Protein AF-0000000078618694 (afdb_homodimer)

Structure (mmCIF, N/CA/C/O backbone):
data_AF-0000000078618694-model_v1
#
loop_
_entity.id
_entity.type
_entity.pdbx_description
1 polymer 'Leucine-rich glioma-inactivated protein 1'
#
loop_
_atom_site.group_PDB
_atom_site.id
_atom_site.type_symbol
_atom_site.label_atom_id
_atom_site.label_alt_id
_atom_site.label_comp_id
_atom_site.label_asym_id
_atom_site.label_entity_id
_atom_site.label_seq_id
_atom_site.pdbx_PDB_ins_code
_atom_site.Cartn_x
_atom_site.Cartn_y
_atom_site.Cartn_z
_atom_site.occupancy
_atom_site.B_iso_or_equiv
_atom_site.auth_seq_id
_atom_site.auth_comp_id
_atom_site.auth_asym_id
_atom_site.auth_atom_id
_atom_site.pdbx_PDB_model_num
ATOM 1 N N . MET A 1 1 ? -32.906 1.151 -7.965 1 23.62 1 MET A N 1
ATOM 2 C CA . MET A 1 1 ? -31.984 0.943 -6.863 1 23.62 1 MET A CA 1
ATOM 3 C C . MET A 1 1 ? -30.844 0.001 -7.273 1 23.62 1 MET A C 1
ATOM 5 O O . MET A 1 1 ? -31.078 -1.188 -7.5 1 23.62 1 MET A O 1
ATOM 9 N N . SER A 1 2 ? -29.875 0.332 -8.094 1 32.59 2 SER A N 1
ATOM 10 C CA . SER A 1 2 ? -28.781 -0.404 -8.727 1 32.59 2 SER A CA 1
ATOM 11 C C . SER A 1 2 ? -27.969 -1.188 -7.695 1 32.59 2 SER A C 1
ATOM 13 O O . SER A 1 2 ? -27.453 -0.614 -6.734 1 32.59 2 SER A O 1
ATOM 15 N N . THR A 1 3 ? -28.484 -2.412 -7.297 1 36.16 3 THR A N 1
ATOM 16 C CA . THR A 1 3 ? -27.891 -3.275 -6.277 1 36.16 3 THR A CA 1
ATOM 17 C C . THR A 1 3 ? -26.438 -3.602 -6.609 1 36.16 3 THR A C 1
ATOM 19 O O . THR A 1 3 ? -26.125 -3.961 -7.746 1 36.16 3 THR A O 1
ATOM 22 N N . HIS A 1 4 ? -25.547 -3.018 -6.086 1 44.59 4 HIS A N 1
ATOM 23 C CA . HIS A 1 4 ? -24.109 -3.207 -6.117 1 44.59 4 HIS A CA 1
ATOM 24 C C . HIS A 1 4 ? -23.719 -4.641 -5.754 1 44.59 4 HIS A C 1
ATOM 26 O O . HIS A 1 4 ? -24.312 -5.23 -4.844 1 44.59 4 HIS A O 1
ATOM 32 N N . SER A 1 5 ? -23.734 -5.633 -6.91 1 46.81 5 SER A N 1
ATOM 33 C CA . SER A 1 5 ? -23.391 -7 -6.539 1 46.81 5 SER A CA 1
ATOM 34 C C . SER A 1 5 ? -21.875 -7.168 -6.387 1 46.81 5 SER A C 1
ATOM 36 O O . SER A 1 5 ? -21.094 -6.57 -7.137 1 46.81 5 SER A O 1
ATOM 38 N N . VAL A 1 6 ? -21.422 -7.438 -5.262 1 53.84 6 VAL A N 1
ATOM 39 C CA . VAL A 1 6 ? -20.062 -7.918 -5.055 1 53.84 6 VAL A CA 1
ATOM 40 C C . VAL A 1 6 ? -20 -9.43 -5.246 1 53.84 6 VAL A C 1
ATOM 42 O O . VAL A 1 6 ? -20.797 -10.164 -4.652 1 53.84 6 VAL A O 1
ATOM 45 N N . THR A 1 7 ? -19.484 -9.969 -6.566 1 56.75 7 THR A N 1
ATOM 46 C CA . THR A 1 7 ? -19.266 -11.406 -6.711 1 56.75 7 THR A CA 1
ATOM 47 C C . THR A 1 7 ? -18.562 -11.969 -5.48 1 56.75 7 THR A C 1
ATOM 49 O O . THR A 1 7 ? -17.781 -11.273 -4.836 1 56.75 7 THR A O 1
ATOM 52 N N . PRO A 1 8 ? -19.094 -13.219 -5.141 1 56.97 8 PRO A N 1
ATOM 53 C CA . PRO A 1 8 ? -18.422 -13.828 -3.99 1 56.97 8 PRO A CA 1
ATOM 54 C C . PRO A 1 8 ? -16.906 -13.773 -4.109 1 56.97 8 PRO A C 1
ATOM 56 O O . PRO A 1 8 ? -16.344 -14.07 -5.172 1 56.97 8 PRO A O 1
ATOM 59 N N . PRO A 1 9 ? -16.422 -13.242 -3.119 1 65.56 9 PRO A N 1
ATOM 60 C CA . PRO A 1 9 ? -14.953 -13.172 -3.115 1 65.56 9 PRO A CA 1
ATOM 61 C C . PRO A 1 9 ? -14.297 -14.555 -3.129 1 65.56 9 PRO A C 1
ATOM 63 O O . PRO A 1 9 ? -14.891 -15.523 -2.648 1 65.56 9 PRO A O 1
ATOM 66 N N . PHE A 1 10 ? -13.422 -14.781 -4.02 1 67.94 10 PHE A N 1
ATOM 67 C CA . PHE A 1 10 ? -12.562 -15.961 -3.938 1 67.94 10 PHE A CA 1
ATOM 68 C C . PHE A 1 10 ? -11.648 -15.883 -2.723 1 67.94 10 PHE A C 1
ATOM 70 O O . PHE A 1 10 ? -11.023 -14.844 -2.48 1 67.94 10 PHE A O 1
ATOM 77 N N . SER A 1 11 ? -11.703 -17.016 -1.997 1 71 11 SER A N 1
ATOM 78 C CA . SER A 1 11 ? -10.797 -17.125 -0.856 1 71 11 SER A CA 1
ATOM 79 C C . SER A 1 11 ? -9.57 -17.953 -1.198 1 71 11 SER A C 1
ATOM 81 O O . SER A 1 11 ? -9.688 -19.125 -1.563 1 71 11 SER A O 1
ATOM 83 N N . PHE A 1 12 ? -8.477 -17.266 -1.206 1 74.12 12 PHE A N 1
ATOM 84 C CA . PHE A 1 12 ? -7.262 -18.016 -1.471 1 74.12 12 PHE A CA 1
ATOM 85 C C . PHE A 1 12 ? -6.988 -19.016 -0.347 1 74.12 12 PHE A C 1
ATOM 87 O O . PHE A 1 12 ? -7.164 -18.688 0.83 1 74.12 12 PHE A O 1
ATOM 94 N N . PRO A 1 13 ? -6.66 -20.141 -0.906 1 65.12 13 PRO A N 1
ATOM 95 C CA . PRO A 1 13 ? -6.363 -21.156 0.102 1 65.12 13 PRO A CA 1
ATOM 96 C C . PRO A 1 13 ? -5.121 -20.828 0.929 1 65.12 13 PRO A C 1
ATOM 98 O O . PRO A 1 13 ? -4.199 -20.188 0.431 1 65.12 13 PRO A O 1
ATOM 101 N N . GLY A 1 14 ? -5.188 -21.047 2.229 1 63.88 14 GLY A N 1
ATOM 102 C CA . GLY A 1 14 ? -4.016 -20.922 3.08 1 63.88 14 GLY A CA 1
ATOM 103 C C . GLY A 1 14 ? -4.207 -19.938 4.219 1 63.88 14 GLY A C 1
ATOM 104 O O . GLY A 1 14 ? -5.031 -19.031 4.125 1 63.88 14 GLY A O 1
ATOM 105 N N . SER A 1 15 ? -3.672 -20.312 5.305 1 64.06 15 SER A N 1
ATOM 106 C CA . SER A 1 15 ? -3.811 -19.516 6.52 1 64.06 15 SER A CA 1
ATOM 107 C C . SER A 1 15 ? -2.521 -18.766 6.836 1 64.06 15 SER A C 1
ATOM 109 O O . SER A 1 15 ? -2.441 -18.062 7.844 1 64.06 15 SER A O 1
ATOM 111 N N . SER A 1 16 ? -1.585 -18.828 5.762 1 75.69 16 SER A N 1
ATOM 112 C CA . SER A 1 16 ? -0.31 -18.203 6.082 1 75.69 16 SER A CA 1
ATOM 113 C C . SER A 1 16 ? 0.094 -17.203 5.004 1 75.69 16 SER A C 1
ATOM 115 O O . SER A 1 16 ? 1.273 -17.094 4.664 1 75.69 16 SER A O 1
ATOM 117 N N . THR A 1 17 ? -0.872 -16.641 4.457 1 79.69 17 THR A N 1
ATOM 118 C CA . THR A 1 17 ? -0.579 -15.664 3.412 1 79.69 17 THR A CA 1
ATOM 119 C C . THR A 1 17 ? 0.04 -14.406 4.004 1 79.69 17 THR A C 1
ATOM 121 O O . THR A 1 17 ? -0.441 -13.883 5.016 1 79.69 17 THR A O 1
ATOM 124 N N . VAL A 1 18 ? 1.091 -14.023 3.424 1 80.69 18 VAL A N 1
ATOM 125 C CA . VAL A 1 18 ? 1.761 -12.844 3.969 1 80.69 18 VAL A CA 1
ATOM 126 C C . VAL A 1 18 ? 1.64 -11.68 2.988 1 80.69 18 VAL A C 1
ATOM 128 O O . VAL A 1 18 ? 1.776 -10.516 3.377 1 80.69 18 VAL A O 1
ATOM 131 N N . ALA A 1 19 ? 1.484 -11.984 1.744 1 81.88 19 ALA A N 1
ATOM 132 C CA . ALA A 1 19 ? 1.332 -10.938 0.738 1 81.88 19 ALA A CA 1
ATOM 133 C C . ALA A 1 19 ? 0.646 -11.469 -0.514 1 81.88 19 ALA A C 1
ATOM 135 O O . ALA A 1 19 ? 0.738 -12.664 -0.816 1 81.88 19 ALA A O 1
ATOM 136 N N . CYS A 1 20 ? -0.041 -10.617 -1.178 1 83.44 20 CYS A N 1
ATOM 137 C CA . CYS A 1 20 ? -0.662 -10.938 -2.459 1 83.44 20 CYS A CA 1
ATOM 138 C C . CYS A 1 20 ? -0.584 -9.758 -3.414 1 83.44 20 CYS A C 1
ATOM 140 O O . CYS A 1 20 ? -0.769 -8.609 -3.002 1 83.44 20 CYS A O 1
ATOM 142 N N . LYS A 1 21 ? -0.261 -10.023 -4.605 1 87.06 21 LYS A N 1
ATOM 143 C CA . LYS A 1 21 ? -0.159 -8.977 -5.613 1 87.06 21 LYS A CA 1
ATOM 144 C C . LYS A 1 21 ? -0.776 -9.414 -6.938 1 87.06 21 LYS A C 1
ATOM 146 O O . LYS A 1 21 ? -0.425 -10.469 -7.469 1 87.06 21 LYS A O 1
ATOM 151 N N . PRO A 1 22 ? -1.769 -8.695 -7.414 1 86.44 22 PRO A N 1
ATOM 152 C CA . PRO A 1 22 ? -2.314 -8.977 -8.742 1 86.44 22 PRO A CA 1
ATOM 153 C C . PRO A 1 22 ? -1.396 -8.508 -9.875 1 86.44 22 PRO A C 1
ATOM 155 O O . PRO A 1 22 ? -0.62 -7.566 -9.688 1 86.44 22 PRO A O 1
ATOM 158 N N . LEU A 1 23 ? -1.424 -9.164 -10.961 1 89.56 23 LEU A N 1
ATOM 159 C CA . LEU A 1 23 ? -0.728 -8.766 -12.188 1 89.56 23 LEU A CA 1
ATOM 160 C C . LEU A 1 23 ? -1.519 -9.18 -13.422 1 89.56 23 LEU A C 1
ATOM 162 O O . LEU A 1 23 ? -2.1 -10.266 -13.453 1 89.56 23 LEU A O 1
ATOM 166 N N . VAL A 1 24 ? -1.632 -8.289 -14.281 1 89.12 24 VAL A N 1
ATOM 167 C CA . VAL A 1 24 ? -2.355 -8.562 -15.523 1 89.12 24 VAL A CA 1
ATOM 168 C C . VAL A 1 24 ? -1.363 -8.766 -16.672 1 89.12 24 VAL A C 1
ATOM 170 O O . VAL A 1 24 ? -0.636 -7.84 -17.031 1 89.12 24 VAL A O 1
ATOM 173 N N . ILE A 1 25 ? -1.32 -9.984 -17.141 1 93 25 ILE A N 1
ATOM 174 C CA . ILE A 1 25 ? -0.465 -10.328 -18.281 1 93 25 ILE A CA 1
ATOM 175 C C . ILE A 1 25 ? -1.326 -10.656 -19.5 1 93 25 ILE A C 1
ATOM 177 O O . ILE A 1 25 ? -2.082 -11.633 -19.484 1 93 25 ILE A O 1
ATOM 181 N N . GLU A 1 26 ? -1.188 -9.836 -20.562 1 88.94 26 GLU A N 1
ATOM 182 C CA . GLU A 1 26 ? -1.95 -10.023 -21.797 1 88.94 26 GLU A CA 1
ATOM 183 C C . GLU A 1 26 ? -3.445 -10.117 -21.516 1 88.94 26 GLU A C 1
ATOM 185 O O . GLU A 1 26 ? -4.125 -11.016 -22.016 1 88.94 26 GLU A O 1
ATOM 190 N N . GLY A 1 27 ? -3.908 -9.398 -20.641 1 85.69 27 GLY A N 1
ATOM 191 C CA . GLY A 1 27 ? -5.328 -9.266 -20.344 1 85.69 27 GLY A CA 1
ATOM 192 C C . GLY A 1 27 ? -5.832 -10.32 -19.375 1 85.69 27 GLY A C 1
ATOM 193 O O . GLY A 1 27 ? -7.023 -10.352 -19.047 1 85.69 27 GLY A O 1
ATOM 194 N N . GLU A 1 28 ? -4.926 -11.141 -18.984 1 89.12 28 GLU A N 1
ATOM 195 C CA . GLU A 1 28 ? -5.316 -12.172 -18.031 1 89.12 28 GLU A CA 1
ATOM 196 C C . GLU A 1 28 ? -4.844 -11.836 -16.625 1 89.12 28 GLU A C 1
ATOM 198 O O . GLU A 1 28 ? -3.693 -11.438 -16.422 1 89.12 28 GLU A O 1
ATOM 203 N N . LEU A 1 29 ? -5.723 -12.023 -15.672 1 87.75 29 LEU A N 1
ATOM 204 C CA . LEU A 1 29 ? -5.41 -11.68 -14.289 1 87.75 29 LEU A CA 1
ATOM 205 C C . LEU A 1 29 ? -4.699 -12.828 -13.586 1 87.75 29 LEU A C 1
ATOM 207 O O . LEU A 1 29 ? -5.223 -13.945 -13.523 1 87.75 29 LEU A O 1
ATOM 211 N N . PHE A 1 30 ? -3.547 -12.539 -13.109 1 90.88 30 PHE A N 1
ATOM 212 C CA . PHE A 1 30 ? -2.793 -13.43 -12.234 1 90.88 30 PHE A CA 1
ATOM 213 C C . PHE A 1 30 ? -2.684 -12.844 -10.828 1 90.88 30 PHE A C 1
ATOM 215 O O . PHE A 1 30 ? -2.76 -11.625 -10.648 1 90.88 30 PHE A O 1
ATOM 222 N N . VAL A 1 31 ? -2.566 -13.711 -9.875 1 88.75 31 VAL A N 1
ATOM 223 C CA . VAL A 1 31 ? -2.316 -13.273 -8.508 1 88.75 31 VAL A CA 1
ATOM 224 C C . VAL A 1 31 ? -1.166 -14.086 -7.91 1 88.75 31 VAL A C 1
ATOM 226 O O . VAL A 1 31 ? -1.197 -15.312 -7.918 1 88.75 31 VAL A O 1
ATOM 229 N N . VAL A 1 32 ? -0.155 -13.359 -7.504 1 91.69 32 VAL A N 1
ATOM 230 C CA . VAL A 1 32 ? 0.931 -13.984 -6.758 1 91.69 32 VAL A CA 1
ATOM 231 C C . VAL A 1 32 ? 0.618 -13.961 -5.266 1 91.69 32 VAL A C 1
ATOM 233 O O . VAL A 1 32 ? 0.347 -12.898 -4.699 1 91.69 32 VAL A O 1
ATOM 236 N N . VAL A 1 33 ? 0.649 -15.125 -4.66 1 87.75 33 VAL A N 1
ATOM 237 C CA . VAL A 1 33 ? 0.356 -15.234 -3.234 1 87.75 33 VAL A CA 1
ATOM 238 C C . VAL A 1 33 ? 1.586 -15.758 -2.494 1 87.75 33 VAL A C 1
ATOM 240 O O . VAL A 1 33 ? 2.029 -16.875 -2.727 1 87.75 33 VAL A O 1
ATOM 243 N N . ALA A 1 34 ? 2.145 -14.938 -1.657 1 90.06 34 ALA A N 1
ATOM 244 C CA . ALA A 1 34 ? 3.273 -15.336 -0.823 1 90.06 34 ALA A CA 1
ATOM 245 C C . ALA A 1 34 ? 2.797 -15.922 0.504 1 90.06 34 ALA A C 1
ATOM 247 O O . ALA A 1 34 ? 1.987 -15.305 1.204 1 90.06 34 ALA A O 1
ATOM 248 N N . GLN A 1 35 ? 3.303 -17.078 0.8 1 87 35 GLN A N 1
ATOM 249 C CA . GLN A 1 35 ? 2.906 -17.766 2.025 1 87 35 GLN A CA 1
ATOM 250 C C . GLN A 1 35 ? 4.125 -18.281 2.783 1 87 35 GLN A C 1
ATOM 252 O O . GLN A 1 35 ? 5.113 -18.703 2.174 1 87 35 GLN A O 1
ATOM 257 N N . LEU A 1 36 ? 3.959 -18.312 4.082 1 84.19 36 LEU A N 1
ATOM 258 C CA . LEU A 1 36 ? 5.055 -18.766 4.926 1 84.19 36 LEU A CA 1
ATOM 259 C C . LEU A 1 36 ? 5.195 -20.281 4.855 1 84.19 36 LEU A C 1
ATOM 261 O O . LEU A 1 36 ? 6.312 -20.812 4.891 1 84.19 36 LEU A O 1
ATOM 265 N N . PHE A 1 37 ? 3.98 -20.953 4.73 1 82.62 37 PHE A N 1
ATOM 266 C CA . PHE A 1 37 ? 4.016 -22.406 4.746 1 82.62 37 PHE A CA 1
ATOM 267 C C . PHE A 1 37 ? 3.463 -22.984 3.441 1 82.62 37 PHE A C 1
ATOM 269 O O . PHE A 1 37 ? 2.549 -22.406 2.848 1 82.62 37 PHE A O 1
ATOM 276 N N . ARG A 1 38 ? 3.928 -24.094 3.012 1 81.69 38 ARG A N 1
ATOM 277 C CA . ARG A 1 38 ? 3.5 -24.859 1.847 1 81.69 38 ARG A CA 1
ATOM 278 C C . ARG A 1 38 ? 3.824 -24.125 0.553 1 81.69 38 ARG A C 1
ATOM 280 O O . ARG A 1 38 ? 3.209 -24.375 -0.485 1 81.69 38 ARG A O 1
ATOM 287 N N . GLY A 1 39 ? 4.754 -23.078 0.7 1 87.88 39 GLY A N 1
ATOM 288 C CA . GLY A 1 39 ? 5.219 -22.391 -0.488 1 87.88 39 GLY A CA 1
ATOM 289 C C . GLY A 1 39 ? 4.273 -21.281 -0.942 1 87.88 39 GLY A C 1
ATOM 290 O O . GLY A 1 39 ? 3.158 -21.172 -0.428 1 87.88 39 GLY A O 1
ATOM 291 N N . SER A 1 40 ? 4.773 -20.484 -1.853 1 91.69 40 SER A N 1
ATOM 292 C CA . SER A 1 40 ? 3.969 -19.438 -2.479 1 91.69 40 SER A CA 1
ATOM 293 C C . SER A 1 40 ? 3.352 -19.922 -3.785 1 91.69 40 SER A C 1
ATOM 295 O O . SER A 1 40 ? 3.781 -20.938 -4.344 1 91.69 40 SER A O 1
ATOM 297 N N . HIS A 1 41 ? 2.338 -19.25 -4.145 1 92.38 41 HIS A N 1
ATOM 298 C CA . HIS A 1 41 ? 1.551 -19.766 -5.262 1 92.38 41 HIS A CA 1
ATOM 299 C C . HIS A 1 41 ? 1.151 -18.641 -6.215 1 92.38 41 HIS A C 1
ATOM 301 O O . HIS A 1 41 ? 1.031 -17.484 -5.805 1 92.38 41 HIS A O 1
ATOM 307 N N . ILE A 1 42 ? 0.926 -19.031 -7.449 1 94 42 ILE A N 1
ATOM 308 C CA . ILE A 1 42 ? 0.371 -18.141 -8.453 1 94 42 ILE A CA 1
ATOM 309 C C . ILE A 1 42 ? -0.948 -18.703 -8.977 1 94 42 ILE A C 1
ATOM 311 O O . ILE A 1 42 ? -1.039 -19.891 -9.297 1 94 42 ILE A O 1
ATOM 315 N N . TYR A 1 43 ? -1.903 -17.875 -8.977 1 90.81 43 TYR A N 1
ATOM 316 C CA . TYR A 1 43 ? -3.223 -18.234 -9.484 1 90.81 43 TYR A CA 1
ATOM 317 C C . TYR A 1 43 ? -3.576 -17.406 -10.711 1 90.81 43 TYR A C 1
ATOM 319 O O . TYR A 1 43 ? -3.09 -16.281 -10.875 1 90.81 43 TYR A O 1
ATOM 327 N N . LYS A 1 44 ? -4.344 -18.031 -11.547 1 91.31 44 LYS A N 1
ATOM 328 C CA . LYS A 1 44 ? -4.891 -17.344 -12.719 1 91.31 44 LYS A CA 1
ATOM 329 C C . LYS A 1 44 ? -6.414 -17.344 -12.688 1 91.31 44 LYS A C 1
ATOM 331 O O . LYS A 1 44 ? -7.043 -18.359 -12.383 1 91.31 44 LYS A O 1
ATOM 336 N N . ARG A 1 45 ? -6.914 -16.188 -12.969 1 87.25 45 ARG A N 1
ATOM 337 C CA . ARG A 1 45 ? -8.367 -16.094 -12.992 1 87.25 45 ARG A CA 1
ATOM 338 C C . ARG A 1 45 ? -8.938 -16.656 -14.289 1 87.25 45 ARG A C 1
ATOM 340 O O . ARG A 1 45 ? -8.477 -16.297 -15.375 1 87.25 45 ARG A O 1
ATOM 347 N N . HIS A 1 46 ? -9.867 -17.516 -14.07 1 86.75 46 HIS A N 1
ATOM 348 C CA . HIS A 1 46 ? -10.656 -17.969 -15.211 1 86.75 46 HIS A CA 1
ATOM 349 C C . HIS A 1 46 ? -11.828 -17.031 -15.477 1 86.75 46 HIS A C 1
ATOM 351 O O . HIS A 1 46 ? -12.82 -17.047 -14.75 1 86.75 46 HIS A O 1
ATOM 357 N N . GLU A 1 47 ? -11.758 -16.344 -16.516 1 77.19 47 GLU A N 1
ATOM 358 C CA . GLU A 1 47 ? -12.703 -15.25 -16.766 1 77.19 47 GLU A CA 1
ATOM 359 C C . GLU A 1 47 ? -14.125 -15.781 -16.891 1 77.19 47 GLU A C 1
ATOM 361 O O . GLU A 1 47 ? -15.07 -15.133 -16.438 1 77.19 47 GLU A O 1
ATOM 366 N N . ALA A 1 48 ? -14.289 -16.875 -17.469 1 77.69 48 ALA A N 1
ATOM 367 C CA . ALA A 1 48 ? -15.617 -17.422 -17.734 1 77.69 48 ALA A CA 1
ATOM 368 C C . ALA A 1 48 ? -16.297 -17.828 -16.422 1 77.69 48 ALA A C 1
ATOM 370 O O . ALA A 1 48 ? -17.5 -17.594 -16.25 1 77.69 48 ALA A O 1
ATOM 371 N N . THR A 1 49 ? -15.602 -18.359 -15.531 1 77.06 49 THR A N 1
ATOM 372 C CA . THR A 1 49 ? -16.203 -18.891 -14.312 1 77.06 49 THR A CA 1
ATOM 373 C C . THR A 1 49 ? -15.93 -17.953 -13.133 1 77.06 49 THR A C 1
ATOM 375 O O . THR A 1 49 ? -16.609 -18.031 -12.109 1 77.06 49 THR A O 1
ATOM 378 N N . GLY A 1 50 ? -14.883 -17.188 -13.273 1 74.19 50 GLY A N 1
ATOM 379 C CA . GLY A 1 50 ? -14.492 -16.312 -12.188 1 74.19 50 GLY A CA 1
ATOM 380 C C . GLY A 1 50 ? -13.609 -16.984 -11.156 1 74.19 50 GLY A C 1
ATOM 381 O O . GLY A 1 50 ? -13.172 -16.359 -10.195 1 74.19 50 GLY A O 1
ATOM 382 N N . GLN A 1 51 ? -13.336 -18.203 -11.383 1 81.94 51 GLN A N 1
ATOM 383 C CA . GLN A 1 51 ? -12.516 -18.969 -10.438 1 81.94 51 GLN A CA 1
ATOM 384 C C . GLN A 1 51 ? -11.031 -18.688 -10.656 1 81.94 51 GLN A C 1
ATOM 386 O O . GLN A 1 51 ? -10.617 -18.312 -11.75 1 81.94 51 GLN A O 1
ATOM 391 N N . PHE A 1 52 ? -10.344 -18.766 -9.547 1 86 52 PHE A N 1
ATOM 392 C CA . PHE A 1 52 ? -8.891 -18.688 -9.648 1 86 52 PHE A CA 1
ATOM 393 C C . PHE A 1 52 ? -8.273 -20.078 -9.695 1 86 52 PHE A C 1
ATOM 395 O O . PHE A 1 52 ? -8.477 -20.891 -8.781 1 86 52 PHE A O 1
ATOM 402 N N . LEU A 1 53 ? -7.559 -20.328 -10.758 1 91.25 53 LEU A N 1
ATOM 403 C CA . LEU A 1 53 ? -6.891 -21.609 -10.961 1 91.25 53 LEU A CA 1
ATOM 404 C C . LEU A 1 53 ? -5.434 -21.547 -10.523 1 91.25 53 LEU A C 1
ATOM 406 O O . LEU A 1 53 ? -4.719 -20.594 -10.875 1 91.25 53 LEU A O 1
ATOM 410 N N . HIS A 1 54 ? -5.062 -22.547 -9.781 1 92.81 54 HIS A N 1
ATOM 411 C CA . HIS A 1 54 ? -3.66 -22.641 -9.391 1 92.81 54 HIS A CA 1
ATOM 412 C C . HIS A 1 54 ? -2.773 -22.938 -10.594 1 92.81 54 HIS A C 1
ATOM 414 O O . HIS A 1 54 ? -2.992 -23.922 -11.305 1 92.81 54 HIS A O 1
ATOM 420 N N . THR A 1 55 ? -1.748 -22.094 -10.836 1 95.12 55 THR A N 1
ATOM 421 C CA . THR A 1 55 ? -0.961 -22.266 -12.047 1 95.12 55 THR A CA 1
ATOM 422 C C . THR A 1 55 ? 0.48 -22.641 -11.711 1 95.12 55 THR A C 1
ATOM 424 O O . THR A 1 55 ? 1.153 -23.312 -12.492 1 95.12 55 THR A O 1
ATOM 427 N N . GLN A 1 56 ? 0.986 -22.203 -10.609 1 95.31 56 GLN A N 1
ATOM 428 C CA . GLN A 1 56 ? 2.406 -22.422 -10.352 1 95.31 56 GLN A CA 1
ATOM 429 C C . GLN A 1 56 ? 2.705 -22.328 -8.852 1 95.31 56 GLN A C 1
ATOM 431 O O . GLN A 1 56 ? 2.115 -21.516 -8.141 1 95.31 56 GLN A O 1
ATOM 436 N N . VAL A 1 57 ? 3.631 -23.172 -8.484 1 93.06 57 VAL A N 1
ATOM 437 C CA . VAL A 1 57 ? 4.176 -23.109 -7.129 1 93.06 57 VAL A CA 1
ATOM 438 C C . VAL A 1 57 ? 5.543 -22.422 -7.152 1 93.06 57 VAL A C 1
ATOM 440 O O . VAL A 1 57 ? 6.359 -22.688 -8.039 1 93.06 57 VAL A O 1
ATOM 443 N N . ILE A 1 58 ? 5.703 -21.484 -6.289 1 92.56 58 ILE A N 1
ATOM 444 C CA . ILE A 1 58 ? 7.031 -20.938 -6.02 1 92.56 58 ILE A CA 1
ATOM 445 C C . ILE A 1 58 ? 7.641 -21.656 -4.812 1 92.56 58 ILE A C 1
ATOM 447 O O . ILE A 1 58 ? 7.246 -21.391 -3.674 1 92.56 58 ILE A O 1
ATOM 451 N N . GLU A 1 59 ? 8.547 -22.469 -5.098 1 84.06 59 GLU A N 1
ATOM 452 C CA . GLU A 1 59 ? 9.094 -23.344 -4.059 1 84.06 59 GLU A CA 1
ATOM 453 C C . GLU A 1 59 ? 9.859 -22.531 -3.012 1 84.06 59 GLU A C 1
ATOM 455 O O . GLU A 1 59 ? 10.438 -21.484 -3.322 1 84.06 59 GLU A O 1
ATOM 460 N N . SER A 1 60 ? 9.836 -23.109 -1.862 1 82.62 60 SER A N 1
ATOM 461 C CA . SER A 1 60 ? 10.453 -22.438 -0.718 1 82.62 60 SER A CA 1
ATOM 462 C C . SER A 1 60 ? 11.961 -22.672 -0.685 1 82.62 60 SER A C 1
ATOM 464 O O . SER A 1 60 ? 12.641 -22.203 0.228 1 82.62 60 SER A O 1
ATOM 466 N N . SER A 1 61 ? 12.422 -23.266 -1.677 1 83.94 61 SER A N 1
ATOM 467 C CA . SER A 1 61 ? 13.844 -23.562 -1.642 1 83.94 61 SER A CA 1
ATOM 468 C C . SER A 1 61 ? 14.672 -22.281 -1.643 1 83.94 61 SER A C 1
ATOM 470 O O . SER A 1 61 ? 15.68 -22.172 -0.931 1 83.94 61 SER A O 1
ATOM 472 N N . ARG A 1 62 ? 14.219 -21.328 -2.314 1 87.25 62 ARG A N 1
ATOM 473 C CA . ARG A 1 62 ? 14.977 -20.078 -2.389 1 87.25 62 ARG A CA 1
ATOM 474 C C . ARG A 1 62 ? 14.406 -19.031 -1.436 1 87.25 62 ARG A C 1
ATOM 476 O O . ARG A 1 62 ? 15.156 -18.297 -0.785 1 87.25 62 ARG A O 1
ATOM 483 N N . ILE A 1 63 ? 13.133 -19.031 -1.341 1 92.94 63 ILE A N 1
ATOM 484 C CA . ILE A 1 63 ? 12.445 -18.094 -0.472 1 92.94 63 ILE A CA 1
ATOM 485 C C . ILE A 1 63 ? 11.922 -18.812 0.767 1 92.94 63 ILE A C 1
ATOM 487 O O . ILE A 1 63 ? 11 -19.625 0.674 1 92.94 63 ILE A O 1
ATOM 491 N N . ARG A 1 64 ? 12.453 -18.438 1.934 1 93.38 64 ARG A N 1
ATOM 492 C CA . ARG A 1 64 ? 12.133 -19.172 3.15 1 93.38 64 ARG A CA 1
ATOM 493 C C . ARG A 1 64 ? 11.055 -18.453 3.957 1 93.38 64 ARG A C 1
ATOM 495 O O . ARG A 1 64 ? 10.188 -19.094 4.555 1 93.38 64 ARG A O 1
ATOM 502 N N . LYS A 1 65 ? 11.148 -17.219 4.062 1 93.38 65 LYS A N 1
ATOM 503 C CA . LYS A 1 65 ? 10.172 -16.391 4.77 1 93.38 65 LYS A CA 1
ATOM 504 C C . LYS A 1 65 ? 9.734 -15.211 3.916 1 93.38 65 LYS A C 1
ATOM 506 O O . LYS A 1 65 ? 10.086 -14.062 4.211 1 93.38 65 LYS A O 1
ATOM 511 N N . PRO A 1 66 ? 8.914 -15.531 2.904 1 93.5 66 PRO A N 1
ATOM 512 C CA . PRO A 1 66 ? 8.438 -14.414 2.088 1 93.5 66 PRO A CA 1
ATOM 513 C C . PRO A 1 66 ? 7.789 -13.312 2.924 1 93.5 66 PRO A C 1
ATOM 515 O O . PRO A 1 66 ? 7.113 -13.594 3.916 1 93.5 66 PRO A O 1
ATOM 518 N N . ASN A 1 67 ? 8.039 -12.055 2.557 1 92.44 67 ASN A N 1
ATOM 519 C CA . ASN A 1 67 ? 7.547 -10.953 3.381 1 92.44 67 ASN A CA 1
ATOM 520 C C . ASN A 1 67 ? 6.84 -9.891 2.541 1 92.44 67 ASN A C 1
ATOM 522 O O . ASN A 1 67 ? 5.98 -9.164 3.047 1 92.44 67 ASN A O 1
ATOM 526 N N . ASP A 1 68 ? 7.211 -9.789 1.318 1 92.69 68 ASP A N 1
ATOM 527 C CA . ASP A 1 68 ? 6.602 -8.805 0.424 1 92.69 68 ASP A CA 1
ATOM 528 C C . ASP A 1 68 ? 6.738 -9.234 -1.035 1 92.69 68 ASP A C 1
ATOM 530 O O . ASP A 1 68 ? 7.645 -10 -1.382 1 92.69 68 ASP A O 1
ATOM 534 N N . ILE A 1 69 ? 5.82 -8.656 -1.858 1 93.31 69 ILE A N 1
ATOM 535 C CA . ILE A 1 69 ? 5.875 -8.844 -3.305 1 93.31 69 ILE A CA 1
ATOM 536 C C . ILE A 1 69 ? 5.781 -7.492 -4.004 1 93.31 69 ILE A C 1
ATOM 538 O O . ILE A 1 69 ? 4.984 -6.637 -3.613 1 93.31 69 ILE A O 1
ATOM 542 N N . GLU A 1 70 ? 6.59 -7.309 -4.945 1 95.94 70 GLU A N 1
ATOM 543 C CA . GLU A 1 70 ? 6.48 -6.172 -5.855 1 95.94 70 GLU A CA 1
ATOM 544 C C . GLU A 1 70 ? 6.441 -6.633 -7.309 1 95.94 70 GLU A C 1
ATOM 546 O O . GLU A 1 70 ? 7.258 -7.453 -7.73 1 95.94 70 GLU A O 1
ATOM 551 N N . VAL A 1 71 ? 5.453 -6.168 -8.039 1 95.12 71 VAL A N 1
ATOM 552 C CA . VAL A 1 71 ? 5.297 -6.523 -9.445 1 95.12 71 VAL A CA 1
ATOM 553 C C . VAL A 1 71 ? 5.582 -5.305 -10.328 1 95.12 71 VAL A C 1
ATOM 555 O O . VAL A 1 71 ? 5.191 -4.184 -9.992 1 95.12 71 VAL A O 1
ATOM 558 N N . PHE A 1 72 ? 6.23 -5.566 -11.422 1 96.06 72 PHE A N 1
ATOM 559 C CA . PHE A 1 72 ? 6.527 -4.461 -12.32 1 96.06 72 PHE A CA 1
ATOM 560 C C . PHE A 1 72 ? 6.887 -4.98 -13.711 1 96.06 72 PHE A C 1
ATOM 562 O O . PHE A 1 72 ? 7.129 -6.176 -13.891 1 96.06 72 PHE A O 1
ATOM 569 N N . ARG A 1 73 ? 6.77 -4.043 -14.586 1 94.88 73 ARG A N 1
ATOM 570 C CA . ARG A 1 73 ? 7.16 -4.336 -15.961 1 94.88 73 ARG A CA 1
ATOM 571 C C . ARG A 1 73 ? 8.445 -3.598 -16.328 1 94.88 73 ARG A C 1
ATOM 573 O O . ARG A 1 73 ? 8.594 -2.414 -16.016 1 94.88 73 ARG A O 1
ATOM 580 N N . MET A 1 74 ? 9.328 -4.293 -16.797 1 94.5 74 MET A N 1
ATOM 581 C CA . MET A 1 74 ? 10.617 -3.738 -17.188 1 94.5 74 MET A CA 1
ATOM 582 C C . MET A 1 74 ? 11.055 -4.312 -18.531 1 94.5 74 MET A C 1
ATOM 584 O O . MET A 1 74 ? 11.07 -5.531 -18.719 1 94.5 74 MET A O 1
ATOM 588 N N . GLU A 1 75 ? 11.359 -3.346 -19.516 1 92.25 75 GLU A N 1
ATOM 589 C CA . GLU A 1 75 ? 11.844 -3.705 -20.844 1 92.25 75 GLU A CA 1
ATOM 590 C C . GLU A 1 75 ? 10.906 -4.699 -21.516 1 92.25 75 GLU A C 1
ATOM 592 O O . GLU A 1 75 ? 11.359 -5.703 -22.078 1 92.25 75 GLU A O 1
ATOM 597 N N . GLY A 1 76 ? 9.633 -4.57 -21.281 1 91.12 76 GLY A N 1
ATOM 598 C CA . GLY A 1 76 ? 8.617 -5.324 -22 1 91.12 76 GLY A CA 1
ATOM 599 C C . GLY A 1 76 ? 8.242 -6.621 -21.297 1 91.12 76 GLY A C 1
ATOM 600 O O . GLY A 1 76 ? 7.293 -7.297 -21.719 1 91.12 76 GLY A O 1
ATOM 601 N N . ASP A 1 77 ? 8.992 -6.941 -20.297 1 94.75 77 ASP A N 1
ATOM 602 C CA . ASP A 1 77 ? 8.703 -8.195 -19.609 1 94.75 77 ASP A CA 1
ATOM 603 C C . ASP A 1 77 ? 8.117 -7.949 -18.219 1 94.75 77 ASP A C 1
ATOM 605 O O . ASP A 1 77 ? 8.414 -6.93 -17.594 1 94.75 77 ASP A O 1
ATOM 609 N N . TRP A 1 78 ? 7.297 -8.914 -17.812 1 96.5 78 TRP A N 1
ATOM 610 C CA . TRP A 1 78 ? 6.742 -8.836 -16.469 1 96.5 78 TRP A CA 1
ATOM 611 C C . TRP A 1 78 ? 7.668 -9.516 -15.461 1 96.5 78 TRP A C 1
ATOM 613 O O . TRP A 1 78 ? 8.219 -10.586 -15.734 1 96.5 78 TRP A O 1
ATOM 623 N N . TYR A 1 79 ? 7.824 -8.828 -14.375 1 97.62 79 TYR A N 1
ATOM 624 C CA . TYR A 1 79 ? 8.625 -9.328 -13.266 1 97.62 79 TYR A CA 1
ATOM 625 C C . TYR A 1 79 ? 7.859 -9.25 -11.953 1 97.62 79 TYR A C 1
ATOM 627 O O . TYR A 1 79 ? 6.949 -8.422 -11.805 1 97.62 79 TYR A O 1
ATOM 635 N N . PHE A 1 80 ? 8.156 -10.117 -11.086 1 96.94 80 PHE A N 1
ATOM 636 C CA . PHE A 1 80 ? 7.883 -9.805 -9.68 1 96.94 80 PHE A CA 1
ATOM 637 C C . PHE A 1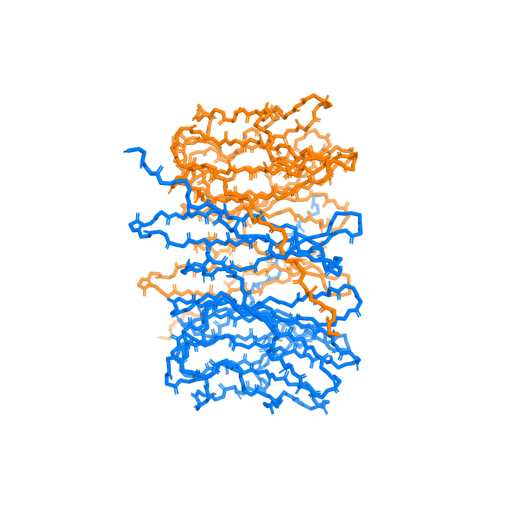 80 ? 9.07 -10.195 -8.805 1 96.94 80 PHE A C 1
ATOM 639 O O . PHE A 1 80 ? 9.859 -11.062 -9.172 1 96.94 80 PHE A O 1
ATOM 646 N N . ILE A 1 81 ? 9.234 -9.453 -7.742 1 97.94 81 ILE A N 1
ATOM 647 C CA . ILE A 1 81 ? 10.258 -9.766 -6.754 1 97.94 81 ILE A CA 1
ATOM 648 C C . ILE A 1 81 ? 9.602 -10.109 -5.418 1 97.94 81 ILE A C 1
ATOM 650 O O . ILE A 1 81 ? 8.609 -9.484 -5.027 1 97.94 81 ILE A O 1
ATOM 654 N N . MET A 1 82 ? 10.094 -11.094 -4.828 1 96.62 82 MET A N 1
ATOM 655 C CA . MET A 1 82 ? 9.625 -11.477 -3.498 1 96.62 82 MET A CA 1
ATOM 656 C C . MET A 1 82 ? 10.727 -11.266 -2.457 1 96.62 82 MET A C 1
ATOM 658 O O . MET A 1 82 ? 11.781 -11.891 -2.525 1 96.62 82 MET A O 1
ATOM 662 N N . ALA A 1 83 ? 10.477 -10.352 -1.571 1 97.19 83 ALA A N 1
ATOM 663 C CA . ALA A 1 83 ? 11.414 -10.109 -0.481 1 97.19 83 ALA A CA 1
ATOM 664 C C . ALA A 1 83 ? 11.406 -11.258 0.523 1 97.19 83 ALA A C 1
ATOM 666 O O . ALA A 1 83 ? 10.336 -11.742 0.909 1 97.19 83 ALA A O 1
ATOM 667 N N . ASP A 1 84 ? 12.531 -11.68 0.969 1 96.69 84 ASP A N 1
ATOM 668 C CA . ASP A 1 84 ? 12.672 -12.766 1.929 1 96.69 84 ASP A CA 1
ATOM 669 C C . ASP A 1 84 ? 13.305 -12.273 3.229 1 96.69 84 ASP A C 1
ATOM 671 O O . ASP A 1 84 ? 14.438 -11.789 3.232 1 96.69 84 ASP A O 1
ATOM 675 N N . SER A 1 85 ? 12.625 -12.555 4.316 1 95.44 85 SER A N 1
ATOM 676 C CA . SER A 1 85 ? 13.086 -12.039 5.602 1 95.44 85 SER A CA 1
ATOM 677 C C . SER A 1 85 ? 13.875 -13.094 6.371 1 95.44 85 SER A C 1
ATOM 679 O O . SER A 1 85 ? 14.102 -12.945 7.574 1 95.44 85 SER A O 1
ATOM 681 N N . SER A 1 86 ? 14.273 -14.109 5.723 1 95.31 86 SER A N 1
ATOM 682 C CA . SER A 1 86 ? 15.133 -15.117 6.324 1 95.31 86 SER A CA 1
ATOM 683 C C . SER A 1 86 ? 16.562 -15.008 5.801 1 95.31 86 SER A C 1
ATOM 685 O O . SER A 1 86 ? 16.781 -14.922 4.59 1 95.31 86 SER A O 1
ATOM 687 N N . LYS A 1 87 ? 17.469 -15.109 6.652 1 95.19 87 LYS A N 1
ATOM 688 C CA . LYS A 1 87 ? 18.859 -15.094 6.23 1 95.19 87 LYS A CA 1
ATOM 689 C C . LYS A 1 87 ? 19.234 -16.391 5.523 1 95.19 87 LYS A C 1
ATOM 691 O O . LYS A 1 87 ? 20.266 -16.469 4.852 1 95.19 87 LYS A O 1
ATOM 696 N N . ALA A 1 88 ? 18.422 -17.375 5.688 1 94.25 88 ALA A N 1
ATOM 697 C CA . ALA A 1 88 ? 18.703 -18.688 5.09 1 94.25 88 ALA A CA 1
ATOM 698 C C . ALA A 1 88 ? 18.219 -18.734 3.645 1 94.25 88 ALA A C 1
ATOM 700 O O . ALA A 1 88 ? 18.516 -19.688 2.914 1 94.25 88 ALA A O 1
ATOM 701 N N . GLY A 1 89 ? 17.438 -17.781 3.25 1 94.62 89 GLY A N 1
ATOM 702 C CA . GLY A 1 89 ? 16.953 -17.672 1.882 1 94.62 89 GLY A CA 1
ATOM 703 C C . GLY A 1 89 ? 17.5 -16.453 1.148 1 94.62 89 GLY A C 1
ATOM 704 O O . GLY A 1 89 ? 18.578 -15.969 1.468 1 94.62 89 GLY A O 1
ATOM 705 N N . SER A 1 90 ? 16.766 -16.094 0.068 1 95.69 90 SER A N 1
ATOM 706 C CA . SER A 1 90 ? 17.172 -14.93 -0.703 1 95.69 90 SER A CA 1
ATOM 707 C C . SER A 1 90 ? 15.984 -14.234 -1.346 1 95.69 90 SER A C 1
ATOM 709 O O . SER A 1 90 ? 15.07 -14.891 -1.852 1 95.69 90 SER A O 1
ATOM 711 N N . THR A 1 91 ? 16.047 -12.953 -1.196 1 97.75 91 THR A N 1
ATOM 712 C CA . THR A 1 91 ? 15.141 -12.188 -2.047 1 97.75 91 THR A CA 1
ATOM 713 C C . THR A 1 91 ? 15.367 -12.523 -3.52 1 97.75 91 THR A C 1
ATOM 715 O O . THR A 1 91 ? 16.516 -12.555 -3.984 1 97.75 91 THR A O 1
ATOM 718 N N . THR A 1 92 ? 14.219 -12.82 -4.191 1 97.75 92 THR A N 1
ATOM 719 C CA . THR A 1 92 ? 14.391 -13.406 -5.52 1 97.75 92 THR A CA 1
ATOM 720 C C . THR A 1 92 ? 13.508 -12.688 -6.539 1 97.75 92 THR A C 1
ATOM 722 O O . THR A 1 92 ? 12.344 -12.391 -6.27 1 97.75 92 THR A O 1
ATOM 725 N N . LEU A 1 93 ? 14.133 -12.391 -7.648 1 97.62 93 LEU A N 1
ATOM 726 C CA . LEU A 1 93 ? 13.453 -11.797 -8.797 1 97.62 93 LEU A CA 1
ATOM 727 C C . LEU A 1 93 ? 13.008 -12.875 -9.781 1 97.62 93 LEU A C 1
ATOM 729 O O . LEU A 1 93 ? 13.82 -13.711 -10.203 1 97.62 93 LEU A O 1
ATOM 733 N N . TYR A 1 94 ? 11.75 -12.852 -10.094 1 97.31 94 TYR A N 1
ATOM 734 C CA . TYR A 1 94 ? 11.188 -13.781 -11.062 1 97.31 94 TYR A CA 1
ATOM 735 C C . TYR A 1 94 ? 10.766 -13.062 -12.336 1 97.31 94 TYR A C 1
ATOM 737 O O . TYR A 1 94 ? 10.297 -11.922 -12.289 1 97.31 94 TYR A O 1
ATOM 745 N N . ARG A 1 95 ? 10.891 -13.781 -13.398 1 97.19 95 ARG A N 1
ATOM 746 C CA . ARG A 1 95 ? 10.562 -13.219 -14.711 1 97.19 95 ARG A CA 1
ATOM 747 C C . ARG A 1 95 ? 9.578 -14.117 -15.453 1 97.19 95 ARG A C 1
ATOM 749 O O . ARG A 1 95 ? 9.695 -15.336 -15.43 1 97.19 95 ARG A O 1
ATOM 756 N N . TRP A 1 96 ? 8.602 -13.43 -16.125 1 96.94 96 TRP A N 1
ATOM 757 C CA . TRP A 1 96 ? 7.66 -14.141 -16.984 1 96.94 96 TRP A CA 1
ATOM 758 C C . TRP A 1 96 ? 8.32 -14.539 -18.297 1 96.94 96 TRP A C 1
ATOM 760 O O . TRP A 1 96 ? 8.938 -13.703 -18.969 1 96.94 96 TRP A O 1
ATOM 770 N N . ASN A 1 97 ? 8.156 -15.82 -18.641 1 94.62 97 ASN A N 1
ATOM 771 C CA . ASN A 1 97 ? 8.766 -16.266 -19.875 1 94.62 97 ASN A CA 1
ATOM 772 C C . ASN A 1 97 ? 7.715 -16.656 -20.906 1 94.62 97 ASN A C 1
ATOM 774 O O . ASN A 1 97 ? 8.023 -17.344 -21.891 1 94.62 97 ASN A O 1
ATOM 778 N N . GLY A 1 98 ? 6.457 -16.344 -20.703 1 92.44 98 GLY A N 1
ATOM 779 C CA . GLY A 1 98 ? 5.371 -16.703 -21.594 1 92.44 98 GLY A CA 1
ATOM 780 C C . GLY A 1 98 ? 4.531 -17.859 -21.078 1 92.44 98 GLY A C 1
ATOM 781 O O . GLY A 1 98 ? 3.367 -18 -21.469 1 92.44 98 GLY A O 1
ATOM 782 N N . HIS A 1 99 ? 5.102 -18.719 -20.281 1 92.06 99 HIS A N 1
ATOM 783 C CA . HIS A 1 99 ? 4.391 -19.875 -19.781 1 92.06 99 HIS A CA 1
ATOM 784 C C . HIS A 1 99 ? 4.305 -19.859 -18.266 1 92.06 99 HIS A C 1
ATOM 786 O O . HIS A 1 99 ? 3.443 -20.516 -17.672 1 92.06 99 HIS A O 1
ATOM 792 N N . GLY A 1 100 ? 5.223 -19.172 -17.688 1 94.81 100 GLY A N 1
ATOM 793 C CA . GLY A 1 100 ? 5.309 -19.078 -16.234 1 94.81 100 GLY A CA 1
ATOM 794 C C . GLY A 1 100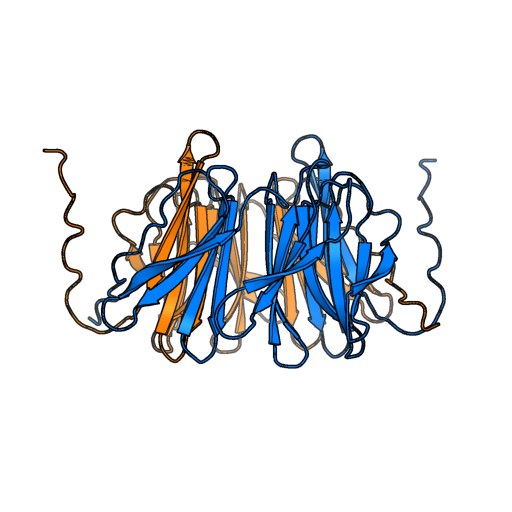 ? 6.434 -18.172 -15.766 1 94.81 100 GLY A C 1
ATOM 795 O O . GLY A 1 100 ? 7.117 -17.547 -16.578 1 94.81 100 GLY A O 1
ATOM 796 N N . PHE A 1 101 ? 6.512 -18.078 -14.461 1 96 101 PHE A N 1
ATOM 797 C CA . PHE A 1 101 ? 7.582 -17.281 -13.883 1 96 101 PHE A CA 1
ATOM 798 C C . PHE A 1 101 ? 8.758 -18.156 -13.469 1 96 101 PHE A C 1
ATOM 800 O O . PHE A 1 101 ? 8.562 -19.234 -12.906 1 96 101 PHE A O 1
ATOM 807 N N . TYR A 1 102 ? 9.93 -17.688 -13.773 1 95.38 102 TYR A N 1
ATOM 808 C CA . TYR A 1 102 ? 11.156 -18.375 -13.398 1 95.38 102 TYR A CA 1
ATOM 809 C C . TYR A 1 102 ? 12.102 -17.453 -12.648 1 95.38 102 TYR A C 1
ATOM 811 O O . TYR A 1 102 ? 12.117 -16.234 -12.891 1 95.38 102 TYR A O 1
ATOM 819 N N . SER A 1 103 ? 12.867 -18.062 -11.781 1 95.81 103 SER A N 1
ATOM 820 C CA . SER A 1 103 ? 13.836 -17.266 -11.031 1 95.81 103 SER A CA 1
ATOM 821 C C . SER A 1 103 ? 14.867 -16.625 -11.961 1 95.81 103 SER A C 1
ATOM 823 O O . SER A 1 103 ? 15.523 -17.312 -12.742 1 95.81 103 SER A O 1
ATOM 825 N N . HIS A 1 104 ? 14.938 -15.336 -11.891 1 96.62 104 HIS A N 1
ATOM 826 C CA . HIS A 1 104 ? 15.867 -14.594 -12.734 1 96.62 104 HIS A CA 1
ATOM 827 C C . HIS A 1 104 ? 17.125 -14.211 -11.969 1 96.62 104 HIS A C 1
ATOM 829 O O . HIS A 1 104 ? 18.234 -14.273 -12.508 1 96.62 104 HIS A O 1
ATOM 835 N N . GLN A 1 105 ? 16.984 -13.805 -10.734 1 97.25 105 GLN A N 1
ATOM 836 C CA . GLN A 1 105 ? 18.094 -13.289 -9.945 1 97.25 105 GLN A CA 1
ATOM 837 C C . GLN A 1 105 ? 17.812 -13.391 -8.453 1 97.25 105 GLN A C 1
ATOM 839 O O . GLN A 1 105 ? 16.688 -13.102 -8.008 1 97.25 105 GLN A O 1
ATOM 844 N N . SER A 1 106 ? 18.781 -13.906 -7.762 1 96.75 106 SER A N 1
ATOM 845 C CA . SER A 1 106 ? 18.75 -13.789 -6.309 1 96.75 106 SER A CA 1
ATOM 846 C C . SER A 1 106 ? 19.484 -12.539 -5.844 1 96.75 106 SER A C 1
ATOM 848 O O . SER A 1 106 ? 20.594 -12.242 -6.316 1 96.75 106 SER A O 1
ATOM 850 N N . LEU A 1 107 ? 18.781 -11.836 -4.957 1 96.19 107 LEU A N 1
ATOM 851 C CA . LEU A 1 107 ? 19.359 -10.586 -4.473 1 96.19 107 LEU A CA 1
ATOM 852 C C . LEU A 1 107 ? 19.531 -10.617 -2.957 1 96.19 107 LEU A C 1
ATOM 854 O O . LEU A 1 107 ? 18.75 -11.2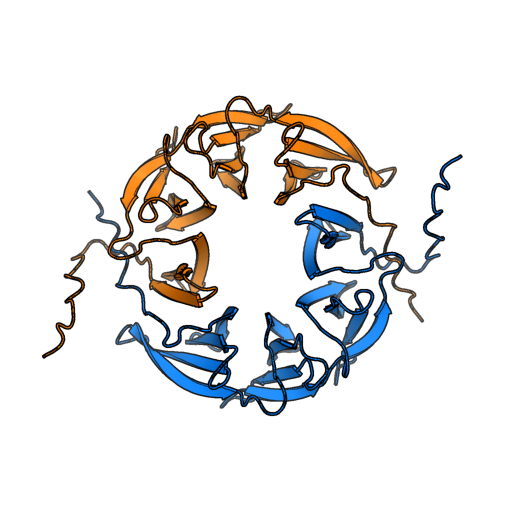73 -2.258 1 96.19 107 LEU A O 1
ATOM 858 N N . HIS A 1 108 ? 20.531 -9.898 -2.576 1 91.06 108 HIS A N 1
ATOM 859 C CA . HIS A 1 108 ? 20.656 -9.5 -1.178 1 91.06 108 HIS A CA 1
ATOM 860 C C . HIS A 1 108 ? 20.688 -10.719 -0.258 1 91.06 108 HIS A C 1
ATOM 862 O O . HIS A 1 108 ? 19.938 -10.781 0.723 1 91.06 108 HIS A O 1
ATOM 868 N N . SER A 1 109 ? 21.547 -11.656 -0.511 1 92.62 109 SER A N 1
ATOM 869 C CA . SER A 1 109 ? 21.688 -12.859 0.301 1 92.62 109 SER A CA 1
ATOM 870 C C . SER A 1 109 ? 22.141 -12.516 1.717 1 92.62 109 SER A C 1
ATOM 872 O O . SER A 1 109 ? 22.875 -11.547 1.926 1 92.62 109 SER A O 1
ATOM 874 N N . TRP A 1 110 ? 21.656 -13.273 2.688 1 93.81 110 TRP A N 1
ATOM 875 C CA . TRP A 1 110 ? 22.078 -13.242 4.082 1 93.81 110 TRP A CA 1
ATOM 876 C C . TRP A 1 110 ? 21.484 -12.047 4.809 1 93.81 110 TRP A C 1
ATOM 878 O O . TRP A 1 110 ? 22.016 -11.594 5.82 1 93.81 110 TRP A O 1
ATOM 888 N N . TYR A 1 111 ? 20.516 -11.453 4.277 1 95.56 111 TYR A N 1
ATOM 889 C CA . TYR A 1 111 ? 19.844 -10.344 4.938 1 95.56 111 TYR A CA 1
ATOM 890 C C . TYR A 1 111 ? 18.344 -10.602 5.066 1 95.56 111 TYR A C 1
ATOM 892 O O . TYR A 1 111 ? 17.812 -11.484 4.391 1 95.56 111 TYR A O 1
ATOM 900 N N . ARG A 1 112 ? 17.734 -9.914 6 1 96.44 112 ARG A N 1
ATOM 901 C CA . ARG A 1 112 ? 16.312 -10.078 6.301 1 96.44 112 ARG A CA 1
ATOM 902 C C . ARG A 1 112 ? 15.484 -8.992 5.633 1 96.44 112 ARG A C 1
ATOM 904 O O . ARG A 1 112 ? 15 -8.078 6.297 1 96.44 112 ARG A O 1
ATOM 911 N N . ASP A 1 113 ? 15.273 -9.227 4.387 1 97 113 ASP A N 1
ATOM 912 C CA . ASP A 1 113 ? 14.562 -8.219 3.604 1 97 113 ASP A CA 1
ATOM 913 C C . ASP A 1 113 ? 13.078 -8.195 3.967 1 97 113 ASP A C 1
ATOM 915 O O . ASP A 1 113 ? 12.438 -9.242 4.059 1 97 113 ASP A O 1
ATOM 919 N N . THR A 1 114 ? 12.586 -6.988 4.145 1 94.94 114 THR A N 1
ATOM 920 C CA . THR A 1 114 ? 11.195 -6.848 4.582 1 94.94 114 THR A CA 1
ATOM 921 C C . THR A 1 114 ? 10.336 -6.258 3.471 1 94.94 114 THR A C 1
ATOM 923 O O . THR A 1 114 ? 9.117 -6.438 3.463 1 94.94 114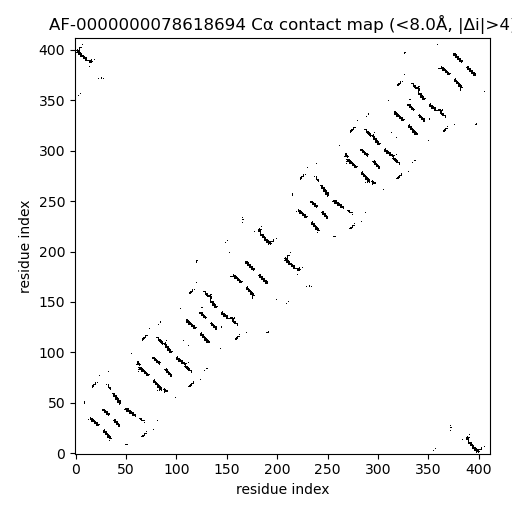 THR A O 1
ATOM 926 N N . ASP A 1 115 ? 10.953 -5.559 2.557 1 94.62 115 ASP A N 1
ATOM 927 C CA . ASP A 1 115 ? 10.172 -4.887 1.52 1 94.62 115 ASP A CA 1
ATOM 928 C C . ASP A 1 115 ? 11.023 -4.633 0.276 1 94.62 115 ASP A C 1
ATOM 930 O O . ASP A 1 115 ? 12.234 -4.422 0.377 1 94.62 115 ASP A O 1
ATOM 934 N N . ALA A 1 116 ? 10.375 -4.691 -0.844 1 97.06 116 ALA A N 1
ATOM 935 C CA . ALA A 1 116 ? 10.969 -4.309 -2.121 1 97.06 116 ALA A CA 1
ATOM 936 C C . ALA A 1 116 ? 10.117 -3.254 -2.828 1 97.06 116 ALA A C 1
ATOM 938 O O . ALA A 1 116 ? 8.891 -3.336 -2.828 1 97.06 116 ALA A O 1
ATOM 939 N N . GLU A 1 117 ? 10.766 -2.252 -3.371 1 94.69 117 GLU A N 1
ATOM 940 C CA . GLU A 1 117 ? 10.078 -1.185 -4.09 1 94.69 117 GLU A CA 1
ATOM 941 C C . GLU A 1 117 ? 10.75 -0.905 -5.434 1 94.69 117 GLU A C 1
ATOM 943 O O . GLU A 1 117 ? 11.938 -0.599 -5.488 1 94.69 117 GLU A O 1
ATOM 948 N N . PHE A 1 118 ? 9.953 -1.051 -6.465 1 96.88 118 PHE A N 1
ATOM 949 C CA . PHE A 1 118 ? 10.422 -0.748 -7.812 1 96.88 118 PHE A CA 1
ATOM 950 C C . PHE A 1 118 ? 10.102 0.696 -8.188 1 96.88 118 PHE A C 1
ATOM 952 O O . PHE A 1 118 ? 9 1.183 -7.914 1 96.88 118 PHE A O 1
ATOM 959 N N . LEU A 1 119 ? 11.055 1.387 -8.766 1 92.62 119 LEU A N 1
ATOM 960 C CA . LEU A 1 119 ? 10.836 2.764 -9.195 1 92.62 119 LEU A CA 1
ATOM 961 C C . LEU A 1 119 ? 11.797 3.141 -10.32 1 92.62 119 LEU A C 1
ATOM 963 O O . LEU A 1 119 ? 12.75 2.41 -10.602 1 92.62 119 LEU A O 1
ATOM 967 N N . GLU A 1 120 ? 11.445 4.168 -10.969 1 91.44 120 GLU A N 1
ATOM 968 C CA . GLU A 1 120 ? 12.344 4.727 -11.969 1 91.44 120 GLU A CA 1
ATOM 969 C C . GLU A 1 120 ? 13.008 6.008 -11.469 1 91.44 120 GLU A C 1
ATOM 971 O O . GLU A 1 120 ? 12.328 6.906 -10.969 1 91.44 120 GLU A O 1
ATOM 976 N N . ILE A 1 121 ? 14.25 5.977 -11.5 1 85.19 121 ILE A N 1
ATOM 977 C CA . ILE A 1 121 ? 15.039 7.168 -11.195 1 85.19 121 ILE A CA 1
ATOM 978 C C . ILE A 1 121 ? 15.789 7.621 -12.445 1 85.19 121 ILE A C 1
ATOM 980 O O . ILE A 1 121 ? 16.594 6.871 -13 1 85.19 121 ILE A O 1
ATOM 984 N N . ALA A 1 122 ? 15.5 8.883 -12.93 1 83.25 122 ALA A N 1
ATOM 985 C CA . ALA A 1 122 ? 16.109 9.414 -14.148 1 83.25 122 ALA A CA 1
ATOM 986 C C . ALA A 1 122 ? 15.883 8.477 -15.328 1 83.25 122 ALA A C 1
ATOM 988 O O . ALA A 1 122 ? 16.812 8.195 -16.094 1 83.25 122 ALA A O 1
ATOM 989 N N . GLY A 1 123 ? 14.781 7.879 -15.375 1 86.5 123 GLY A N 1
ATOM 990 C CA . GLY A 1 123 ? 14.375 7.07 -16.516 1 86.5 123 GLY A CA 1
ATOM 991 C C . GLY A 1 123 ? 14.938 5.664 -16.469 1 86.5 123 GLY A C 1
ATOM 992 O O . GLY A 1 123 ? 14.766 4.895 -17.422 1 86.5 123 GLY A O 1
ATOM 993 N N . LYS A 1 124 ? 15.617 5.383 -15.453 1 90.75 124 LYS A N 1
ATOM 994 C CA . LYS A 1 124 ? 16.203 4.051 -15.344 1 90.75 124 LYS A CA 1
ATOM 995 C C . LYS A 1 124 ? 15.531 3.24 -14.234 1 90.75 124 LYS A C 1
ATOM 997 O O . LYS A 1 124 ? 15.234 3.773 -13.164 1 90.75 124 LYS A O 1
ATOM 1002 N N . PRO A 1 125 ? 15.383 1.924 -14.492 1 95.44 125 PRO A N 1
ATOM 1003 C CA . PRO A 1 125 ? 14.75 1.091 -13.469 1 95.44 125 PRO A CA 1
ATOM 1004 C C . PRO A 1 125 ? 15.641 0.877 -12.25 1 95.44 125 PRO A C 1
ATOM 1006 O O . PRO A 1 125 ? 16.828 0.586 -12.391 1 95.44 125 PRO A O 1
ATOM 1009 N N . HIS A 1 126 ? 15.031 1.067 -11.078 1 95 126 HIS A N 1
ATOM 1010 C CA . HIS A 1 126 ? 15.703 0.845 -9.805 1 95 126 HIS A CA 1
ATOM 1011 C C . HIS A 1 126 ? 14.852 -0.012 -8.875 1 95 126 HIS A C 1
ATOM 1013 O O . HIS A 1 126 ? 13.641 -0.14 -9.07 1 95 126 HIS A O 1
ATOM 1019 N N . LEU A 1 127 ? 15.531 -0.636 -7.988 1 96.31 127 LEU A N 1
ATOM 1020 C CA . LEU A 1 127 ? 14.922 -1.388 -6.895 1 96.31 127 LEU A CA 1
ATOM 1021 C C . LEU A 1 127 ? 15.516 -0.971 -5.551 1 96.31 127 LEU A C 1
ATOM 1023 O O . LEU A 1 127 ? 16.734 -0.812 -5.426 1 96.31 127 LEU A O 1
ATOM 1027 N N . ILE A 1 128 ? 14.633 -0.717 -4.633 1 94.44 128 ILE A N 1
ATOM 1028 C CA . ILE A 1 128 ? 15.094 -0.483 -3.268 1 94.44 128 ILE A CA 1
ATOM 1029 C C . ILE A 1 128 ? 14.641 -1.632 -2.369 1 94.44 128 ILE A C 1
ATOM 1031 O O . ILE A 1 128 ? 13.461 -1.977 -2.336 1 94.44 128 ILE A O 1
ATOM 1035 N N . LEU A 1 129 ? 15.586 -2.242 -1.699 1 96.75 129 LEU A N 1
ATOM 1036 C CA . LEU A 1 129 ? 15.273 -3.297 -0.739 1 96.75 129 LEU A CA 1
ATOM 1037 C C . LEU A 1 129 ? 15.43 -2.791 0.691 1 96.75 129 LEU A C 1
ATOM 1039 O O . LEU A 1 129 ? 16.516 -2.324 1.073 1 96.75 129 LEU A O 1
ATOM 1043 N N . ALA A 1 130 ? 14.344 -2.822 1.439 1 94.5 130 ALA A N 1
ATOM 1044 C CA . ALA A 1 130 ? 14.406 -2.578 2.879 1 94.5 130 ALA A CA 1
ATOM 1045 C C . ALA A 1 130 ? 14.688 -3.867 3.643 1 94.5 130 ALA A C 1
ATOM 1047 O O . ALA A 1 130 ? 14.242 -4.945 3.242 1 94.5 130 ALA A O 1
ATOM 1048 N N . SER A 1 131 ? 15.391 -3.754 4.73 1 94.06 131 SER A N 1
ATOM 1049 C CA . SER A 1 131 ? 15.789 -4.91 5.523 1 94.06 131 SER A CA 1
ATOM 1050 C C . SER A 1 131 ? 15.812 -4.574 7.012 1 94.06 131 SER A C 1
ATOM 1052 O O . SER A 1 131 ? 16.109 -3.441 7.395 1 94.06 131 SER A O 1
ATOM 1054 N N . SER A 1 132 ? 15.508 -5.59 7.785 1 91.5 132 SER A N 1
ATOM 1055 C CA . SER A 1 132 ? 15.602 -5.406 9.227 1 91.5 132 SER A CA 1
ATOM 1056 C C . SER A 1 132 ? 17.031 -5.621 9.719 1 91.5 132 SER A C 1
ATOM 1058 O O . SER A 1 132 ? 17.344 -5.363 10.883 1 91.5 132 SER A O 1
ATOM 1060 N N . SER A 1 133 ? 17.875 -6.055 8.875 1 93.81 133 SER A N 1
ATOM 1061 C CA . SER A 1 133 ? 19.219 -6.402 9.328 1 93.81 133 SER A CA 1
ATOM 1062 C C . SER A 1 133 ? 20.266 -5.465 8.734 1 93.81 133 SER A C 1
ATOM 1064 O O . SER A 1 133 ? 21.453 -5.586 9.031 1 93.81 133 SER A O 1
ATOM 1066 N N . GLN A 1 134 ? 19.922 -4.625 7.875 1 91.5 134 GLN A N 1
ATOM 1067 C CA . GLN A 1 134 ? 20.828 -3.621 7.352 1 91.5 134 GLN A CA 1
ATOM 1068 C C . GLN A 1 134 ? 20.078 -2.426 6.781 1 91.5 134 GLN A C 1
ATOM 1070 O O . GLN A 1 134 ? 18.859 -2.484 6.602 1 91.5 134 GLN A O 1
ATOM 1075 N N . ARG A 1 135 ? 20.812 -1.383 6.367 1 91.19 135 ARG A N 1
ATOM 1076 C CA . ARG A 1 135 ? 20.25 -0.212 5.699 1 91.19 135 ARG A CA 1
ATOM 1077 C C . ARG A 1 135 ? 19.672 -0.583 4.34 1 91.19 135 ARG A C 1
ATOM 1079 O O . ARG A 1 135 ? 20.125 -1.537 3.705 1 91.19 135 ARG A O 1
ATOM 1086 N N . PRO A 1 136 ? 18.609 0.212 3.916 1 92.25 136 PRO A N 1
ATOM 1087 C CA . PRO A 1 136 ? 18.062 -0.081 2.59 1 92.25 136 PRO A CA 1
ATOM 1088 C C . PRO A 1 136 ? 19.109 0.024 1.481 1 92.25 136 PRO A C 1
ATOM 1090 O O . PRO A 1 136 ? 19.953 0.912 1.518 1 92.25 136 PRO A O 1
ATOM 1093 N N . VAL A 1 137 ? 18.953 -0.874 0.533 1 94.25 137 VAL A N 1
ATOM 1094 C CA . VAL A 1 137 ? 19.922 -0.935 -0.565 1 94.25 137 VAL A CA 1
ATOM 1095 C C . VAL A 1 137 ? 19.234 -0.568 -1.876 1 94.25 137 VAL A C 1
ATOM 1097 O O . VAL A 1 137 ? 18.109 -1.005 -2.135 1 94.25 137 VAL A O 1
ATOM 1100 N N . VAL A 1 138 ? 19.953 0.185 -2.66 1 92.12 138 VAL A N 1
ATOM 1101 C CA . VAL A 1 138 ? 19.453 0.611 -3.961 1 92.12 138 VAL A CA 1
ATOM 1102 C C . VAL A 1 138 ? 20.156 -0.164 -5.07 1 92.12 138 VAL A C 1
ATOM 1104 O O . VAL A 1 138 ? 21.391 -0.191 -5.129 1 92.12 138 VAL A O 1
ATOM 1107 N N . TYR A 1 139 ? 19.375 -0.79 -5.895 1 95.88 139 TYR A N 1
ATOM 1108 C CA . TYR A 1 139 ? 19.859 -1.488 -7.078 1 95.88 139 TYR A CA 1
ATOM 1109 C C . TYR A 1 139 ? 19.438 -0.765 -8.352 1 95.88 139 TYR A C 1
ATOM 1111 O O . TYR A 1 139 ? 18.391 -0.112 -8.383 1 95.88 139 TYR A O 1
ATOM 1119 N N . GLN A 1 140 ? 20.266 -0.879 -9.336 1 94.75 140 GLN A N 1
ATOM 1120 C CA . GLN A 1 140 ? 19.938 -0.352 -10.656 1 94.75 140 GLN A CA 1
ATOM 1121 C C . GLN A 1 140 ? 20.016 -1.443 -11.727 1 94.75 140 GLN A C 1
ATOM 1123 O O . GLN A 1 140 ? 20.953 -2.248 -11.727 1 94.75 140 GLN A O 1
ATOM 1128 N N . TRP A 1 141 ? 18.984 -1.41 -12.578 1 97.06 141 TRP A N 1
ATOM 1129 C CA . TRP A 1 141 ? 18.953 -2.367 -13.68 1 97.06 141 TRP A CA 1
ATOM 1130 C C . TRP A 1 141 ? 20.016 -2.033 -14.719 1 97.06 141 TRP A C 1
ATOM 1132 O O . TRP A 1 141 ? 20.125 -0.883 -15.148 1 97.06 141 TRP A O 1
ATOM 1142 N N . ASN A 1 142 ? 20.797 -3.049 -15.094 1 95.81 142 ASN A N 1
ATOM 1143 C CA . ASN A 1 142 ? 21.812 -2.828 -16.109 1 95.81 142 ASN A CA 1
ATOM 1144 C C . ASN A 1 142 ? 21.469 -3.543 -17.422 1 95.81 142 ASN A C 1
ATOM 1146 O O . ASN A 1 142 ? 22.359 -3.986 -18.141 1 95.81 142 ASN A O 1
ATOM 1150 N N . LYS A 1 143 ? 20.219 -3.824 -17.719 1 92.94 143 LYS A N 1
ATOM 1151 C CA . LYS A 1 143 ? 19.672 -4.473 -18.906 1 92.94 143 LYS A CA 1
ATOM 1152 C C . LYS A 1 143 ? 19.719 -5.992 -18.766 1 92.94 143 LYS A C 1
ATOM 1154 O O . LYS A 1 143 ? 19.062 -6.707 -19.547 1 92.94 143 LYS A O 1
ATOM 1159 N N . GLN A 1 144 ? 20.438 -6.477 -17.797 1 95.44 144 GLN A N 1
ATOM 1160 C CA . GLN A 1 144 ? 20.516 -7.918 -17.594 1 95.44 144 GLN A CA 1
ATOM 1161 C C . GLN A 1 144 ? 20.094 -8.289 -16.172 1 95.44 144 GLN A C 1
ATOM 1163 O O . GLN A 1 144 ? 19.422 -9.297 -15.969 1 95.44 144 GLN A O 1
ATOM 1168 N N . GLN A 1 145 ? 20.578 -7.492 -15.281 1 97.62 145 GLN A N 1
ATOM 1169 C CA . GLN A 1 145 ? 20.297 -7.762 -13.867 1 97.62 145 GLN A CA 1
ATOM 1170 C C . GLN A 1 145 ? 20.344 -6.48 -13.047 1 97.62 145 GLN A C 1
ATOM 1172 O O . GLN A 1 145 ? 20.828 -5.449 -13.516 1 97.62 145 GLN A O 1
ATOM 1177 N N . PHE A 1 146 ? 19.766 -6.586 -11.844 1 97.88 146 PHE A N 1
ATOM 1178 C CA . PHE A 1 146 ? 19.906 -5.484 -10.898 1 97.88 146 PHE A CA 1
ATOM 1179 C C . PHE A 1 146 ? 21.266 -5.535 -10.219 1 97.88 146 PHE A C 1
ATOM 1181 O O . PHE A 1 146 ? 21.641 -6.562 -9.648 1 97.88 146 PHE A O 1
ATOM 1188 N N . VAL A 1 147 ? 21.938 -4.387 -10.281 1 97.69 147 VAL A N 1
ATOM 1189 C CA . VAL A 1 147 ? 23.25 -4.27 -9.672 1 97.69 147 VAL A CA 1
ATOM 1190 C C . VAL A 1 147 ? 23.188 -3.289 -8.5 1 97.69 147 VAL A C 1
ATOM 1192 O O . VAL A 1 147 ? 22.625 -2.205 -8.617 1 97.69 147 VAL A O 1
ATOM 1195 N N . ARG A 1 148 ? 23.812 -3.752 -7.41 1 95.19 148 ARG A N 1
ATOM 1196 C CA . ARG A 1 148 ? 23.828 -2.896 -6.23 1 95.19 148 ARG A CA 1
ATOM 1197 C C . ARG A 1 148 ? 24.547 -1.58 -6.516 1 95.19 148 ARG A C 1
ATOM 1199 O O . ARG A 1 148 ? 25.672 -1.577 -7.023 1 95.19 148 ARG A O 1
ATOM 1206 N N . ARG A 1 149 ? 23.906 -0.498 -6.203 1 91.06 149 ARG A N 1
ATOM 1207 C CA . ARG A 1 149 ? 24.5 0.813 -6.449 1 91.06 149 ARG A CA 1
ATOM 1208 C C . ARG A 1 149 ? 24.938 1.466 -5.148 1 91.06 149 ARG A C 1
ATOM 1210 O O . ARG A 1 149 ? 26.094 1.902 -5.031 1 91.06 149 ARG A O 1
ATOM 1217 N N . THR A 1 150 ? 24.016 1.581 -4.258 1 88.06 150 THR A N 1
ATOM 1218 C CA . THR A 1 150 ? 24.312 2.252 -2.996 1 88.06 150 THR A CA 1
ATOM 1219 C C . THR A 1 150 ? 23.312 1.849 -1.92 1 88.06 150 THR A C 1
ATOM 1221 O O . THR A 1 150 ? 22.406 1.045 -2.174 1 88.06 150 THR A O 1
ATOM 1224 N N . ASP A 1 151 ? 23.578 2.27 -0.759 1 88.75 151 ASP A N 1
ATOM 1225 C CA . ASP A 1 151 ? 22.594 2.162 0.315 1 88.75 151 ASP A CA 1
ATOM 1226 C C . ASP A 1 151 ? 22.109 3.541 0.754 1 88.75 151 ASP A C 1
ATOM 1228 O O . ASP A 1 151 ? 22.594 4.562 0.257 1 88.75 151 ASP A O 1
ATOM 1232 N N . ILE A 1 152 ? 21.078 3.586 1.495 1 82.56 152 ILE A N 1
ATOM 1233 C CA . ILE A 1 152 ? 20.578 4.836 2.061 1 82.56 152 ILE A CA 1
ATOM 1234 C C . ILE A 1 152 ? 21.141 5.031 3.461 1 82.56 152 ILE A C 1
ATOM 1236 O O . ILE A 1 152 ? 20.781 4.309 4.395 1 82.56 152 ILE A O 1
ATOM 1240 N N . PRO A 1 153 ? 21.984 6.012 3.584 1 81 153 PRO A N 1
ATOM 1241 C CA . PRO A 1 153 ? 22.719 6.148 4.844 1 81 153 PRO A CA 1
ATOM 1242 C C . PRO A 1 153 ? 21.812 6.551 6.012 1 81 153 PRO A C 1
ATOM 1244 O O . PRO A 1 153 ? 20.75 7.152 5.801 1 81 153 PRO A O 1
ATOM 1247 N N . ASP A 1 154 ? 22.219 6.176 7.254 1 77.31 154 ASP A N 1
ATOM 1248 C CA . ASP A 1 154 ? 21.609 6.562 8.523 1 77.31 154 ASP A CA 1
ATOM 1249 C C . ASP A 1 154 ? 20.156 6.105 8.609 1 77.31 154 ASP A C 1
ATOM 1251 O O . ASP A 1 154 ? 19.312 6.793 9.188 1 77.31 154 ASP A O 1
ATOM 1255 N N . MET A 1 155 ? 19.875 5.098 7.902 1 79.56 155 MET A N 1
ATOM 1256 C CA . MET A 1 155 ? 18.516 4.559 7.891 1 79.56 155 MET A CA 1
ATOM 1257 C C . MET A 1 155 ? 18.516 3.072 8.234 1 79.56 155 MET A C 1
ATOM 1259 O O . MET A 1 155 ? 18.281 2.229 7.371 1 79.56 155 MET A O 1
ATOM 1263 N N . ASP A 1 156 ? 18.719 2.865 9.531 1 81.5 156 ASP A N 1
ATOM 1264 C CA . ASP A 1 156 ? 18.656 1.475 9.969 1 81.5 156 ASP A CA 1
ATOM 1265 C C . ASP A 1 156 ? 17.219 1.062 10.297 1 81.5 156 ASP A C 1
ATOM 1267 O O . ASP A 1 156 ? 16.359 1.913 10.523 1 81.5 156 ASP A O 1
ATOM 1271 N N . ASP A 1 157 ? 16.922 -0.19 10.188 1 82.38 157 ASP A N 1
ATOM 1272 C CA . ASP A 1 157 ? 15.672 -0.799 10.641 1 82.38 157 ASP A CA 1
ATOM 1273 C C . ASP A 1 157 ? 14.492 -0.316 9.797 1 82.38 157 ASP A C 1
ATOM 1275 O O . ASP A 1 157 ? 13.398 -0.092 10.328 1 82.38 157 ASP A O 1
ATOM 1279 N N . VAL A 1 158 ? 14.844 -0.026 8.562 1 87.31 158 VAL A N 1
ATOM 1280 C CA . VAL A 1 158 ? 13.766 0.322 7.645 1 87.31 158 VAL A CA 1
ATOM 1281 C C . VAL A 1 158 ? 12.992 -0.936 7.254 1 87.31 158 VAL A C 1
ATOM 1283 O O . VAL A 1 158 ? 13.586 -1.908 6.773 1 87.31 158 VAL A O 1
ATOM 1286 N N . TYR A 1 159 ? 11.68 -0.869 7.469 1 87.19 159 TYR A N 1
ATOM 1287 C CA . TYR A 1 159 ? 10.906 -2.074 7.199 1 87.19 159 TYR A CA 1
ATOM 1288 C C . TYR A 1 159 ? 10.078 -1.919 5.93 1 87.19 159 TYR A C 1
ATOM 1290 O O . TYR A 1 159 ? 9.609 -2.908 5.363 1 87.19 159 TYR A O 1
ATOM 1298 N N . ALA A 1 160 ? 9.828 -0.682 5.504 1 86.81 160 ALA A N 1
ATOM 1299 C CA . ALA A 1 160 ? 9.039 -0.463 4.293 1 86.81 160 ALA A CA 1
ATOM 1300 C C . ALA A 1 160 ? 9.523 0.771 3.541 1 86.81 160 ALA A C 1
ATOM 1302 O O . ALA A 1 160 ? 9.953 1.754 4.152 1 86.81 160 ALA A O 1
ATOM 1303 N N . VAL A 1 161 ? 9.414 0.657 2.191 1 88.25 161 VAL A N 1
ATOM 1304 C CA . VAL A 1 161 ? 9.781 1.752 1.3 1 88.25 161 VAL A CA 1
ATOM 1305 C C . VAL A 1 161 ? 8.68 1.976 0.271 1 88.25 161 VAL A C 1
ATOM 1307 O O . VAL A 1 161 ? 8.141 1.019 -0.289 1 88.25 161 VAL A O 1
ATOM 1310 N N . LYS A 1 162 ? 8.258 3.168 0.166 1 84.56 162 LYS A N 1
ATOM 1311 C CA . LYS A 1 162 ? 7.367 3.586 -0.909 1 84.56 162 LYS A CA 1
ATOM 1312 C C . LYS A 1 162 ? 7.883 4.844 -1.597 1 84.56 162 LYS A C 1
ATOM 1314 O O . LYS A 1 162 ? 8.75 5.539 -1.062 1 84.56 162 LYS A O 1
ATOM 1319 N N . HIS A 1 163 ? 7.434 5.066 -2.818 1 86.62 163 HIS A N 1
ATOM 1320 C CA . HIS A 1 163 ? 7.859 6.277 -3.514 1 86.62 163 HIS A CA 1
ATOM 1321 C C . HIS A 1 163 ? 6.68 6.977 -4.176 1 86.62 163 HIS A C 1
ATOM 1323 O O . HIS A 1 163 ? 5.605 6.391 -4.32 1 86.62 163 HIS A O 1
ATOM 1329 N N . PHE A 1 164 ? 6.84 8.211 -4.445 1 80.19 164 PHE A N 1
ATOM 1330 C CA . PHE A 1 164 ? 5.887 8.977 -5.238 1 80.19 164 PHE A CA 1
ATOM 1331 C C . PHE A 1 164 ? 6.598 10.086 -6.016 1 80.19 164 PHE A C 1
ATOM 1333 O O . PHE A 1 164 ? 7.758 10.398 -5.738 1 80.19 164 PHE A O 1
ATOM 1340 N N . LYS A 1 165 ? 5.883 10.586 -7.02 1 81.62 165 LYS A N 1
ATOM 1341 C CA . LYS A 1 165 ? 6.457 11.633 -7.855 1 81.62 165 LYS A CA 1
ATOM 1342 C C . LYS A 1 165 ? 5.711 12.953 -7.672 1 81.62 165 LYS A C 1
ATOM 1344 O O . LYS A 1 165 ? 4.484 12.969 -7.551 1 81.62 165 LYS A O 1
ATOM 1349 N N . VAL A 1 166 ? 6.422 13.945 -7.559 1 77.31 166 VAL A N 1
ATOM 1350 C CA . VAL A 1 166 ? 5.898 15.305 -7.621 1 77.31 166 VAL A CA 1
ATOM 1351 C C . VAL A 1 166 ? 6.641 16.094 -8.703 1 77.31 166 VAL A C 1
ATOM 1353 O O . VAL A 1 166 ? 7.828 16.391 -8.562 1 77.31 166 VAL A O 1
ATOM 1356 N N . LYS A 1 167 ? 5.887 16.406 -9.766 1 79.5 167 LYS A N 1
ATOM 1357 C CA . LYS A 1 167 ? 6.531 16.984 -10.945 1 79.5 167 LYS A CA 1
ATOM 1358 C C . LYS A 1 167 ? 7.633 16.078 -11.469 1 79.5 167 LYS A C 1
ATOM 1360 O O . LYS A 1 167 ? 7.379 14.914 -11.82 1 79.5 167 LYS A O 1
ATOM 1365 N N . GLU A 1 168 ? 8.859 16.438 -11.438 1 75.94 168 GLU A N 1
ATOM 1366 C CA . GLU A 1 168 ? 9.945 15.625 -11.992 1 75.94 168 GLU A CA 1
ATOM 1367 C C . GLU A 1 168 ? 10.75 14.945 -10.883 1 75.94 168 GLU A C 1
ATOM 1369 O O . GLU A 1 168 ? 11.656 14.156 -11.164 1 75.94 168 GLU A O 1
ATOM 1374 N N . ASP A 1 169 ? 10.359 15.195 -9.656 1 77.75 169 ASP A N 1
ATOM 1375 C CA . ASP A 1 169 ? 11.141 14.68 -8.539 1 77.75 169 ASP A CA 1
ATOM 1376 C C . ASP A 1 169 ? 10.531 13.391 -7.996 1 77.75 169 ASP A C 1
ATOM 1378 O O . ASP A 1 169 ? 9.312 13.258 -7.91 1 77.75 169 ASP A O 1
ATOM 1382 N N . VAL A 1 170 ? 11.359 12.469 -7.676 1 83.06 170 VAL A N 1
ATOM 1383 C CA . VAL A 1 170 ? 10.945 11.211 -7.051 1 83.06 170 VAL A CA 1
ATOM 1384 C C . VAL A 1 170 ? 11.195 11.281 -5.543 1 83.06 170 VAL A C 1
ATOM 1386 O O . VAL A 1 170 ? 12.32 11.562 -5.109 1 83.06 170 VAL A O 1
ATOM 1389 N N . TYR A 1 171 ? 10.188 11.086 -4.777 1 82.06 171 TYR A N 1
ATOM 1390 C CA . TYR A 1 171 ? 10.266 11.062 -3.318 1 82.06 171 TYR A CA 1
ATOM 1391 C C . TYR A 1 171 ? 10.188 9.633 -2.791 1 82.06 171 TYR A C 1
ATOM 1393 O O . TYR A 1 171 ? 9.406 8.82 -3.297 1 82.06 171 TYR A O 1
ATOM 1401 N N . ILE A 1 172 ? 11.016 9.367 -1.77 1 84.31 172 ILE A N 1
ATOM 1402 C CA . ILE A 1 172 ? 10.977 8.055 -1.121 1 84.31 172 ILE A CA 1
ATOM 1403 C C . ILE A 1 172 ? 10.539 8.219 0.332 1 84.31 172 ILE A C 1
ATOM 1405 O O . ILE A 1 172 ? 10.977 9.133 1.025 1 84.31 172 ILE A O 1
ATOM 1409 N N . CYS A 1 173 ? 9.656 7.383 0.683 1 82.25 173 CYS A N 1
ATOM 1410 C CA . CYS A 1 173 ? 9.195 7.32 2.064 1 82.25 173 CYS A CA 1
ATOM 1411 C C . CYS A 1 173 ? 9.68 6.047 2.746 1 82.25 173 CYS A C 1
ATOM 1413 O O . CYS A 1 173 ? 9.438 4.945 2.256 1 82.25 173 CYS A O 1
ATOM 1415 N N . LEU A 1 174 ? 10.375 6.289 3.885 1 84.62 174 LEU A N 1
ATOM 1416 C CA . LEU A 1 174 ? 10.922 5.156 4.629 1 84.62 174 LEU A CA 1
ATOM 1417 C C . LEU A 1 174 ? 10.242 5.027 5.988 1 84.62 174 LEU A C 1
ATOM 1419 O O . LEU A 1 174 ? 10.125 6.012 6.727 1 84.62 174 LEU A O 1
ATOM 1423 N N . THR A 1 175 ? 9.75 3.861 6.215 1 82.38 175 THR A N 1
ATOM 1424 C CA . THR A 1 175 ? 9.18 3.572 7.527 1 82.38 175 THR A CA 1
ATOM 1425 C C . THR A 1 175 ? 10.172 2.793 8.391 1 82.38 175 THR A C 1
ATOM 1427 O O . THR A 1 175 ? 10.57 1.683 8.031 1 82.38 175 THR A O 1
ATOM 1430 N N . ARG A 1 176 ? 10.492 3.393 9.508 1 82.25 176 ARG A N 1
ATOM 1431 C CA . ARG A 1 176 ? 11.469 2.787 10.406 1 82.25 176 ARG A CA 1
ATOM 1432 C C . ARG A 1 176 ? 10.805 2.268 11.672 1 82.25 176 ARG A C 1
ATOM 1434 O O . ARG A 1 176 ? 9.93 2.93 12.234 1 82.25 176 ARG A O 1
ATOM 1441 N N . PHE A 1 177 ? 11.219 1.096 12.039 1 73.25 177 PHE A N 1
ATOM 1442 C CA . PHE A 1 177 ? 10.766 0.53 13.305 1 73.25 177 PHE A CA 1
ATOM 1443 C C . PHE A 1 177 ? 11.758 0.847 14.422 1 73.25 177 PHE A C 1
ATOM 1445 O O . PHE A 1 177 ? 12.906 0.396 14.391 1 73.25 177 PHE A O 1
ATOM 1452 N N . LEU A 1 178 ? 11.453 1.724 15.414 1 73.25 178 LEU A N 1
ATOM 1453 C CA . LEU A 1 178 ? 12.336 2.182 16.484 1 73.25 178 LEU A CA 1
ATOM 1454 C C . LEU A 1 178 ? 12.234 1.262 17.703 1 73.25 178 LEU A C 1
ATOM 1456 O O . LEU A 1 178 ? 12.969 1.436 18.672 1 73.25 178 LEU A O 1
ATOM 1460 N N . GLY A 1 179 ? 11.414 0.28 17.641 1 66.81 179 GLY A N 1
ATOM 1461 C CA . GLY A 1 179 ? 11.195 -0.587 18.797 1 66.81 179 GLY A CA 1
ATOM 1462 C C . GLY A 1 179 ? 9.945 -0.234 19.578 1 66.81 179 GLY A C 1
ATOM 1463 O O . GLY A 1 179 ? 9.461 0.9 19.516 1 66.81 179 GLY A O 1
ATOM 1464 N N . ASP A 1 180 ? 9.359 -1.1 20.312 1 62.47 180 ASP A N 1
ATOM 1465 C CA . ASP A 1 180 ? 8.211 -0.925 21.188 1 62.47 180 ASP A CA 1
ATOM 1466 C C . ASP A 1 180 ? 7.012 -0.381 20.406 1 62.47 180 ASP A C 1
ATOM 1468 O O . ASP A 1 180 ? 6.332 0.54 20.875 1 62.47 180 ASP A O 1
ATOM 1472 N N . SER A 1 181 ? 6.844 -0.732 19.203 1 58.19 181 SER A N 1
ATOM 1473 C CA . SER A 1 181 ? 5.707 -0.421 18.344 1 58.19 181 SER A CA 1
ATOM 1474 C C . SER A 1 181 ? 5.766 1.019 17.844 1 58.19 181 SER A C 1
ATOM 1476 O O . SER A 1 181 ? 4.738 1.604 17.5 1 58.19 181 SER A O 1
ATOM 1478 N N . LYS A 1 182 ? 6.996 1.609 18.031 1 64 182 LYS A N 1
ATOM 1479 C CA . LYS A 1 182 ? 7.172 2.965 17.531 1 64 182 LYS A CA 1
ATOM 1480 C C . LYS A 1 182 ? 7.734 2.947 16.109 1 64 182 LYS A C 1
ATOM 1482 O O . LYS A 1 182 ? 8.594 2.125 15.781 1 64 182 LYS A O 1
ATOM 1487 N N . VAL A 1 183 ? 7.051 3.678 15.297 1 65.25 183 VAL A N 1
ATOM 1488 C CA . VAL A 1 183 ? 7.488 3.795 13.906 1 65.25 183 VAL A CA 1
ATOM 1489 C C . VAL A 1 183 ? 7.832 5.246 13.594 1 65.25 183 VAL A C 1
ATOM 1491 O O . VAL A 1 183 ? 7.25 6.168 14.172 1 65.25 183 VAL A O 1
ATOM 1494 N N . ARG A 1 184 ? 8.969 5.34 12.93 1 68.12 184 ARG A N 1
ATOM 1495 C CA . ARG A 1 184 ? 9.344 6.656 12.43 1 68.12 184 ARG A CA 1
ATOM 1496 C C . ARG A 1 184 ? 9.297 6.699 10.906 1 68.12 184 ARG A C 1
ATOM 1498 O O . ARG A 1 184 ? 9.68 5.734 10.234 1 68.12 184 ARG A O 1
ATOM 1505 N N . LEU A 1 185 ? 8.719 7.746 10.43 1 68.25 185 LEU A N 1
ATOM 1506 C CA . LEU A 1 185 ? 8.617 7.953 8.992 1 68.25 185 LEU A CA 1
ATOM 1507 C C . LEU A 1 185 ? 9.633 8.984 8.516 1 68.25 185 LEU A C 1
ATOM 1509 O O . LEU A 1 185 ? 9.734 10.07 9.078 1 68.25 185 LEU A O 1
ATOM 1513 N N . GLU A 1 186 ? 10.453 8.555 7.598 1 68.12 186 GLU A N 1
ATOM 1514 C CA . GLU A 1 186 ? 11.422 9.438 6.957 1 68.12 186 GLU A CA 1
ATOM 1515 C C . GLU A 1 186 ? 11.117 9.602 5.469 1 68.12 186 GLU A C 1
ATOM 1517 O O . GLU A 1 186 ? 10.812 8.625 4.781 1 68.12 186 GLU A O 1
ATOM 1522 N N . VAL A 1 187 ? 10.961 10.789 5.117 1 60.91 187 VAL A N 1
ATOM 1523 C CA . VAL A 1 187 ? 10.68 11.047 3.711 1 60.91 187 VAL A CA 1
ATOM 1524 C C . VAL A 1 187 ? 11.844 11.828 3.092 1 60.91 187 VAL A C 1
ATOM 1526 O O . VAL A 1 187 ? 12.328 12.797 3.678 1 60.91 187 VAL A O 1
ATOM 1529 N N . GLY A 1 188 ? 12.484 11.297 2.166 1 62.03 188 GLY A N 1
ATOM 1530 C CA . GLY A 1 188 ? 13.539 11.984 1.445 1 62.03 188 GLY A CA 1
ATOM 1531 C C . GLY A 1 188 ? 13.336 11.992 -0.057 1 62.03 188 GLY A C 1
ATOM 1532 O O . GLY A 1 188 ? 12.539 11.211 -0.582 1 62.03 188 GLY A O 1
ATOM 1533 N N . VAL A 1 189 ? 13.703 13.125 -0.706 1 55.12 189 VAL A N 1
ATOM 1534 C CA . VAL A 1 189 ? 13.656 13.242 -2.16 1 55.12 189 VAL A CA 1
ATOM 1535 C C . VAL A 1 189 ? 14.852 12.508 -2.771 1 55.12 189 VAL A C 1
ATOM 1537 O O . VAL A 1 189 ? 15.977 12.633 -2.285 1 55.12 189 VAL A O 1
ATOM 1540 N N . VAL A 1 190 ? 14.562 11.484 -3.371 1 57.06 190 VAL A N 1
ATOM 1541 C CA . VAL A 1 190 ? 15.633 10.852 -4.137 1 57.06 190 VAL A CA 1
ATOM 1542 C C . VAL A 1 190 ? 15.742 11.508 -5.512 1 57.06 190 VAL A C 1
ATOM 1544 O O . VAL A 1 190 ? 14.758 11.562 -6.262 1 57.06 190 VAL A O 1
ATOM 1547 N N . GLY A 1 191 ? 16.344 12.758 -5.641 1 47.12 191 GLY A N 1
ATOM 1548 C CA . GLY A 1 191 ? 16.672 13.352 -6.926 1 47.12 191 GLY A CA 1
ATOM 1549 C C . GLY A 1 191 ? 18.047 12.984 -7.434 1 47.12 191 GLY A C 1
ATOM 1550 O O . GLY A 1 191 ? 19 12.914 -6.656 1 47.12 191 GLY A O 1
ATOM 1551 N N . TRP A 1 192 ? 18.141 11.938 -8.117 1 38.38 192 TRP A N 1
ATOM 1552 C CA . TRP A 1 192 ? 19.469 11.75 -8.703 1 38.38 192 TRP A CA 1
ATOM 1553 C C . TRP A 1 192 ? 19.938 13.023 -9.398 1 38.38 192 TRP A C 1
ATOM 1555 O O . TRP A 1 192 ? 19.562 13.297 -10.539 1 38.38 192 TRP A O 1
ATOM 1565 N N . TYR A 1 193 ? 19.844 14.336 -8.984 1 30.09 193 TYR A N 1
ATOM 1566 C CA . TYR A 1 193 ? 20.938 15.07 -9.625 1 30.09 193 TYR A CA 1
ATOM 1567 C C . TYR A 1 193 ? 22.297 14.484 -9.227 1 30.09 193 TYR A C 1
ATOM 1569 O O . TYR A 1 193 ? 22.406 13.812 -8.195 1 30.09 193 TYR A O 1
ATOM 1577 N N . CYS A 1 194 ? 23.469 14.617 -10.023 1 26.03 194 CYS A N 1
ATOM 1578 C CA . CYS A 1 194 ? 24.906 14.359 -9.883 1 26.03 194 CYS A CA 1
ATOM 1579 C C . CYS A 1 194 ? 25.391 14.719 -8.477 1 26.03 194 CYS A C 1
ATOM 1581 O O . CYS A 1 194 ? 26.422 14.227 -8.031 1 26.03 194 CYS A O 1
ATOM 1583 N N . THR A 1 195 ? 25.312 15.977 -7.828 1 25.05 195 THR A N 1
ATOM 1584 C CA . THR A 1 195 ? 26.359 16.266 -6.852 1 25.05 195 THR A CA 1
ATOM 1585 C C . THR A 1 195 ? 26.188 15.398 -5.605 1 25.05 195 THR A C 1
ATOM 1587 O O . THR A 1 195 ? 25.125 14.797 -5.402 1 25.05 195 THR A O 1
ATOM 1590 N N . CYS A 1 196 ? 26.812 16.016 -4.148 1 22.38 196 CYS A N 1
ATOM 1591 C CA . CYS A 1 196 ? 27.484 15.633 -2.912 1 22.38 196 CYS A CA 1
ATOM 1592 C C . CYS A 1 196 ? 26.484 15.164 -1.868 1 22.38 196 CYS A C 1
ATOM 1594 O O . CYS A 1 196 ? 25.438 15.797 -1.661 1 22.38 196 CYS A O 1
ATOM 1596 N N . PHE A 1 197 ? 26.281 13.836 -1.577 1 26.19 197 PHE A N 1
ATOM 1597 C CA . PHE A 1 197 ? 25.766 13.125 -0.413 1 26.19 197 PHE A CA 1
ATOM 1598 C C . PHE A 1 197 ? 26.219 13.805 0.877 1 26.19 197 PHE A C 1
ATOM 1600 O O . PHE A 1 197 ? 27.359 13.648 1.303 1 26.19 197 PHE A O 1
ATOM 1607 N N . THR A 1 198 ? 26.016 15.125 1.154 1 25.02 198 THR A N 1
ATOM 1608 C CA . THR A 1 198 ? 26.594 15.586 2.408 1 25.02 198 THR A CA 1
ATOM 1609 C C . THR A 1 198 ? 25.984 14.852 3.596 1 25.02 198 THR A C 1
ATOM 1611 O O . THR A 1 198 ? 24.859 14.344 3.504 1 25.02 198 THR A O 1
ATOM 1614 N N . GLY A 1 199 ? 26.719 14.539 4.691 1 23.73 199 GLY A N 1
ATOM 1615 C CA . GLY A 1 199 ? 26.734 13.875 5.984 1 23.73 199 GLY A CA 1
ATOM 1616 C C . GLY A 1 199 ? 25.547 14.242 6.859 1 23.73 199 GLY A C 1
ATOM 1617 O O . GLY A 1 199 ? 25.094 15.383 6.848 1 23.73 199 GLY A O 1
ATOM 1618 N N . VAL A 1 200 ? 24.656 13.289 7.09 1 26.55 200 VAL A N 1
ATOM 1619 C CA . VAL A 1 200 ? 23.672 13.398 8.164 1 26.55 200 VAL A CA 1
ATOM 1620 C C . VAL A 1 200 ? 24.344 13.914 9.43 1 26.55 200 VAL A C 1
ATOM 1622 O O . VAL A 1 200 ? 25.281 13.305 9.938 1 26.55 200 VAL A O 1
ATOM 1625 N N . THR A 1 201 ? 24.438 15.188 9.625 1 23.27 201 THR A N 1
ATOM 1626 C CA . THR A 1 201 ? 24.984 15.664 10.891 1 23.27 201 THR A CA 1
ATOM 1627 C C . THR A 1 201 ? 24.062 15.289 12.047 1 23.27 201 THR A C 1
ATOM 1629 O O . THR A 1 201 ? 22.844 15.445 11.953 1 23.27 201 THR A O 1
ATOM 1632 N N . HIS A 1 202 ? 24.422 14.234 12.844 1 21.77 202 HIS A N 1
ATOM 1633 C CA . HIS A 1 202 ? 24 13.758 14.148 1 21.77 202 HIS A CA 1
ATOM 1634 C C . HIS A 1 202 ? 23.844 14.914 15.133 1 21.77 202 HIS A C 1
ATOM 1636 O O . HIS A 1 202 ? 24.766 15.719 15.297 1 21.77 202 HIS A O 1
ATOM 1642 N N . PHE A 1 203 ? 22.703 15.547 15.195 1 21.89 203 PHE A N 1
ATOM 1643 C CA . PHE A 1 203 ? 22.625 16.5 16.297 1 21.89 203 PHE A CA 1
ATOM 1644 C C . PHE A 1 203 ? 22.844 15.789 17.641 1 21.89 203 PHE A C 1
ATOM 1646 O O . PHE A 1 203 ? 22.172 14.797 17.938 1 21.89 203 PHE A O 1
ATOM 1653 N N . THR A 1 204 ? 24.172 15.766 18.094 1 20.64 204 THR A N 1
ATOM 1654 C CA . THR A 1 204 ? 24.656 15.414 19.422 1 20.64 204 THR A CA 1
ATOM 1655 C C . THR A 1 204 ? 23.859 16.141 20.5 1 20.64 204 THR A C 1
ATOM 1657 O O . THR A 1 204 ? 23.516 17.312 20.328 1 20.64 204 THR A O 1
ATOM 1660 N N . GLU A 1 205 ? 23.094 15.383 21.328 1 21.16 205 GLU A N 1
ATOM 1661 C CA . GLU A 1 205 ? 22.734 15.93 22.625 1 21.16 205 GLU A CA 1
ATOM 1662 C C . GLU A 1 205 ? 2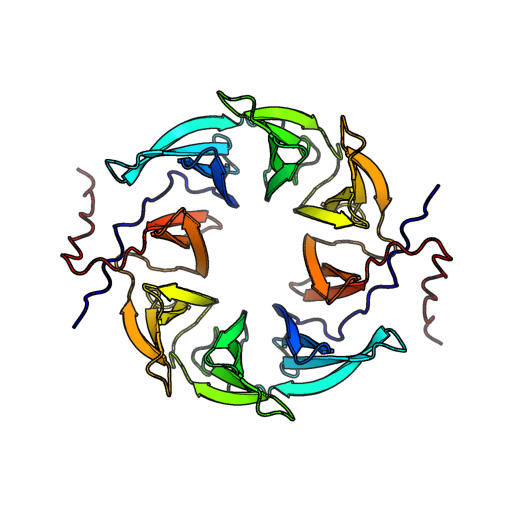3.844 16.812 23.188 1 21.16 205 GLU A C 1
ATOM 1664 O O . GLU A 1 205 ? 25.031 16.484 23.062 1 21.16 205 GLU A O 1
ATOM 1669 N N . PRO A 1 206 ? 23.484 18.141 23.484 1 22.22 206 PRO A N 1
ATOM 1670 C CA . PRO A 1 206 ? 24.484 18.719 24.391 1 22.22 206 PRO A CA 1
ATOM 1671 C C . PRO A 1 206 ? 24.719 17.859 25.625 1 22.22 206 PRO A C 1
ATOM 1673 O O . PRO A 1 206 ? 23.828 17.094 26.031 1 22.22 206 PRO A O 1
ATOM 1676 N N . MET B 1 1 ? 30.297 8.141 -13.32 1 23.06 1 MET B N 1
ATOM 1677 C CA . MET B 1 1 ? 29.656 7.398 -12.25 1 23.06 1 MET B CA 1
ATOM 1678 C C . MET B 1 1 ? 28.578 8.25 -11.562 1 23.06 1 MET B C 1
ATOM 1680 O O . MET B 1 1 ? 28.906 9.219 -10.883 1 23.06 1 MET B O 1
ATOM 1684 N N . SER B 1 2 ? 27.438 8.562 -12.133 1 32.38 2 SER B N 1
ATOM 1685 C CA . SER B 1 2 ? 26.328 9.438 -11.75 1 32.38 2 SER B CA 1
ATOM 1686 C C . SER B 1 2 ? 25.844 9.125 -10.344 1 32.38 2 SER B C 1
ATOM 1688 O O . SER B 1 2 ? 25.469 7.984 -10.047 1 32.38 2 SER B O 1
ATOM 1690 N N . THR B 1 3 ? 26.547 9.695 -9.297 1 36.5 3 THR B N 1
ATOM 1691 C CA . THR B 1 3 ? 26.297 9.469 -7.879 1 36.5 3 THR B CA 1
ATOM 1692 C C . THR B 1 3 ? 24.844 9.789 -7.535 1 36.5 3 THR B C 1
ATOM 1694 O O . THR B 1 3 ? 24.312 10.836 -7.93 1 36.5 3 THR B O 1
ATOM 1697 N N . HIS B 1 4 ? 24.016 8.93 -7.418 1 44.88 4 HIS B N 1
ATOM 1698 C CA . HIS B 1 4 ? 22.625 8.945 -6.977 1 44.88 4 HIS B CA 1
ATOM 1699 C C . HIS B 1 4 ? 22.484 9.594 -5.605 1 44.88 4 HIS B C 1
ATOM 1701 O O . HIS B 1 4 ? 23.312 9.383 -4.723 1 44.88 4 HIS B O 1
ATOM 1707 N N . SER B 1 5 ? 22.312 11.117 -5.609 1 47.22 5 SER B N 1
ATOM 1708 C CA . SER B 1 5 ? 22.203 11.734 -4.289 1 47.22 5 SER B CA 1
ATOM 1709 C C . SER B 1 5 ? 20.797 11.555 -3.719 1 47.22 5 SER B C 1
ATOM 1711 O O . SER B 1 5 ? 19.812 11.617 -4.453 1 47.22 5 SER B O 1
ATOM 1713 N N . VAL B 1 6 ? 20.656 10.852 -2.689 1 54.84 6 VAL B N 1
ATOM 1714 C CA . VAL B 1 6 ? 19.438 10.875 -1.883 1 54.84 6 VAL B CA 1
ATOM 1715 C C . VAL B 1 6 ? 19.516 12.008 -0.863 1 54.84 6 VAL B C 1
ATOM 1717 O O . VAL B 1 6 ? 20.5 12.133 -0.139 1 54.84 6 VAL B O 1
ATOM 1720 N N . THR B 1 7 ? 18.766 13.289 -1.146 1 57.34 7 THR B N 1
ATOM 1721 C CA . THR B 1 7 ? 18.688 14.32 -0.114 1 57.34 7 THR B CA 1
ATOM 1722 C C . THR B 1 7 ? 18.344 13.703 1.237 1 57.34 7 THR B C 1
ATOM 1724 O O . THR B 1 7 ? 17.656 12.68 1.301 1 57.34 7 THR B O 1
ATOM 1727 N N . PRO B 1 8 ? 19.047 14.359 2.252 1 57.53 8 PRO B N 1
ATOM 1728 C CA . PRO B 1 8 ? 18.703 13.836 3.58 1 57.53 8 PRO B CA 1
ATOM 1729 C C . PRO B 1 8 ? 17.203 13.719 3.811 1 57.53 8 PRO B C 1
ATOM 1731 O O . PRO B 1 8 ? 16.453 14.648 3.48 1 57.53 8 PRO B O 1
ATOM 1734 N N . PRO B 1 9 ? 16.891 12.594 4.16 1 66.06 9 PRO B N 1
ATOM 1735 C CA . PRO B 1 9 ? 15.469 12.391 4.441 1 66.06 9 PRO B CA 1
ATOM 1736 C C . PRO B 1 9 ? 14.969 13.25 5.605 1 66.06 9 PRO B C 1
ATOM 1738 O O . PRO B 1 9 ? 15.75 13.594 6.5 1 66.06 9 PRO B O 1
ATOM 1741 N N . PHE B 1 10 ? 13.922 13.906 5.406 1 68.56 10 PHE B N 1
ATOM 1742 C CA . PHE B 1 10 ? 13.234 14.539 6.523 1 68.56 10 PHE B CA 1
ATOM 1743 C C . PHE B 1 10 ? 12.602 13.492 7.43 1 68.56 10 PHE B C 1
ATOM 1745 O O . PHE B 1 10 ? 11.945 12.562 6.949 1 68.56 10 PHE B O 1
ATOM 1752 N N . SER B 1 11 ? 12.93 13.719 8.727 1 71.31 11 SER B N 1
ATOM 1753 C CA . SER B 1 11 ? 12.312 12.844 9.719 1 71.31 11 SER B CA 1
ATOM 1754 C C . SER B 1 11 ? 11.125 13.523 10.391 1 71.31 11 SER B C 1
ATOM 1756 O O . SER B 1 11 ? 11.273 14.578 11.008 1 71.31 11 SER B O 1
ATOM 1758 N N . PHE B 1 12 ? 10 12.953 10.117 1 73.69 12 PHE B N 1
ATOM 1759 C CA . PHE B 1 12 ? 8.836 13.523 10.781 1 73.69 12 PHE B CA 1
ATOM 1760 C C . PHE B 1 12 ? 8.914 13.312 12.289 1 73.69 12 PHE B C 1
ATOM 1762 O O . PHE B 1 12 ? 9.32 12.242 12.75 1 73.69 12 PHE B O 1
ATOM 1769 N N . PRO B 1 13 ? 8.594 14.438 12.859 1 64.81 13 PRO B N 1
ATOM 1770 C CA . PRO B 1 13 ? 8.625 14.328 14.32 1 64.81 13 PRO B CA 1
ATOM 1771 C C . PRO B 1 13 ? 7.57 13.375 14.867 1 64.81 13 PRO B C 1
ATOM 1773 O O . PRO B 1 13 ? 6.496 13.227 14.273 1 64.81 13 PRO B O 1
ATOM 1776 N N . GLY B 1 14 ? 7.934 12.547 15.82 1 63.75 14 GLY B N 1
ATOM 1777 C CA . GLY B 1 14 ? 6.969 11.711 16.531 1 63.75 14 GLY B CA 1
ATOM 1778 C C . GLY B 1 14 ? 7.309 10.234 16.469 1 63.75 14 GLY B C 1
ATOM 1779 O O . GLY B 1 14 ? 8 9.781 15.555 1 63.75 14 GLY B O 1
ATOM 1780 N N . SER B 1 15 ? 7.066 9.617 17.562 1 63.97 15 SER B N 1
ATOM 1781 C CA . SER B 1 15 ? 7.391 8.203 17.703 1 63.97 15 SER B CA 1
ATOM 1782 C C . SER B 1 15 ? 6.137 7.34 17.625 1 63.97 15 SER B C 1
ATOM 1784 O O . SER B 1 15 ? 6.215 6.113 17.734 1 63.97 15 SER B O 1
ATOM 178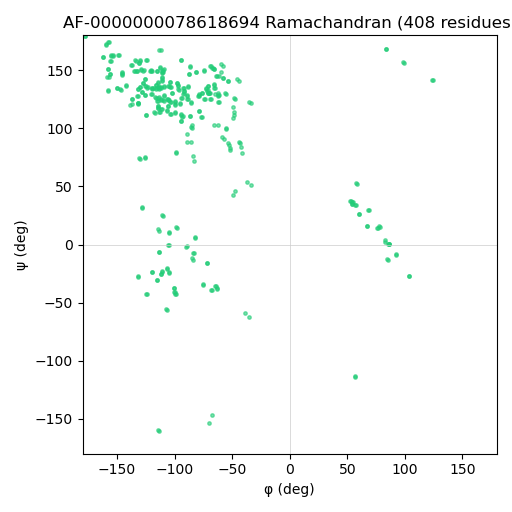6 N N . SER B 1 16 ? 5 8.086 17.203 1 75.88 16 SER B N 1
ATOM 1787 C CA . SER B 1 16 ? 3.773 7.301 17.219 1 75.88 16 SER B CA 1
ATOM 1788 C C . SER B 1 16 ? 3.043 7.406 15.875 1 75.88 16 SER B C 1
ATOM 1790 O O . SER B 1 16 ? 1.812 7.469 15.844 1 75.88 16 SER B O 1
ATOM 1792 N N . THR B 1 17 ? 3.799 7.539 14.898 1 79.88 17 THR B N 1
ATOM 1793 C CA . THR B 1 17 ? 3.186 7.652 13.578 1 79.88 17 THR B CA 1
ATOM 1794 C C . THR B 1 17 ? 2.586 6.32 13.141 1 79.88 17 THR B C 1
ATOM 1796 O O . THR B 1 17 ? 3.223 5.273 13.281 1 79.88 17 THR B O 1
ATOM 1799 N N . VAL B 1 18 ? 1.399 6.398 12.727 1 80.94 18 VAL B N 1
ATOM 1800 C CA . VAL B 1 18 ? 0.748 5.148 12.344 1 80.94 18 VAL B CA 1
ATOM 1801 C C . VAL B 1 18 ? 0.523 5.129 10.836 1 80.94 18 VAL B C 1
ATOM 1803 O O . VAL B 1 18 ? 0.353 4.059 10.242 1 80.94 18 VAL B O 1
ATOM 1806 N N . ALA B 1 19 ? 0.434 6.266 10.242 1 82.12 19 ALA B N 1
ATOM 1807 C CA . ALA B 1 19 ? 0.25 6.344 8.797 1 82.12 19 ALA B CA 1
ATOM 1808 C C . ALA B 1 19 ? 0.696 7.699 8.258 1 82.12 19 ALA B C 1
ATOM 1810 O O . ALA B 1 19 ? 0.667 8.703 8.977 1 82.12 19 ALA B O 1
ATOM 1811 N N . CYS B 1 20 ? 1.125 7.707 7.059 1 83.5 20 CYS B N 1
ATOM 1812 C CA . CYS B 1 20 ? 1.478 8.938 6.355 1 83.5 20 CYS B CA 1
ATOM 1813 C C . CYS B 1 20 ? 1.066 8.859 4.891 1 83.5 20 CYS B C 1
ATOM 1815 O O . CYS B 1 20 ? 1.215 7.816 4.25 1 83.5 20 CYS B O 1
ATOM 1817 N N . LYS B 1 21 ? 0.532 9.891 4.406 1 87.12 21 LYS B N 1
ATOM 1818 C CA . LYS B 1 21 ? 0.098 9.938 3.014 1 87.12 21 LYS B CA 1
ATOM 1819 C C . LYS B 1 21 ? 0.447 11.281 2.375 1 87.12 21 LYS B C 1
ATOM 1821 O O . LYS B 1 21 ? 0.084 12.336 2.896 1 87.12 21 LYS B O 1
ATOM 1826 N N . PRO B 1 22 ? 1.236 11.266 1.323 1 86.5 22 PRO B N 1
ATOM 1827 C CA . PRO B 1 22 ? 1.499 12.5 0.579 1 86.5 22 PRO B CA 1
ATOM 1828 C C . PRO B 1 22 ? 0.312 12.938 -0.278 1 86.5 22 PRO B C 1
ATOM 1830 O O . PRO B 1 22 ? -0.495 12.102 -0.692 1 86.5 22 PRO B O 1
ATOM 1833 N N . LEU B 1 23 ? 0.157 14.188 -0.494 1 89.5 23 LEU B N 1
ATOM 1834 C CA . LEU B 1 23 ? -0.821 14.75 -1.415 1 89.5 23 LEU B CA 1
ATOM 1835 C C . LEU B 1 23 ? -0.291 16.031 -2.047 1 89.5 23 LEU B C 1
ATOM 1837 O O . LEU B 1 23 ? 0.36 16.844 -1.378 1 89.5 23 LEU B O 1
ATOM 1841 N N . VAL B 1 24 ? -0.458 16.109 -3.283 1 89.12 24 VAL B N 1
ATOM 1842 C CA . VAL B 1 24 ? -0.003 17.297 -4.016 1 89.12 24 VAL B CA 1
ATOM 1843 C C . VAL B 1 24 ? -1.196 18.188 -4.355 1 89.12 24 VAL B C 1
ATOM 1845 O O . VAL B 1 24 ? -2.074 17.781 -5.125 1 89.12 24 VAL B O 1
ATOM 1848 N N . ILE B 1 25 ? -1.214 19.328 -3.73 1 92.94 25 ILE B N 1
ATOM 1849 C CA . ILE B 1 25 ? -2.256 20.312 -3.986 1 92.94 25 ILE B CA 1
ATOM 1850 C C . ILE B 1 25 ? -1.656 21.531 -4.695 1 92.94 25 ILE B C 1
ATOM 1852 O O . ILE B 1 25 ? -0.822 22.234 -4.125 1 92.94 25 ILE B O 1
ATOM 1856 N N . GLU B 1 26 ? -2.119 21.781 -5.945 1 88.88 26 GLU B N 1
ATOM 1857 C CA . GLU B 1 26 ? -1.634 22.906 -6.746 1 88.88 26 GLU B CA 1
ATOM 1858 C C . GLU B 1 26 ? -0.11 22.906 -6.832 1 88.88 26 GLU B C 1
ATOM 1860 O O . GLU B 1 26 ? 0.53 23.938 -6.625 1 88.88 26 GLU B O 1
ATOM 1865 N N . GLY B 1 27 ? 0.459 21.828 -6.922 1 85.62 27 GLY B N 1
ATOM 1866 C CA . GLY B 1 27 ? 1.886 21.656 -7.152 1 85.62 27 GLY B CA 1
ATOM 1867 C C . GLY B 1 27 ? 2.701 21.672 -5.871 1 85.62 27 GLY B C 1
ATOM 1868 O O . GLY B 1 27 ? 3.93 21.578 -5.91 1 85.62 27 GLY B O 1
ATOM 1869 N N . GLU B 1 28 ? 1.983 21.828 -4.809 1 89 28 GLU B N 1
ATOM 1870 C CA . GLU B 1 28 ? 2.684 21.844 -3.525 1 89 28 GLU B CA 1
ATOM 1871 C C . GLU B 1 28 ? 2.5 20.516 -2.787 1 89 28 GLU B C 1
ATOM 1873 O O . GLU B 1 28 ? 1.386 20 -2.707 1 89 28 GLU B O 1
ATOM 1878 N N . LEU B 1 29 ? 3.592 20.016 -2.25 1 87.62 29 LEU B N 1
ATOM 1879 C CA . LEU B 1 29 ? 3.557 18.719 -1.571 1 87.62 29 LEU B CA 1
ATOM 1880 C C . LEU B 1 29 ? 3.139 18.891 -0.114 1 87.62 29 LEU B C 1
ATOM 1882 O O . LEU B 1 29 ? 3.771 19.625 0.638 1 87.62 29 LEU B O 1
ATOM 1886 N N . PHE B 1 30 ? 2.1 18.219 0.212 1 90.81 30 PHE B N 1
ATOM 1887 C CA . PHE B 1 30 ? 1.65 18.078 1.592 1 90.81 30 PHE B CA 1
ATOM 1888 C C . PHE B 1 30 ? 1.795 16.641 2.062 1 90.81 30 PHE B C 1
ATOM 1890 O O . PHE B 1 30 ? 1.783 15.711 1.25 1 90.81 30 PHE B O 1
ATOM 1897 N N . VAL B 1 31 ? 1.969 16.484 3.332 1 88.75 31 VAL B N 1
ATOM 1898 C CA . VAL B 1 31 ? 1.983 15.148 3.926 1 88.75 31 VAL B CA 1
ATOM 1899 C C . VAL B 1 31 ? 1.079 15.117 5.156 1 88.75 31 VAL B C 1
ATOM 1901 O O . VAL B 1 31 ? 1.235 15.938 6.066 1 88.75 31 VAL B O 1
ATOM 1904 N N . VAL B 1 32 ? 0.112 14.234 5.09 1 91.75 32 VAL B N 1
ATOM 1905 C CA . VAL B 1 32 ? -0.714 13.984 6.27 1 91.75 32 VAL B CA 1
ATOM 1906 C C . VAL B 1 32 ? -0.081 12.891 7.121 1 91.75 32 VAL B C 1
ATOM 1908 O O . VAL B 1 32 ? 0.197 11.789 6.625 1 91.75 32 VAL B O 1
ATOM 1911 N N . VAL B 1 33 ? 0.144 13.203 8.375 1 87.69 33 VAL B N 1
ATOM 1912 C CA . VAL B 1 33 ? 0.757 12.242 9.289 1 87.69 33 VAL B CA 1
ATOM 1913 C C . VAL B 1 33 ? -0.218 11.906 10.422 1 87.69 33 VAL B C 1
ATOM 1915 O O . VAL B 1 33 ? -0.58 12.781 11.211 1 87.69 33 VAL B O 1
ATOM 1918 N N . ALA B 1 34 ? -0.663 10.68 10.445 1 90.12 34 ALA B N 1
ATOM 1919 C CA . ALA B 1 34 ? -1.534 10.203 11.523 1 90.12 34 ALA B CA 1
ATOM 1920 C C . ALA B 1 34 ? -0.718 9.648 12.688 1 90.12 34 ALA B C 1
ATOM 1922 O O . ALA B 1 34 ? 0.161 8.805 12.484 1 90.12 34 ALA B O 1
ATOM 1923 N N . GLN B 1 35 ? -1.021 10.141 13.859 1 87.12 35 GLN B N 1
ATOM 1924 C CA . GLN B 1 35 ? -0.296 9.711 15.055 1 87.12 35 GLN B CA 1
ATOM 1925 C C . GLN B 1 35 ? -1.259 9.367 16.188 1 87.12 35 GLN B C 1
ATOM 1927 O O . GLN B 1 35 ? -2.311 9.992 16.328 1 87.12 35 GLN B O 1
ATOM 1932 N N . LEU B 1 36 ? -0.807 8.43 16.984 1 84.31 36 LEU B N 1
ATOM 1933 C CA . LEU B 1 36 ? -1.639 7.992 18.094 1 84.31 36 LEU B CA 1
ATOM 1934 C C . LEU B 1 36 ? -1.641 9.031 19.219 1 84.31 36 LEU B C 1
ATOM 1936 O O . LEU B 1 36 ? -2.66 9.227 19.875 1 84.31 36 LEU B O 1
ATOM 1940 N N . PHE B 1 37 ? -0.433 9.695 19.359 1 82.38 37 PHE B N 1
ATOM 1941 C CA . PHE B 1 37 ? -0.315 10.641 20.469 1 82.38 37 PHE B CA 1
ATOM 1942 C C . PHE B 1 37 ? -0.005 12.039 19.953 1 82.38 37 PHE B C 1
ATOM 1944 O O . PHE B 1 37 ? 0.694 12.195 18.953 1 82.38 37 PHE B O 1
ATOM 1951 N N . ARG B 1 38 ? -0.432 13.047 20.625 1 81.44 38 ARG B N 1
ATOM 1952 C CA . ARG B 1 38 ? -0.192 14.461 20.375 1 81.44 38 ARG B CA 1
ATOM 1953 C C . ARG B 1 38 ? -0.869 14.914 19.078 1 81.44 38 ARG B C 1
ATOM 1955 O O . ARG B 1 38 ? -0.485 15.93 18.5 1 81.44 38 ARG B O 1
ATOM 1962 N N . GLY B 1 39 ? -1.832 14.023 18.594 1 87.81 39 GLY B N 1
ATOM 1963 C CA . GLY B 1 39 ? -2.615 14.406 17.422 1 87.81 39 GLY B CA 1
ATOM 1964 C C . GLY B 1 39 ? -1.911 14.117 16.109 1 87.81 39 GLY B C 1
ATOM 1965 O O . GLY B 1 39 ? -0.729 13.773 16.109 1 87.81 39 GLY B O 1
ATOM 1966 N N . SER B 1 40 ? -2.678 14.227 15.055 1 91.75 40 SER B N 1
ATOM 1967 C CA . SER B 1 40 ? -2.145 14.086 13.703 1 91.75 40 SER B CA 1
ATOM 1968 C C . SER B 1 40 ? -1.785 15.438 13.109 1 91.75 40 SER B C 1
ATOM 1970 O O . SER B 1 40 ? -2.225 16.484 13.602 1 91.75 40 SER B O 1
ATOM 1972 N N . HIS B 1 41 ? -0.952 15.367 12.164 1 92.44 41 HIS B N 1
ATOM 1973 C CA . HIS B 1 41 ? -0.383 16.609 11.664 1 92.44 41 HIS B CA 1
ATOM 1974 C C . HIS B 1 41 ? -0.324 16.625 10.141 1 92.44 41 HIS B C 1
ATOM 1976 O O . HIS B 1 41 ? -0.242 15.57 9.508 1 92.44 41 HIS B O 1
ATOM 1982 N N . ILE B 1 42 ? -0.336 17.828 9.609 1 93.94 42 ILE B N 1
ATOM 1983 C CA . ILE B 1 42 ? -0.112 18.047 8.18 1 93.94 42 ILE B CA 1
ATOM 1984 C C . ILE B 1 42 ? 1.108 18.938 7.984 1 93.94 42 ILE B C 1
ATOM 1986 O O . ILE B 1 42 ? 1.248 19.969 8.648 1 93.94 42 ILE B O 1
ATOM 1990 N N . TYR B 1 43 ? 1.958 18.484 7.16 1 90.75 43 TYR B N 1
ATOM 1991 C CA . TYR B 1 43 ? 3.162 19.234 6.816 1 90.75 43 TYR B CA 1
ATOM 1992 C C . TYR B 1 43 ? 3.152 19.641 5.348 1 90.75 43 TYR B C 1
ATOM 1994 O O . TYR B 1 43 ? 2.535 18.969 4.516 1 90.75 43 TYR B O 1
ATOM 2002 N N . LYS B 1 44 ? 3.773 20.75 5.113 1 91.38 44 LYS B N 1
ATOM 2003 C CA . LYS B 1 44 ? 3.973 21.234 3.75 1 91.38 44 LYS B CA 1
ATOM 2004 C C . LYS B 1 44 ? 5.457 21.359 3.422 1 91.38 44 LYS B C 1
ATOM 2006 O O . LYS B 1 44 ? 6.234 21.875 4.23 1 91.38 44 LYS B O 1
ATOM 2011 N N . ARG B 1 45 ? 5.758 20.859 2.287 1 87.31 45 ARG B N 1
ATOM 2012 C CA . ARG B 1 45 ? 7.156 20.969 1.882 1 87.31 45 ARG B CA 1
ATOM 2013 C C . ARG B 1 45 ? 7.473 22.359 1.356 1 87.31 45 ARG B C 1
ATOM 2015 O O . ARG B 1 45 ? 6.75 22.891 0.509 1 87.31 45 ARG B O 1
ATOM 2022 N N . HIS B 1 46 ? 8.516 22.844 1.928 1 86.81 46 HIS B N 1
ATOM 2023 C CA . HIS B 1 46 ? 9.078 24.078 1.382 1 86.81 46 HIS B CA 1
ATOM 2024 C C . HIS B 1 46 ? 10.055 23.781 0.251 1 86.81 46 HIS B C 1
ATOM 2026 O O . HIS B 1 46 ? 11.18 23.344 0.499 1 86.81 46 HIS B O 1
ATOM 2032 N N . GLU B 1 47 ? 9.688 24.109 -0.902 1 77.19 47 GLU B N 1
ATOM 2033 C CA . GLU B 1 47 ? 10.438 23.688 -2.078 1 77.19 47 GLU B CA 1
ATOM 2034 C C . GLU B 1 47 ? 11.844 24.281 -2.074 1 77.19 47 GLU B C 1
ATOM 2036 O O . GLU B 1 47 ? 12.805 23.609 -2.488 1 77.19 47 GLU B O 1
ATOM 2041 N N . ALA B 1 48 ? 11.977 25.469 -1.657 1 78 48 ALA B N 1
ATOM 2042 C CA . ALA B 1 48 ? 13.266 26.156 -1.701 1 78 48 ALA B CA 1
ATOM 2043 C C . ALA B 1 48 ? 14.258 25.516 -0.733 1 78 48 ALA B C 1
ATOM 2045 O O . ALA B 1 48 ? 15.438 25.344 -1.064 1 78 48 ALA B O 1
ATOM 2046 N N . THR B 1 49 ? 13.836 25.125 0.376 1 77.25 49 THR B N 1
ATOM 2047 C CA . THR B 1 49 ? 14.742 24.609 1.4 1 77.25 49 THR B CA 1
ATOM 2048 C C . THR B 1 49 ? 14.648 23.094 1.496 1 77.25 49 THR B C 1
ATOM 2050 O O . THR B 1 49 ? 15.539 22.438 2.039 1 77.25 49 THR B O 1
ATOM 2053 N N . GLY B 1 50 ? 13.516 22.578 1.079 1 74.19 50 GLY B N 1
ATOM 2054 C CA . GLY B 1 50 ? 13.289 21.156 1.187 1 74.19 50 GLY B CA 1
ATOM 2055 C C . GLY B 1 50 ? 12.734 20.734 2.533 1 74.19 50 GLY B C 1
ATOM 2056 O O . GLY B 1 50 ? 12.469 19.547 2.762 1 74.19 50 GLY B O 1
ATOM 2057 N N . GLN B 1 51 ? 12.539 21.672 3.371 1 81.94 51 GLN B N 1
ATOM 2058 C CA . GLN B 1 51 ? 12.031 21.375 4.707 1 81.94 51 GLN B CA 1
ATOM 2059 C C . GLN B 1 51 ? 10.516 21.203 4.699 1 81.94 51 GLN B C 1
ATOM 2061 O O . GLN B 1 51 ? 9.836 21.719 3.811 1 81.94 51 GLN B O 1
ATOM 2066 N N . PHE B 1 52 ? 10.109 20.359 5.602 1 85.88 52 PHE B N 1
ATOM 2067 C CA . PHE B 1 52 ? 8.672 20.234 5.801 1 85.88 52 PHE B CA 1
ATOM 2068 C C . PHE B 1 52 ? 8.203 21.125 6.945 1 85.88 52 PHE B C 1
ATOM 2070 O O . PHE B 1 52 ? 8.68 21 8.07 1 85.88 52 PHE B O 1
ATOM 2077 N N . LEU B 1 53 ? 7.289 22.016 6.621 1 91.25 53 LEU B N 1
ATOM 2078 C CA . LEU B 1 53 ? 6.73 22.938 7.602 1 91.25 53 LEU B CA 1
ATOM 2079 C C . LEU B 1 53 ? 5.402 22.406 8.141 1 91.25 53 LEU B C 1
ATOM 2081 O O . LEU B 1 53 ? 4.535 21.984 7.371 1 91.25 53 LEU B O 1
ATOM 2085 N N . HIS B 1 54 ? 5.312 22.484 9.445 1 92.75 54 HIS B N 1
ATOM 2086 C CA . HIS B 1 54 ? 4.047 22.109 10.07 1 92.75 54 HIS B CA 1
ATOM 2087 C C . HIS B 1 54 ? 2.953 23.125 9.734 1 92.75 54 HIS B C 1
ATOM 2089 O O . HIS B 1 54 ? 3.109 24.328 9.977 1 92.75 54 HIS B O 1
ATOM 2095 N N . THR B 1 55 ? 1.828 22.641 9.172 1 95.06 55 THR B N 1
ATOM 2096 C CA . THR B 1 55 ? 0.817 23.594 8.719 1 95.06 55 THR B CA 1
ATOM 2097 C C . THR B 1 55 ? -0.471 23.438 9.523 1 95.06 55 THR B C 1
ATOM 2099 O O . THR B 1 55 ? -1.227 24.391 9.688 1 95.06 55 THR B O 1
ATOM 2102 N N . GLN B 1 56 ? -0.769 22.266 9.992 1 95.31 56 GLN B N 1
ATOM 2103 C CA . GLN B 1 56 ? -2.068 22.062 10.625 1 95.31 56 GLN B CA 1
ATOM 2104 C C . GLN B 1 56 ? -2.039 20.875 11.57 1 95.31 56 GLN B C 1
ATOM 2106 O O . GLN B 1 56 ? -1.394 19.859 11.273 1 95.31 56 GLN B O 1
ATOM 2111 N N . VAL B 1 57 ? -2.771 21.047 12.641 1 93.06 57 VAL B N 1
ATOM 2112 C CA . VAL B 1 57 ? -3.008 19.938 13.562 1 93.06 57 VAL B CA 1
ATOM 2113 C C . VAL B 1 57 ? -4.41 19.375 13.344 1 93.06 57 VAL B C 1
ATOM 2115 O O . VAL B 1 57 ? -5.367 20.125 13.164 1 93.06 57 VAL B O 1
ATOM 2118 N N . ILE B 1 58 ? -4.469 18.094 13.203 1 92.38 58 ILE B N 1
ATOM 2119 C CA . ILE B 1 58 ? -5.754 17.406 13.258 1 92.38 58 ILE B CA 1
ATOM 2120 C C . ILE B 1 58 ? -6.012 16.906 14.68 1 92.38 58 ILE B C 1
ATOM 2122 O O . ILE B 1 58 ? -5.402 15.93 15.125 1 92.38 58 ILE B O 1
ATOM 2126 N N . GLU B 1 59 ? -6.875 17.562 15.312 1 83.75 59 GLU B N 1
ATOM 2127 C CA . GLU B 1 59 ? -7.09 17.312 16.734 1 83.75 59 GLU B CA 1
ATOM 2128 C C . GLU B 1 59 ? -7.688 15.922 16.969 1 83.75 59 GLU B C 1
ATOM 2130 O O . GLU B 1 59 ? -8.422 15.414 16.125 1 83.75 59 GLU B O 1
ATOM 2135 N N . SER B 1 60 ? -7.367 15.445 18.109 1 82.44 60 SER B N 1
ATOM 2136 C CA . SER B 1 60 ? -7.77 14.094 18.469 1 82.44 60 SER B CA 1
ATOM 2137 C C . SER B 1 60 ? -9.203 14.062 18.984 1 82.44 60 SER B C 1
ATOM 2139 O O . SER B 1 60 ? -9.703 13.008 19.375 1 82.44 60 SER B O 1
ATOM 2141 N N . SER B 1 61 ? -9.805 15.148 18.906 1 84 61 SER B N 1
ATOM 2142 C CA . SER B 1 61 ? -11.156 15.172 19.453 1 84 61 SER B CA 1
ATOM 2143 C C . SER B 1 61 ? -12.086 14.234 18.688 1 84 61 SER B C 1
ATOM 2145 O O . SER B 1 61 ? -12.906 13.539 19.281 1 84 61 SER B O 1
ATOM 2147 N N . ARG B 1 62 ? -11.898 14.141 17.469 1 87.56 62 ARG B N 1
ATOM 2148 C CA . ARG B 1 62 ? -12.766 13.289 16.656 1 87.56 62 ARG B CA 1
ATOM 2149 C C . ARG B 1 62 ? -12.094 11.953 16.359 1 87.56 62 ARG B C 1
ATOM 2151 O O . ARG B 1 62 ? -12.742 10.906 16.391 1 87.56 62 ARG B O 1
ATOM 2158 N N . ILE B 1 63 ? -10.836 12.023 16.141 1 93.06 63 ILE B N 1
ATOM 2159 C CA . ILE B 1 63 ? -10.07 10.828 15.828 1 93.06 63 ILE B CA 1
ATOM 2160 C C . ILE B 1 63 ? -9.219 10.438 17.031 1 93.06 63 ILE B C 1
ATOM 2162 O O . ILE B 1 63 ? -8.273 11.148 17.391 1 93.06 63 ILE B O 1
ATOM 2166 N N . ARG B 1 64 ? -9.516 9.273 17.609 1 93.44 64 ARG B N 1
ATOM 2167 C CA . ARG B 1 64 ? -8.859 8.883 18.859 1 93.44 64 ARG B CA 1
ATOM 2168 C C . ARG B 1 64 ? -7.707 7.918 18.594 1 93.44 64 ARG B C 1
ATOM 2170 O O . ARG B 1 64 ? -6.672 7.98 19.25 1 93.44 64 ARG B O 1
ATOM 2177 N N . LYS B 1 65 ? -7.898 7.004 17.75 1 93.44 65 LYS B N 1
ATOM 2178 C CA . LYS B 1 65 ? -6.875 6.035 17.359 1 93.44 65 LYS B CA 1
ATOM 2179 C C . LYS B 1 65 ? -6.766 5.934 15.836 1 93.44 65 LYS B C 1
ATOM 2181 O O . LYS B 1 65 ? -7.156 4.93 15.25 1 93.44 65 LYS B O 1
ATOM 2186 N N . PRO B 1 66 ? -6.156 6.98 15.258 1 93.5 66 PRO B N 1
ATOM 2187 C CA . PRO B 1 66 ? -5.984 6.898 13.805 1 93.5 66 PRO B CA 1
ATOM 2188 C C . PRO B 1 66 ? -5.281 5.617 13.367 1 93.5 66 PRO B C 1
ATOM 2190 O O . PRO B 1 66 ? -4.379 5.137 14.055 1 93.5 66 PRO B O 1
ATOM 2193 N N . ASN B 1 67 ? -5.73 5.043 12.25 1 92.5 67 ASN B N 1
ATOM 2194 C CA . ASN B 1 67 ? -5.188 3.754 11.844 1 92.5 67 ASN B CA 1
ATOM 2195 C C . ASN B 1 67 ? -4.793 3.754 10.367 1 92.5 67 ASN B C 1
ATOM 2197 O O . ASN B 1 67 ? -3.916 2.992 9.953 1 92.5 67 ASN B O 1
ATOM 2201 N N . ASP B 1 68 ? -5.434 4.551 9.602 1 92.62 68 ASP B N 1
ATOM 2202 C CA . ASP B 1 68 ? -5.141 4.633 8.172 1 92.62 68 ASP B CA 1
ATOM 2203 C C . ASP B 1 68 ? -5.555 5.988 7.605 1 92.62 68 ASP B C 1
ATOM 2205 O O . ASP B 1 68 ? -6.434 6.656 8.156 1 92.62 68 ASP B O 1
ATOM 2209 N N . ILE B 1 69 ? -4.902 6.32 6.457 1 93.38 69 ILE B N 1
ATOM 2210 C CA . ILE B 1 69 ? -5.262 7.516 5.703 1 93.38 69 ILE B CA 1
ATOM 2211 C C . ILE B 1 69 ? -5.461 7.16 4.234 1 93.38 69 ILE B C 1
ATOM 2213 O O . ILE B 1 69 ? -4.688 6.387 3.662 1 93.38 69 ILE B O 1
ATOM 2217 N N . GLU B 1 70 ? -6.465 7.656 3.682 1 95.88 70 GLU B N 1
ATOM 2218 C CA . GLU B 1 70 ? -6.672 7.602 2.238 1 95.88 70 GLU B CA 1
ATOM 2219 C C . GLU B 1 70 ? -6.906 9 1.663 1 95.88 70 GLU B C 1
ATOM 2221 O O . GLU B 1 70 ? -7.711 9.766 2.195 1 95.88 70 GLU B O 1
ATOM 2226 N N . VAL B 1 71 ? -6.164 9.344 0.644 1 95.06 71 VAL B N 1
ATOM 2227 C CA . VAL B 1 71 ? -6.285 10.641 -0.006 1 95.06 71 VAL B CA 1
ATOM 2228 C C . VAL B 1 71 ? -6.875 10.469 -1.402 1 95.06 71 VAL B C 1
ATOM 2230 O O . VAL B 1 71 ? -6.531 9.523 -2.117 1 95.06 71 VAL B O 1
ATOM 2233 N N . PHE B 1 72 ? -7.727 11.391 -1.752 1 96 72 PHE B N 1
ATOM 2234 C CA . PHE B 1 72 ? -8.328 11.305 -3.078 1 96 72 PHE B CA 1
ATOM 2235 C C . PHE B 1 72 ? -8.93 12.641 -3.484 1 96 72 PHE B C 1
ATOM 2237 O O . PHE B 1 72 ? -9.086 13.539 -2.652 1 96 72 PHE B O 1
ATOM 2244 N N . ARG B 1 73 ? -9.094 12.68 -4.762 1 94.75 73 ARG B N 1
ATOM 2245 C CA . ARG B 1 73 ? -9.75 13.859 -5.32 1 94.75 73 ARG B CA 1
ATOM 2246 C C . ARG B 1 73 ? -11.148 13.516 -5.82 1 94.75 73 ARG B C 1
ATOM 2248 O O . ARG B 1 73 ? -11.352 12.492 -6.465 1 94.75 73 ARG B O 1
ATOM 2255 N N . MET B 1 74 ? -12.039 14.25 -5.395 1 94.31 74 MET B N 1
ATOM 2256 C CA . MET B 1 74 ? -13.438 14.055 -5.777 1 94.31 74 MET B CA 1
ATOM 2257 C C . MET B 1 74 ? -14.102 15.391 -6.094 1 94.31 74 MET B C 1
ATOM 2259 O O . MET B 1 74 ? -14.031 16.328 -5.301 1 94.31 74 MET B O 1
ATOM 2263 N N . GLU B 1 75 ? -14.703 15.453 -7.359 1 92.06 75 GLU B N 1
ATOM 2264 C CA . GLU B 1 75 ? -15.438 16.625 -7.816 1 92.06 75 GLU B CA 1
ATOM 2265 C C . GLU B 1 75 ? -14.578 17.891 -7.707 1 92.06 75 GLU B C 1
ATOM 2267 O O . GLU B 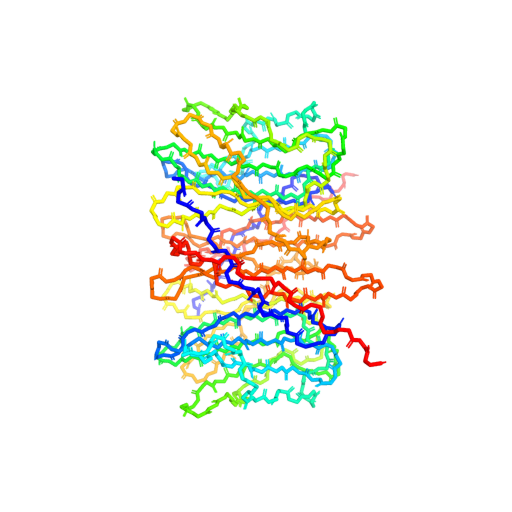1 75 ? -15.031 18.922 -7.207 1 92.06 75 GLU B O 1
ATOM 2272 N N . GLY B 1 76 ? -13.305 17.75 -7.938 1 90.88 76 GLY B N 1
ATOM 2273 C CA . GLY B 1 76 ? -12.398 18.891 -8.047 1 90.88 76 GLY B CA 1
ATOM 2274 C C . GLY B 1 76 ? -11.75 19.266 -6.734 1 90.88 76 GLY B C 1
ATOM 2275 O O . GLY B 1 76 ? -10.867 20.125 -6.695 1 90.88 76 GLY B O 1
ATOM 2276 N N . ASP B 1 77 ? -12.219 18.641 -5.688 1 94.62 77 ASP B N 1
ATOM 2277 C CA . ASP B 1 77 ? -11.664 18.984 -4.383 1 94.62 77 ASP B CA 1
ATOM 2278 C C . ASP B 1 77 ? -10.812 17.844 -3.83 1 94.62 77 ASP B C 1
ATOM 2280 O O . ASP B 1 77 ? -11.07 16.672 -4.129 1 94.62 77 ASP B O 1
ATOM 2284 N N . TRP B 1 78 ? -9.828 18.25 -3.039 1 96.38 78 TRP B N 1
ATOM 2285 C CA . TRP B 1 78 ? -9.008 17.25 -2.369 1 96.38 78 TRP B CA 1
ATOM 2286 C C . TRP B 1 78 ? -9.617 16.859 -1.028 1 96.38 78 TRP B C 1
ATOM 2288 O O . TRP B 1 78 ? -10.102 17.703 -0.281 1 96.38 78 TRP B O 1
ATOM 2298 N N . TYR B 1 79 ? -9.602 15.578 -0.819 1 97.56 79 TYR B N 1
ATOM 2299 C CA . TYR B 1 79 ? -10.086 15 0.428 1 97.56 79 TYR B CA 1
ATOM 2300 C C . TYR B 1 79 ? -9.055 14.047 1.021 1 97.56 79 TYR B C 1
ATOM 2302 O O . TYR B 1 79 ? -8.227 13.492 0.297 1 97.56 79 TYR B O 1
ATOM 2310 N N . PHE B 1 80 ? -9.055 13.93 2.275 1 96.94 80 PHE B N 1
ATOM 2311 C CA . PHE B 1 80 ? -8.516 12.711 2.861 1 96.94 80 PHE B CA 1
ATOM 2312 C C . PHE B 1 80 ? -9.438 12.18 3.961 1 96.94 80 PHE B C 1
ATOM 2314 O O . PHE B 1 80 ? -10.195 12.945 4.562 1 96.94 80 PHE B O 1
ATOM 2321 N N . ILE B 1 81 ? -9.43 10.891 4.113 1 97.88 81 ILE B N 1
ATOM 2322 C CA . ILE B 1 81 ? -10.172 10.25 5.191 1 97.88 81 ILE B CA 1
ATOM 2323 C C . ILE B 1 81 ? -9.203 9.547 6.141 1 97.88 81 ILE B C 1
ATOM 2325 O O . ILE B 1 81 ? -8.219 8.953 5.699 1 97.88 81 ILE B O 1
ATOM 2329 N N . MET B 1 82 ? -9.453 9.703 7.355 1 96.56 82 MET B N 1
ATOM 2330 C CA . MET B 1 82 ? -8.672 9.008 8.375 1 96.56 82 MET B CA 1
ATOM 2331 C C . MET B 1 82 ? -9.523 7.98 9.109 1 96.56 82 MET B C 1
ATOM 2333 O O . MET B 1 82 ? -10.5 8.336 9.773 1 96.56 82 MET B O 1
ATOM 2337 N N . ALA B 1 83 ? -9.18 6.746 8.93 1 97.19 83 ALA B N 1
ATOM 2338 C CA . ALA B 1 83 ? -9.875 5.676 9.641 1 97.19 83 ALA B CA 1
ATOM 2339 C C . ALA B 1 83 ? -9.523 5.68 11.125 1 97.19 83 ALA B C 1
ATOM 2341 O O . ALA B 1 83 ? -8.359 5.82 11.492 1 97.19 83 ALA B O 1
ATOM 2342 N N . ASP B 1 84 ? -10.477 5.52 11.969 1 96.75 84 ASP B N 1
ATOM 2343 C CA . ASP B 1 84 ? -10.297 5.504 13.414 1 96.75 84 ASP B CA 1
ATOM 2344 C C . ASP B 1 84 ? -10.672 4.145 14 1 96.75 84 ASP B C 1
ATOM 2346 O O . ASP B 1 84 ? -11.812 3.707 13.891 1 96.75 84 ASP B O 1
ATOM 2350 N N . SER B 1 85 ? -9.734 3.582 14.742 1 95.5 85 SER B N 1
ATOM 2351 C CA . SER B 1 85 ? -9.953 2.238 15.266 1 95.5 85 SER B CA 1
ATOM 2352 C C . SER B 1 85 ? -10.445 2.277 16.703 1 95.5 85 SER B C 1
ATOM 2354 O O . SER B 1 85 ? -10.422 1.26 17.406 1 95.5 85 SER B O 1
ATOM 2356 N N . SER B 1 86 ? -10.867 3.396 17.156 1 95.38 86 SER B N 1
ATOM 2357 C CA . SER B 1 86 ? -11.469 3.527 18.484 1 95.38 86 SER B CA 1
ATOM 2358 C C . SER B 1 86 ? -12.984 3.693 18.375 1 95.38 86 SER B C 1
ATOM 2360 O O . SER B 1 86 ? -13.477 4.512 17.594 1 95.38 86 SER B O 1
ATOM 2362 N N . LYS B 1 87 ? -13.664 3.021 19.188 1 95.25 87 LYS B N 1
ATOM 2363 C CA . LYS B 1 87 ? -15.109 3.188 19.219 1 95.25 87 LYS B CA 1
ATOM 2364 C C . LYS B 1 87 ? -15.5 4.535 19.828 1 95.25 87 LYS B C 1
ATOM 2366 O O . LYS B 1 87 ? -16.641 4.977 19.703 1 95.25 87 LYS B O 1
ATOM 2371 N N . ALA B 1 88 ? -14.586 5.145 20.484 1 94.31 88 ALA B N 1
ATOM 2372 C CA . ALA B 1 88 ? -14.852 6.422 21.141 1 94.31 88 ALA B CA 1
ATOM 2373 C C . ALA B 1 88 ? -14.688 7.586 20.172 1 94.31 88 ALA B C 1
ATOM 2375 O O . ALA B 1 88 ? -15.047 8.727 20.484 1 94.31 88 ALA B O 1
ATOM 2376 N N . GLY B 1 89 ? -14.133 7.328 19.031 1 94.69 89 GLY B N 1
ATOM 2377 C CA . GLY B 1 89 ? -13.977 8.328 17.984 1 94.69 89 GLY B CA 1
ATOM 2378 C C . GLY B 1 89 ? -14.781 8.023 16.734 1 94.69 89 GLY B C 1
ATOM 2379 O O . GLY B 1 89 ? -15.805 7.34 16.797 1 94.69 89 GLY B O 1
ATOM 2380 N N . SER B 1 90 ? -14.344 8.664 15.633 1 95.75 90 SER B N 1
ATOM 2381 C CA . SER B 1 90 ? -15.039 8.43 14.367 1 95.75 90 SER B CA 1
ATOM 2382 C C . SER B 1 90 ? -14.086 8.57 13.188 1 95.75 90 SER B C 1
ATOM 2384 O O . SER B 1 90 ? -13.25 9.477 13.164 1 95.75 90 SER B O 1
ATOM 2386 N N . THR B 1 91 ? -14.234 7.609 12.336 1 97.81 91 THR B N 1
ATOM 2387 C CA . THR B 1 91 ? -13.625 7.832 11.023 1 97.81 91 THR B CA 1
ATOM 2388 C C . THR B 1 91 ? -14.133 9.125 10.406 1 97.81 91 THR B C 1
ATOM 2390 O O . THR B 1 91 ? -15.344 9.375 10.391 1 97.81 91 THR B O 1
ATOM 2393 N N . THR B 1 92 ? -13.148 9.945 9.953 1 97.75 92 THR B N 1
ATOM 2394 C CA . THR B 1 92 ? -13.547 11.305 9.594 1 97.75 92 THR B CA 1
ATOM 2395 C C . THR B 1 92 ? -12.992 11.68 8.219 1 97.75 92 THR B C 1
ATOM 2397 O O . THR B 1 92 ? -11.836 11.398 7.914 1 97.75 92 THR B O 1
ATOM 2400 N N . LEU B 1 93 ? -13.867 12.242 7.438 1 97.62 93 LEU B N 1
ATOM 2401 C CA . LEU B 1 93 ? -13.523 12.781 6.129 1 97.62 93 LEU B CA 1
ATOM 2402 C C . LEU B 1 93 ? -13.203 14.273 6.219 1 97.62 93 LEU B C 1
ATOM 2404 O O . LEU B 1 93 ? -13.992 15.047 6.758 1 97.62 93 LEU B O 1
ATOM 2408 N N . TYR B 1 94 ? -12.055 14.617 5.73 1 97.25 94 TYR B N 1
ATOM 2409 C CA . TYR B 1 94 ? -11.625 16.016 5.695 1 97.25 94 TYR B CA 1
ATOM 2410 C C . TYR B 1 94 ? -11.578 16.531 4.266 1 97.25 94 TYR B C 1
ATOM 2412 O O . TYR B 1 94 ? -11.219 15.797 3.342 1 97.25 94 TYR B O 1
ATOM 2420 N N . ARG B 1 95 ? -11.852 17.781 4.148 1 97.12 95 ARG B N 1
ATOM 2421 C CA . ARG B 1 95 ? -11.883 18.422 2.842 1 97.12 95 ARG B CA 1
ATOM 2422 C C . ARG B 1 95 ? -11 19.672 2.824 1 97.12 95 ARG B C 1
ATOM 2424 O O . ARG B 1 95 ? -10.992 20.453 3.777 1 97.12 95 ARG B O 1
ATOM 2431 N N . TRP B 1 96 ? -10.273 19.812 1.69 1 96.94 96 TRP B N 1
ATOM 2432 C CA . TRP B 1 96 ? -9.477 21.031 1.475 1 96.94 96 TRP B CA 1
ATOM 2433 C C . TRP B 1 96 ? -10.367 22.203 1.085 1 96.94 96 TRP B C 1
ATOM 2435 O O . TRP B 1 96 ? -11.195 22.094 0.177 1 96.94 96 TRP B O 1
ATOM 2445 N N . ASN B 1 97 ? -10.164 23.312 1.789 1 94.69 97 ASN B N 1
ATOM 2446 C CA . ASN B 1 97 ? -10.992 24.469 1.467 1 94.69 97 ASN B CA 1
ATOM 2447 C C . ASN B 1 97 ? -10.156 25.609 0.89 1 94.69 97 ASN B C 1
ATOM 2449 O O . ASN B 1 97 ? -10.594 26.766 0.874 1 94.69 97 ASN B O 1
ATOM 2453 N N . GLY B 1 98 ? -8.906 25.375 0.502 1 92.5 98 GLY B N 1
ATOM 2454 C CA . GLY B 1 98 ? -8.023 26.391 -0.027 1 92.5 98 GLY B CA 1
ATOM 2455 C C . GLY B 1 98 ? -6.973 26.859 0.972 1 92.5 98 GLY B C 1
ATOM 2456 O O . GLY B 1 98 ? -5.91 27.344 0.585 1 92.5 98 GLY B O 1
ATOM 2457 N N . HIS B 1 99 ? -7.266 26.766 2.24 1 91.94 99 HIS B N 1
ATOM 2458 C CA . HIS B 1 99 ? -6.344 27.234 3.273 1 91.94 99 HIS B CA 1
ATOM 2459 C C . HIS B 1 99 ? -5.934 26.094 4.195 1 91.94 99 HIS B C 1
ATOM 2461 O O . HIS B 1 99 ? -4.91 26.172 4.883 1 91.94 99 HIS B O 1
ATOM 2467 N N . GLY B 1 100 ? -6.777 25.109 4.242 1 94.69 100 GLY B N 1
ATOM 2468 C CA . GLY B 1 100 ? -6.551 23.953 5.102 1 94.69 100 GLY B CA 1
ATOM 2469 C C . GLY B 1 100 ? -7.625 22.891 4.969 1 94.69 100 GLY B C 1
ATOM 2470 O O . GLY B 1 100 ? -8.539 23.016 4.148 1 94.69 100 GLY B O 1
ATOM 2471 N N . PHE B 1 101 ? -7.398 21.844 5.738 1 96 101 PHE B N 1
ATOM 2472 C CA . PHE B 1 101 ? -8.391 20.781 5.734 1 96 101 PHE B CA 1
ATOM 2473 C C . PHE B 1 101 ? -9.344 20.922 6.914 1 96 101 PHE B C 1
ATOM 2475 O O . PHE B 1 101 ? -8.922 21.203 8.031 1 96 101 PHE B O 1
ATOM 2482 N N . TYR B 1 102 ? -10.609 20.719 6.625 1 95.38 102 TYR B N 1
ATOM 2483 C CA . TYR B 1 102 ? -11.648 20.781 7.645 1 95.38 102 TYR B CA 1
ATOM 2484 C C . TYR B 1 102 ? -12.5 19.516 7.629 1 95.38 102 TYR B C 1
ATOM 2486 O O . TYR B 1 102 ? -12.711 18.906 6.574 1 95.38 102 TYR B O 1
ATOM 2494 N N . SER B 1 103 ? -12.984 19.188 8.797 1 95.81 103 SER B N 1
ATOM 2495 C CA . SER B 1 103 ? -13.844 18.016 8.891 1 95.81 103 SER B CA 1
ATOM 2496 C C . SER B 1 103 ? -15.102 18.172 8.055 1 95.81 103 SER B C 1
ATOM 2498 O O . SER B 1 103 ? -15.836 19.156 8.211 1 95.81 103 SER B O 1
ATOM 2500 N N . HIS B 1 104 ? -15.297 17.266 7.168 1 96.62 104 HIS B N 1
ATOM 2501 C CA . HIS B 1 104 ? -16.453 17.312 6.281 1 96.62 104 HIS B CA 1
ATOM 2502 C C . HIS B 1 104 ? -17.547 16.359 6.75 1 96.62 104 HIS B C 1
ATOM 2504 O O . HIS B 1 104 ? -18.734 16.688 6.695 1 96.62 104 HIS B O 1
ATOM 2510 N N . GLN B 1 105 ? -17.172 15.188 7.184 1 97.25 105 GLN B N 1
ATOM 2511 C CA . GLN B 1 105 ? -18.141 14.148 7.543 1 97.25 105 GLN B CA 1
ATOM 2512 C C . GLN B 1 105 ? -17.516 13.133 8.5 1 97.25 105 GLN B C 1
ATOM 2514 O O . GLN B 1 105 ? -16.359 12.727 8.32 1 97.25 105 GLN B O 1
ATOM 2519 N N . SER B 1 106 ? -18.25 12.852 9.523 1 96.69 106 SER B N 1
ATOM 2520 C CA . SER B 1 106 ? -17.922 11.695 10.344 1 96.69 106 SER B CA 1
ATOM 2521 C C . SER B 1 106 ? -18.656 10.445 9.867 1 96.69 106 SER B C 1
ATOM 2523 O O . SER B 1 106 ? -19.859 10.492 9.602 1 96.69 106 SER B O 1
ATOM 2525 N N . LEU B 1 107 ? -17.859 9.414 9.75 1 96.19 107 LEU B N 1
ATOM 2526 C CA . LEU B 1 107 ? -18.438 8.172 9.25 1 96.19 107 LEU B CA 1
ATOM 2527 C C . LEU B 1 107 ? -18.25 7.043 10.258 1 96.19 107 LEU B C 1
ATOM 2529 O O . LEU B 1 107 ? -17.266 7.031 11.016 1 96.19 107 LEU B O 1
ATOM 2533 N N . HIS B 1 108 ? -19.219 6.176 10.188 1 91.12 108 HIS B N 1
ATOM 2534 C CA . HIS B 1 108 ? -19.062 4.855 10.789 1 91.12 108 HIS B CA 1
ATOM 2535 C C . HIS B 1 108 ? -18.766 4.965 12.281 1 91.12 108 HIS B C 1
ATOM 2537 O O . HIS B 1 108 ? -17.812 4.355 12.773 1 91.12 108 HIS B O 1
ATOM 2543 N N . SER B 1 109 ? -19.562 5.68 13.016 1 92.69 109 SER B N 1
ATOM 2544 C CA . SER B 1 109 ? -19.391 5.852 14.461 1 92.69 109 SER B CA 1
ATOM 2545 C C . SER B 1 109 ? -19.547 4.523 15.195 1 92.69 109 SER B C 1
ATOM 2547 O O . SER B 1 109 ? -20.312 3.658 14.766 1 92.69 109 SER B O 1
ATOM 2549 N N . TRP B 1 110 ? -18.781 4.336 16.25 1 93.75 110 TRP B N 1
ATOM 2550 C CA . TRP B 1 110 ? -18.891 3.232 17.203 1 93.75 110 TRP B CA 1
ATOM 2551 C C . TRP B 1 110 ? -18.266 1.964 16.641 1 93.75 110 TRP B C 1
ATOM 2553 O O . TRP B 1 110 ? -18.609 0.855 17.047 1 93.75 110 TRP B O 1
ATOM 2563 N N . TYR B 1 111 ? -17.516 2.078 15.648 1 95.56 111 TYR B N 1
ATOM 2564 C CA . TYR B 1 111 ? -16.828 0.921 15.078 1 95.56 111 TYR B CA 1
ATOM 2565 C C . TYR B 1 111 ? -15.32 1.152 15.031 1 95.56 111 TYR B C 1
ATOM 2567 O O . TYR B 1 111 ? -14.852 2.289 15.141 1 95.56 111 TYR B O 1
ATOM 2575 N N . ARG B 1 112 ? -14.594 0.064 14.961 1 96.44 112 ARG B N 1
ATOM 2576 C CA . ARG B 1 112 ? -13.133 0.097 14.961 1 96.44 112 ARG B CA 1
ATOM 2577 C C . ARG B 1 112 ? -12.578 -0.029 13.547 1 96.44 112 ARG B C 1
ATOM 2579 O O . ARG B 1 112 ? -12.047 -1.077 13.172 1 96.44 112 ARG B O 1
ATOM 2586 N N . ASP B 1 113 ? -12.633 1.069 12.898 1 97 113 ASP B N 1
ATOM 2587 C CA . ASP B 1 113 ? -12.219 1.067 11.5 1 97 113 ASP B CA 1
ATOM 2588 C C . ASP B 1 113 ? -10.695 0.929 11.375 1 97 113 ASP B C 1
ATOM 2590 O O . ASP B 1 113 ? -9.953 1.616 12.078 1 97 113 ASP B O 1
ATOM 2594 N N . THR B 1 114 ? -10.297 0.052 10.484 1 94.88 114 THR B N 1
ATOM 2595 C CA . THR B 1 114 ? -8.875 -0.227 10.344 1 94.88 114 THR B CA 1
ATOM 2596 C C . THR B 1 114 ? -8.344 0.304 9.016 1 94.88 114 THR B C 1
ATOM 2598 O O . THR B 1 114 ? -7.141 0.552 8.875 1 94.88 114 THR B O 1
ATOM 2601 N N . ASP B 1 115 ? -9.211 0.458 8.055 1 94.5 115 ASP B N 1
ATOM 2602 C CA . ASP B 1 115 ? -8.758 0.869 6.73 1 94.5 115 ASP B CA 1
ATOM 2603 C C . ASP B 1 115 ? -9.883 1.542 5.945 1 94.5 115 ASP B C 1
ATOM 2605 O O . ASP B 1 115 ? -11.055 1.207 6.125 1 94.5 115 ASP B O 1
ATOM 2609 N N . ALA B 1 116 ? -9.484 2.482 5.137 1 97 116 ALA B N 1
ATOM 2610 C CA . ALA B 1 116 ? -10.391 3.123 4.184 1 97 116 ALA B CA 1
ATOM 2611 C C . ALA B 1 116 ? -9.828 3.043 2.764 1 97 116 ALA B C 1
ATOM 2613 O O . ALA B 1 116 ? -8.625 3.223 2.553 1 97 116 ALA B O 1
ATOM 2614 N N . GLU B 1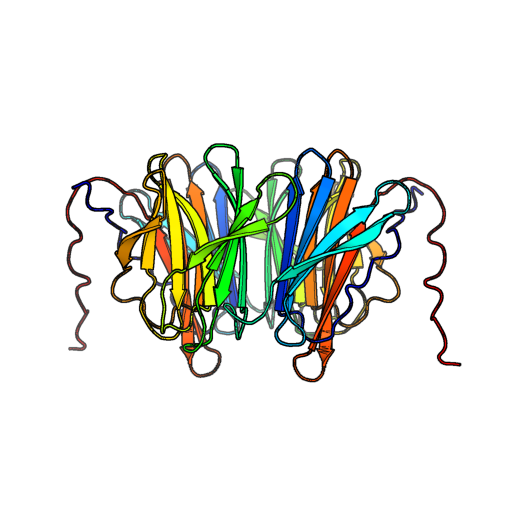 117 ? -10.68 2.729 1.814 1 94.44 117 GLU B N 1
ATOM 2615 C CA . GLU B 1 117 ? -10.281 2.633 0.414 1 94.44 117 GLU B CA 1
ATOM 2616 C C . GLU B 1 117 ? -11.25 3.385 -0.49 1 94.44 117 GLU B C 1
ATOM 2618 O O . GLU B 1 117 ? -12.453 3.098 -0.494 1 94.44 117 GLU B O 1
ATOM 2623 N N . PHE B 1 118 ? -10.695 4.336 -1.192 1 96.81 118 PHE B N 1
ATOM 2624 C CA . PHE B 1 118 ? -11.477 5.098 -2.162 1 96.81 118 PHE B CA 1
ATOM 2625 C C . PHE B 1 118 ? -11.391 4.457 -3.545 1 96.81 118 PHE B C 1
ATOM 2627 O O . PHE B 1 118 ? -10.312 4.055 -3.982 1 96.81 118 PHE B O 1
ATOM 2634 N N . LEU B 1 119 ? -12.508 4.336 -4.215 1 92.5 119 LEU B N 1
ATOM 2635 C CA . LEU B 1 119 ? -12.531 3.773 -5.562 1 92.5 119 LEU B CA 1
ATOM 2636 C C . LEU B 1 119 ? -13.75 4.266 -6.34 1 92.5 119 LEU B C 1
ATOM 2638 O O . LEU B 1 119 ? -14.656 4.859 -5.762 1 92.5 119 LEU B O 1
ATOM 2642 N N . GLU B 1 120 ? -13.656 4.105 -7.582 1 91.38 120 GLU B N 1
ATOM 2643 C CA . GLU B 1 120 ? -14.805 4.395 -8.43 1 91.38 120 GLU B CA 1
ATOM 2644 C C . GLU B 1 120 ? -15.461 3.107 -8.93 1 91.38 120 GLU B C 1
ATOM 2646 O O . GLU B 1 120 ? -14.781 2.207 -9.422 1 91.38 120 GLU B O 1
ATOM 2651 N N . ILE B 1 121 ? -16.656 3.021 -8.656 1 85.06 121 ILE B N 1
ATOM 2652 C CA . ILE B 1 121 ? -17.469 1.932 -9.18 1 85.06 121 ILE B CA 1
ATOM 2653 C C . ILE B 1 121 ? -18.531 2.488 -10.141 1 85.06 121 ILE B C 1
ATOM 2655 O O . ILE B 1 121 ? -19.359 3.316 -9.758 1 85.06 121 ILE B O 1
ATOM 2659 N N . ALA B 1 122 ? -18.484 2.043 -11.438 1 83.25 122 ALA B N 1
ATOM 2660 C CA . ALA B 1 122 ? -19.391 2.537 -12.477 1 83.25 122 ALA B CA 1
ATOM 2661 C C . ALA B 1 122 ? -19.344 4.059 -12.57 1 83.25 122 ALA B C 1
ATOM 2663 O O . ALA B 1 122 ? -20.375 4.719 -12.633 1 83.25 122 ALA B O 1
ATOM 2664 N N . GLY B 1 123 ? -18.219 4.598 -12.391 1 86.5 123 GLY B N 1
ATOM 2665 C CA . GLY B 1 123 ? -17.984 6.02 -12.594 1 86.5 123 GLY B CA 1
ATOM 2666 C C . GLY B 1 123 ? -18.391 6.859 -11.398 1 86.5 123 GLY B C 1
ATOM 2667 O O . GLY B 1 123 ? -18.359 8.094 -11.461 1 86.5 123 GLY B O 1
ATOM 2668 N N . LYS B 1 124 ? -18.797 6.223 -10.391 1 90.69 124 LYS B N 1
ATOM 2669 C CA . LYS B 1 124 ? -19.219 6.961 -9.195 1 90.69 124 LYS B CA 1
ATOM 2670 C C . LYS B 1 124 ? -18.234 6.734 -8.047 1 90.69 124 LYS B C 1
ATOM 2672 O O . LYS B 1 124 ? -17.766 5.613 -7.832 1 90.69 124 LYS B O 1
ATOM 2677 N N . PRO B 1 125 ? -18.031 7.809 -7.262 1 95.38 125 PRO B N 1
ATOM 2678 C CA . PRO B 1 125 ? -17.109 7.66 -6.137 1 95.38 125 PRO B CA 1
ATOM 2679 C C . PRO B 1 125 ? -17.672 6.797 -5.012 1 95.38 125 PRO B C 1
ATOM 2681 O O . PRO B 1 125 ? -18.828 6.973 -4.617 1 95.38 125 PRO B O 1
ATOM 2684 N N . HIS B 1 126 ? -16.844 5.855 -4.555 1 94.94 126 HIS B N 1
ATOM 2685 C CA . HIS B 1 126 ? -17.203 4.98 -3.441 1 94.94 126 HIS B CA 1
ATOM 2686 C C . HIS B 1 126 ? -16.078 4.938 -2.402 1 94.94 126 HIS B C 1
ATOM 2688 O O . HIS B 1 126 ? -14.938 5.289 -2.697 1 94.94 126 HIS B O 1
ATOM 2694 N N . LEU B 1 127 ? -16.469 4.617 -1.239 1 96.19 127 LEU B N 1
ATOM 2695 C CA . LEU B 1 127 ? -15.57 4.363 -0.125 1 96.19 127 LEU B CA 1
ATOM 2696 C C . LEU B 1 127 ? -15.883 3.029 0.539 1 96.19 127 LEU B C 1
ATOM 2698 O O . LEU B 1 127 ? -17.047 2.707 0.771 1 96.19 127 LEU B O 1
ATOM 2702 N N . ILE B 1 128 ? -14.867 2.268 0.737 1 94.38 128 ILE B N 1
ATOM 2703 C CA . ILE B 1 128 ? -15.031 1.048 1.52 1 94.38 128 ILE B CA 1
ATOM 2704 C C . ILE B 1 128 ? -14.289 1.178 2.844 1 94.38 128 ILE B C 1
ATOM 2706 O O . ILE B 1 128 ? -13.094 1.503 2.863 1 94.38 128 ILE B O 1
ATOM 2710 N N . LEU B 1 129 ? -14.992 0.984 3.924 1 96.69 129 LEU B N 1
ATOM 2711 C CA . LEU B 1 129 ? -14.375 0.995 5.246 1 96.69 129 LEU B CA 1
ATOM 2712 C C . LEU B 1 129 ? -14.258 -0.42 5.805 1 96.69 129 LEU B C 1
ATOM 2714 O O . LEU B 1 129 ? -15.266 -1.123 5.93 1 96.69 129 LEU B O 1
ATOM 2718 N N . ALA B 1 130 ? -13.031 -0.849 6.066 1 94.38 130 ALA B N 1
ATOM 2719 C CA . ALA B 1 130 ? -12.797 -2.09 6.801 1 94.38 130 ALA B CA 1
ATOM 2720 C C . ALA B 1 130 ? -12.773 -1.839 8.305 1 94.38 130 ALA B C 1
ATOM 2722 O O . ALA B 1 130 ? -12.32 -0.786 8.758 1 94.38 130 ALA B O 1
ATOM 2723 N N . SER B 1 131 ? -13.227 -2.795 9.039 1 94.06 131 SER B N 1
ATOM 2724 C CA . SER B 1 131 ? -13.32 -2.672 10.492 1 94.06 131 SER B CA 1
ATOM 2725 C C . SER B 1 131 ? -13.047 -4.004 11.18 1 94.06 131 SER B C 1
ATOM 2727 O O . SER B 1 131 ? -13.359 -5.066 10.641 1 94.06 131 SER B O 1
ATOM 2729 N N . SER B 1 132 ? -12.469 -3.887 12.359 1 91.5 132 SER B N 1
ATOM 2730 C CA . SER B 1 132 ? -12.266 -5.094 13.148 1 91.5 132 SER B CA 1
ATOM 2731 C C . SER B 1 132 ? -13.516 -5.469 13.93 1 91.5 132 SER B C 1
ATOM 2733 O O . SER B 1 132 ? -13.586 -6.539 14.539 1 91.5 132 SER B O 1
ATOM 2735 N N . SER B 1 133 ? -14.477 -4.641 13.906 1 93.75 133 SER B N 1
ATOM 2736 C CA . SER B 1 133 ? -15.641 -4.891 14.75 1 93.75 133 SER B CA 1
ATOM 2737 C C . SER B 1 133 ? -16.875 -5.176 13.914 1 93.75 133 SER B C 1
ATOM 2739 O O . SER B 1 133 ? -17.953 -5.453 14.453 1 93.75 133 SER B O 1
ATOM 2741 N N . GLN B 1 134 ? -16.812 -5.051 12.672 1 91.44 134 GLN B N 1
ATOM 2742 C CA . GLN B 1 134 ? -17.922 -5.414 11.797 1 91.44 134 GLN B CA 1
ATOM 2743 C C . GLN B 1 134 ? -17.438 -5.695 10.375 1 91.44 134 GLN B C 1
ATOM 2745 O O . GLN B 1 134 ? -16.297 -5.398 10.039 1 91.44 134 GLN B O 1
ATOM 2750 N N . ARG B 1 135 ? -18.359 -6.148 9.508 1 91.06 135 ARG B N 1
ATOM 2751 C CA . ARG B 1 135 ? -18.078 -6.363 8.086 1 91.06 135 ARG B CA 1
ATOM 2752 C C . ARG B 1 135 ? -17.781 -5.047 7.383 1 91.06 135 ARG B C 1
ATOM 2754 O O . ARG B 1 135 ? -18.266 -3.99 7.793 1 91.06 135 ARG B O 1
ATOM 2761 N N . PRO B 1 136 ? -16.922 -5.133 6.285 1 92.06 136 PRO B N 1
ATOM 2762 C CA . PRO B 1 136 ? -16.656 -3.896 5.551 1 92.06 136 PRO B CA 1
ATOM 2763 C C . PRO B 1 136 ? -17.922 -3.248 5.004 1 92.06 136 PRO B C 1
ATOM 2765 O O . PRO B 1 136 ? -18.828 -3.947 4.551 1 92.06 136 PRO B O 1
ATOM 2768 N N . VAL B 1 137 ? -17.922 -1.934 5.043 1 94.19 137 VAL B N 1
ATOM 2769 C CA . VAL B 1 137 ? -19.078 -1.174 4.609 1 94.19 137 VAL B CA 1
ATOM 2770 C C . VAL B 1 137 ? -18.734 -0.366 3.361 1 94.19 137 VAL B C 1
ATOM 2772 O O . VAL B 1 137 ? -17.656 0.23 3.277 1 94.19 137 VAL B O 1
ATOM 2775 N N . VAL B 1 138 ? -19.688 -0.356 2.461 1 92.12 138 VAL B N 1
ATOM 2776 C CA . VAL B 1 138 ? -19.516 0.387 1.216 1 92.12 138 VAL B CA 1
ATOM 2777 C C . VAL B 1 138 ? -20.375 1.651 1.254 1 92.12 138 VAL B C 1
ATOM 2779 O O . VAL B 1 138 ? -21.578 1.587 1.509 1 92.12 138 VAL B O 1
ATOM 2782 N N . TYR B 1 139 ? -19.734 2.756 1.037 1 95.81 139 TYR B N 1
ATOM 2783 C CA . TYR B 1 139 ? -20.406 4.047 0.924 1 95.81 139 TYR B CA 1
ATOM 2784 C C . TYR B 1 139 ? -20.344 4.566 -0.508 1 95.81 139 TYR B C 1
ATOM 2786 O O . TYR B 1 139 ? -19.406 4.27 -1.247 1 95.81 139 TYR B O 1
ATOM 2794 N N . GLN B 1 140 ? -21.344 5.293 -0.865 1 94.69 140 GLN B N 1
ATOM 2795 C CA . GLN B 1 140 ? -21.375 5.965 -2.158 1 94.69 140 GLN B CA 1
ATOM 2796 C C . GLN B 1 140 ? -21.578 7.469 -1.993 1 94.69 140 GLN B C 1
ATOM 2798 O O . GLN B 1 140 ? -22.406 7.902 -1.186 1 94.69 140 GLN B O 1
ATOM 2803 N N . TRP B 1 141 ? -20.75 8.195 -2.773 1 97.06 141 TRP B N 1
ATOM 2804 C CA . TRP B 1 141 ? -20.875 9.648 -2.758 1 97.06 141 TRP B CA 1
ATOM 2805 C C . TRP B 1 141 ? -22.172 10.094 -3.426 1 97.06 141 TRP B C 1
ATOM 2807 O O . TRP B 1 141 ? -22.5 9.648 -4.527 1 97.06 141 TRP B O 1
ATOM 2817 N N . ASN B 1 142 ? -22.906 10.969 -2.732 1 95.88 142 ASN B N 1
ATOM 2818 C CA . ASN B 1 142 ? -24.156 11.477 -3.311 1 95.88 142 ASN B CA 1
ATOM 2819 C C . ASN B 1 142 ? -24.031 12.953 -3.672 1 95.88 142 ASN B C 1
ATOM 2821 O O . ASN B 1 142 ? -25.016 13.695 -3.6 1 95.88 142 ASN B O 1
ATOM 2825 N N . LYS B 1 143 ? -22.859 13.5 -3.932 1 92.88 143 LYS B N 1
ATOM 2826 C CA . LYS B 1 143 ? -22.531 14.867 -4.312 1 92.88 143 LYS B CA 1
ATOM 2827 C C . LYS B 1 143 ? -22.391 15.758 -3.086 1 92.88 143 LYS B C 1
ATOM 2829 O O . LYS B 1 143 ? -21.859 16.875 -3.178 1 92.88 143 LYS B O 1
ATOM 2834 N N . GLN B 1 144 ? -22.812 15.273 -1.949 1 95.44 144 GLN B N 1
ATOM 2835 C CA . GLN B 1 144 ? -22.703 16.062 -0.726 1 95.44 144 GLN B CA 1
ATOM 2836 C C . GLN B 1 144 ? -21.938 15.297 0.351 1 95.44 144 GLN B C 1
ATOM 2838 O O . GLN B 1 144 ? -21.125 15.875 1.081 1 95.44 144 GLN B O 1
ATOM 2843 N N . GLN B 1 145 ? -22.281 14.047 0.421 1 97.56 145 GLN B N 1
ATOM 2844 C CA . GLN B 1 145 ? -21.688 13.203 1.447 1 97.56 145 GLN B CA 1
ATOM 2845 C C . GLN B 1 145 ? -21.672 11.734 1.018 1 97.56 145 GLN B C 1
ATOM 2847 O O . GLN B 1 145 ? -22.344 11.359 0.06 1 97.56 145 GLN B O 1
ATOM 2852 N N . PHE B 1 146 ? -20.828 10.969 1.714 1 97.94 146 PHE B N 1
ATOM 2853 C CA . PHE B 1 146 ? -20.875 9.523 1.521 1 97.94 146 PHE B CA 1
ATOM 2854 C C . PHE B 1 146 ? -22.031 8.906 2.285 1 97.94 146 PHE B C 1
ATOM 2856 O O . PHE B 1 146 ? -22.172 9.117 3.492 1 97.94 146 PHE B O 1
ATOM 2863 N N . VAL B 1 147 ? -22.812 8.133 1.531 1 97.62 147 VAL B N 1
ATOM 2864 C CA . VAL B 1 147 ? -23.969 7.465 2.117 1 97.62 147 VAL B CA 1
ATOM 2865 C C . VAL B 1 147 ? -23.75 5.953 2.105 1 97.62 147 VAL B C 1
ATOM 2867 O O . VAL B 1 147 ? -23.328 5.387 1.094 1 97.62 147 VAL B O 1
ATOM 2870 N N . ARG B 1 148 ? -24.078 5.387 3.271 1 95.12 148 ARG B N 1
ATOM 2871 C CA . ARG B 1 148 ? -23.906 3.941 3.379 1 95.12 148 ARG B CA 1
ATOM 2872 C C . ARG B 1 148 ? -24.797 3.217 2.373 1 95.12 148 ARG B C 1
ATOM 2874 O O . ARG B 1 148 ? -26 3.475 2.297 1 95.12 148 ARG B O 1
ATOM 2881 N N . ARG B 1 149 ? -24.219 2.34 1.622 1 91 149 ARG B N 1
ATOM 2882 C CA . ARG B 1 149 ? -24.984 1.603 0.616 1 91 149 ARG B CA 1
ATOM 2883 C C . ARG B 1 149 ? -25.203 0.156 1.046 1 91 149 ARG B C 1
ATOM 2885 O O . ARG B 1 149 ? -26.328 -0.332 1.052 1 91 149 ARG B O 1
ATOM 2892 N N . THR B 1 150 ? -24.109 -0.493 1.312 1 88.06 150 THR B N 1
ATOM 2893 C CA . THR B 1 150 ? -24.188 -1.905 1.668 1 88.06 150 THR B CA 1
ATOM 2894 C C . THR B 1 150 ? -22.922 -2.342 2.42 1 88.06 150 THR B C 1
ATOM 2896 O O . THR B 1 150 ? -22.031 -1.534 2.658 1 88.06 150 THR B O 1
ATOM 2899 N N . ASP B 1 151 ? -22.984 -3.5 2.904 1 88.56 151 ASP B N 1
ATOM 2900 C CA . ASP B 1 151 ? -21.781 -4.133 3.443 1 88.56 151 ASP B CA 1
ATOM 2901 C C . ASP B 1 151 ? -21.344 -5.316 2.582 1 88.56 151 ASP B C 1
ATOM 2903 O O . ASP B 1 151 ? -22.031 -5.672 1.619 1 88.56 151 ASP B O 1
ATOM 2907 N N . ILE B 1 152 ? -20.188 -5.801 2.787 1 82.44 152 ILE B N 1
ATOM 2908 C CA . ILE B 1 152 ? -19.703 -6.992 2.104 1 82.44 152 ILE B CA 1
ATOM 2909 C C . ILE B 1 152 ? -19.969 -8.227 2.967 1 82.44 152 ILE B C 1
ATOM 2911 O O . ILE B 1 152 ? -19.344 -8.406 4.016 1 82.44 152 ILE B O 1
ATOM 2915 N N . PRO B 1 153 ? -20.844 -9.039 2.498 1 80.88 153 PRO B N 1
ATOM 2916 C CA . PRO B 1 153 ? -21.297 -10.141 3.352 1 80.88 153 PRO B CA 1
ATOM 2917 C C . PRO B 1 153 ? -20.203 -11.188 3.586 1 80.88 153 PRO B C 1
ATOM 2919 O O . PRO B 1 153 ? -19.281 -11.312 2.773 1 80.88 153 PRO B O 1
ATOM 2922 N N . ASP B 1 154 ? -20.281 -11.922 4.73 1 77.19 154 ASP B N 1
ATOM 2923 C CA . ASP B 1 154 ? -19.453 -13.062 5.109 1 77.19 154 ASP B CA 1
ATOM 2924 C C . ASP B 1 154 ? -17.984 -12.672 5.18 1 77.19 154 ASP B C 1
ATOM 2926 O O . ASP B 1 154 ? -17.109 -13.469 4.84 1 77.19 154 ASP B O 1
ATOM 2930 N N . MET B 1 155 ? -17.75 -11.453 5.43 1 79.25 155 MET B N 1
ATOM 2931 C CA . MET B 1 155 ? -16.375 -10.945 5.523 1 79.25 155 MET B CA 1
ATOM 2932 C C . MET B 1 155 ? -16.156 -10.227 6.852 1 79.25 155 MET B C 1
ATOM 2934 O O . MET B 1 155 ? -16.016 -9.008 6.887 1 79.25 155 MET B O 1
ATOM 2938 N N . ASP B 1 156 ? -16.047 -11.078 7.867 1 81.31 156 ASP B N 1
ATOM 2939 C CA . ASP B 1 156 ? -15.75 -10.484 9.172 1 81.31 156 ASP B CA 1
ATOM 2940 C C . ASP B 1 156 ? -14.25 -10.312 9.367 1 81.31 156 ASP B C 1
ATOM 2942 O O . ASP B 1 156 ? -13.453 -10.961 8.695 1 81.31 156 ASP B O 1
ATOM 2946 N N . ASP B 1 157 ? -13.852 -9.359 10.164 1 82.19 157 ASP B N 1
ATOM 2947 C CA . ASP B 1 157 ? -12.484 -9.164 10.625 1 82.19 157 ASP B CA 1
ATOM 2948 C C . ASP B 1 157 ? -11.57 -8.734 9.477 1 82.19 157 ASP B C 1
ATOM 2950 O O . ASP B 1 157 ? -10.414 -9.164 9.406 1 82.19 157 ASP B O 1
ATOM 2954 N N . VAL B 1 158 ? -12.211 -8.055 8.555 1 87.12 158 VAL B N 1
ATOM 2955 C CA . VAL B 1 158 ? -11.406 -7.488 7.477 1 87.12 158 VAL B CA 1
ATOM 2956 C C . VAL B 1 158 ? -10.617 -6.289 7.996 1 87.12 158 VAL B C 1
ATOM 2958 O O . VAL B 1 158 ? -11.195 -5.352 8.547 1 87.12 158 VAL B O 1
ATOM 2961 N N . TYR B 1 159 ? -9.312 -6.355 7.797 1 87 159 TYR B N 1
ATOM 2962 C CA . TYR B 1 159 ? -8.492 -5.285 8.359 1 87 159 TYR B CA 1
ATOM 2963 C C . TYR B 1 159 ? -7.988 -4.355 7.262 1 87 159 TYR B C 1
ATOM 2965 O O . TYR B 1 159 ? -7.559 -3.232 7.539 1 87 159 TYR B O 1
ATOM 2973 N N . ALA B 1 160 ? -7.961 -4.828 6.023 1 86.56 160 ALA B N 1
ATOM 2974 C CA . ALA B 1 160 ? -7.488 -3.986 4.926 1 86.56 160 ALA B CA 1
ATOM 2975 C C . ALA B 1 160 ? -8.25 -4.285 3.637 1 86.56 160 ALA B C 1
ATOM 2977 O O . ALA B 1 160 ? -8.625 -5.434 3.381 1 86.56 160 ALA B O 1
ATOM 2978 N N . VAL B 1 161 ? -8.422 -3.193 2.848 1 88 161 VAL B N 1
ATOM 2979 C CA . VAL B 1 161 ? -9.086 -3.287 1.553 1 88 161 VAL B CA 1
ATOM 2980 C C . VAL B 1 161 ? -8.266 -2.555 0.495 1 88 161 VAL B C 1
ATOM 2982 O O . VAL B 1 161 ? -7.77 -1.451 0.738 1 88 161 VAL B O 1
ATOM 2985 N N . LYS B 1 162 ? -8 -3.223 -0.556 1 84.19 162 LYS B N 1
ATOM 2986 C CA . LYS B 1 162 ? -7.414 -2.605 -1.74 1 84.19 162 LYS B CA 1
ATOM 2987 C C . LYS B 1 162 ? -8.195 -2.975 -2.998 1 84.19 162 LYS B C 1
ATOM 2989 O O . LYS B 1 162 ? -8.977 -3.924 -2.992 1 84.19 162 LYS B O 1
ATOM 2994 N N . HIS B 1 163 ? -8.062 -2.158 -4.031 1 86.62 163 HIS B N 1
ATOM 2995 C CA . HIS B 1 163 ? -8.75 -2.477 -5.277 1 86.62 163 HIS B CA 1
ATOM 2996 C C . HIS B 1 163 ? -7.828 -2.322 -6.477 1 86.62 163 HIS B C 1
ATOM 2998 O O . HIS B 1 163 ? -6.758 -1.716 -6.371 1 86.62 163 HIS B O 1
ATOM 3004 N N . PHE B 1 164 ? -8.156 -2.959 -7.52 1 80.06 164 PHE B N 1
ATOM 3005 C CA . PHE B 1 164 ? -7.488 -2.777 -8.797 1 80.06 164 PHE B CA 1
ATOM 3006 C C . PHE B 1 164 ? -8.453 -2.996 -9.953 1 80.06 164 PHE B C 1
ATOM 3008 O O . PHE B 1 164 ? -9.555 -3.523 -9.758 1 80.06 164 PHE B O 1
ATOM 3015 N N . LYS B 1 165 ? -8.039 -2.508 -11.117 1 81.62 165 LYS B N 1
ATOM 3016 C CA . LYS B 1 165 ? -8.891 -2.631 -12.305 1 81.62 165 LYS B CA 1
ATOM 3017 C C . LYS B 1 165 ? -8.258 -3.562 -13.336 1 81.62 165 LYS B C 1
ATOM 3019 O O . LYS B 1 165 ? -7.043 -3.543 -13.539 1 81.62 165 LYS B O 1
ATOM 3024 N N . VAL B 1 166 ? -9.016 -4.367 -13.852 1 77.62 166 VAL B N 1
ATOM 3025 C CA . VAL B 1 166 ? -8.664 -5.164 -15.023 1 77.62 166 VAL B CA 1
ATOM 3026 C C . VAL B 1 166 ? -9.695 -4.945 -16.125 1 77.62 166 VAL B C 1
ATOM 3028 O O . VAL B 1 166 ? -10.852 -5.363 -15.992 1 77.62 166 VAL B O 1
ATOM 3031 N N . LYS B 1 167 ? -9.219 -4.281 -17.203 1 79.56 167 LYS B N 1
ATOM 3032 C CA . LYS B 1 167 ? -10.164 -3.848 -18.234 1 79.56 167 LYS B CA 1
ATOM 3033 C C . LYS B 1 167 ? -11.258 -2.967 -17.641 1 79.56 167 LYS B C 1
ATOM 3035 O O . LYS B 1 167 ? -10.969 -1.92 -17.047 1 79.56 167 LYS B O 1
ATOM 3040 N N . GLU B 1 168 ? -12.484 -3.35 -17.594 1 76.19 168 GLU B N 1
ATOM 3041 C CA . GLU B 1 168 ? -13.57 -2.514 -17.094 1 76.19 168 GLU B CA 1
ATOM 3042 C C . GLU B 1 168 ? -14.039 -2.973 -15.727 1 76.19 168 GLU B C 1
ATOM 3044 O O . GLU B 1 168 ? -14.898 -2.33 -15.109 1 76.19 168 GLU B O 1
ATOM 3049 N N . ASP B 1 169 ? -13.414 -4.02 -15.234 1 77.75 169 ASP B N 1
ATOM 3050 C CA . ASP B 1 169 ? -13.875 -4.594 -13.977 1 77.75 169 ASP B CA 1
ATOM 3051 C C . ASP B 1 169 ? -13.039 -4.09 -12.805 1 77.75 169 ASP B C 1
ATOM 3053 O O . ASP B 1 169 ? -11.82 -3.941 -12.922 1 77.75 169 ASP B O 1
ATOM 3057 N N . VAL B 1 170 ? -13.672 -3.799 -11.734 1 83.06 170 VAL B N 1
ATOM 3058 C CA . VAL B 1 170 ? -13.008 -3.398 -10.5 1 83.06 170 VAL B CA 1
ATOM 3059 C C . VAL B 1 170 ? -12.93 -4.59 -9.547 1 83.06 170 VAL B C 1
ATOM 3061 O O . VAL B 1 170 ? -13.945 -5.211 -9.242 1 83.06 170 VAL B O 1
ATOM 3064 N N . TYR B 1 171 ? -11.766 -4.938 -9.133 1 81.88 171 TYR B N 1
ATOM 3065 C CA . TYR B 1 171 ? -11.516 -6.016 -8.188 1 81.88 171 TYR B CA 1
ATOM 3066 C C . TYR B 1 171 ? -11.18 -5.465 -6.805 1 81.88 171 TYR B C 1
ATOM 3068 O O . TYR B 1 171 ? -10.453 -4.473 -6.688 1 81.88 171 TYR B O 1
ATOM 3076 N N . ILE B 1 172 ? -11.727 -6.129 -5.781 1 84.19 172 ILE B N 1
ATOM 3077 C CA . ILE B 1 172 ? -11.406 -5.754 -4.406 1 84.19 172 ILE B CA 1
ATOM 3078 C C . ILE B 1 172 ? -10.672 -6.898 -3.713 1 84.19 172 ILE B C 1
ATOM 3080 O O . ILE B 1 172 ? -11.039 -8.062 -3.869 1 84.19 172 ILE B O 1
ATOM 3084 N N . CYS B 1 173 ? -9.656 -6.52 -3.062 1 81.81 173 CYS B N 1
ATOM 3085 C CA . CYS B 1 173 ? -8.898 -7.465 -2.25 1 81.81 173 CYS B CA 1
ATOM 3086 C C . CYS B 1 173 ? -9.094 -7.188 -0.765 1 81.81 173 CYS B C 1
ATOM 3088 O O . CYS B 1 173 ? -8.844 -6.07 -0.3 1 81.81 173 CYS B O 1
ATOM 3090 N N . LEU B 1 174 ? -9.555 -8.266 -0.081 1 84.38 174 LEU B N 1
ATOM 3091 C CA . LEU B 1 174 ? -9.797 -8.133 1.351 1 84.38 174 LEU B CA 1
ATOM 3092 C C . LEU B 1 174 ? -8.828 -8.992 2.152 1 84.38 174 LEU B C 1
ATOM 3094 O O . LEU B 1 174 ? -8.656 -10.18 1.854 1 84.38 174 LEU B O 1
ATOM 3098 N N . THR B 1 175 ? -8.188 -8.344 3.055 1 82.19 175 THR B N 1
ATOM 3099 C CA . THR B 1 175 ? -7.316 -9.07 3.969 1 82.19 175 THR B CA 1
ATOM 3100 C C . THR B 1 175 ? -8.008 -9.305 5.309 1 82.19 175 THR B C 1
ATOM 3102 O O . THR B 1 175 ? -8.352 -8.352 6.008 1 82.19 175 THR B O 1
ATOM 3105 N N . ARG B 1 176 ? -8.141 -10.57 5.629 1 82.19 176 ARG B N 1
ATOM 3106 C CA . ARG B 1 176 ? -8.828 -10.945 6.859 1 82.19 176 ARG B CA 1
ATOM 3107 C C . ARG B 1 176 ? -7.852 -11.484 7.895 1 82.19 176 ARG B C 1
ATOM 3109 O O . ARG B 1 176 ? -6.945 -12.25 7.562 1 82.19 176 ARG B O 1
ATOM 3116 N N . PHE B 1 177 ? -8.055 -11.016 9.094 1 73.19 177 PHE B N 1
ATOM 3117 C CA . PHE B 1 177 ? -7.281 -11.539 10.211 1 73.19 177 PHE B CA 1
ATOM 3118 C C . PHE B 1 177 ? -8.023 -12.68 10.891 1 73.19 177 PHE B C 1
ATOM 3120 O O . PHE B 1 177 ? -9.102 -12.477 11.453 1 73.19 177 PHE B O 1
ATOM 3127 N N . LEU B 1 178 ? -7.586 -13.961 10.805 1 73.31 178 LEU B N 1
ATOM 3128 C CA . LEU B 1 178 ? -8.25 -15.156 11.328 1 73.31 178 LEU B CA 1
ATOM 3129 C C . LEU B 1 178 ? -7.797 -15.438 12.758 1 73.31 178 LEU B C 1
ATOM 3131 O O . LEU B 1 178 ? -8.32 -16.344 13.414 1 73.31 178 LEU B O 1
ATOM 3135 N N . GLY B 1 179 ? -6.91 -14.664 13.281 1 66.62 179 GLY B N 1
ATOM 3136 C CA . GLY B 1 179 ? -6.359 -14.922 14.602 1 66.62 179 GLY B CA 1
ATOM 3137 C C . GLY B 1 179 ? -5.016 -15.617 14.562 1 66.62 179 GLY B C 1
ATOM 3138 O O . GLY B 1 179 ? -4.68 -16.281 13.57 1 66.62 179 GLY B O 1
ATOM 3139 N N . ASP B 1 180 ? -4.203 -15.531 15.539 1 62.38 180 ASP B N 1
ATOM 3140 C CA . ASP B 1 180 ? -2.91 -16.188 15.711 1 62.38 180 ASP B CA 1
ATOM 3141 C C . ASP B 1 180 ? -1.966 -15.852 14.562 1 62.38 180 ASP B C 1
ATOM 3143 O O . ASP B 1 180 ? -1.298 -16.734 14.023 1 62.38 180 ASP B O 1
ATOM 3147 N N . SER B 1 181 ? -2.043 -14.688 14.031 1 58.38 181 SER B N 1
ATOM 3148 C CA . SER B 1 181 ? -1.151 -14.141 13.008 1 58.38 181 SER B CA 1
ATOM 3149 C C . SER B 1 181 ? -1.457 -14.727 11.633 1 58.38 181 SER B C 1
ATOM 3151 O O . SER B 1 181 ? -0.587 -14.766 10.766 1 58.38 181 SER B O 1
ATOM 3153 N N . LYS B 1 182 ? -2.674 -15.391 11.586 1 64.06 182 LYS B N 1
ATOM 3154 C CA . LYS B 1 182 ? -3.09 -15.914 10.289 1 64.06 182 LYS B CA 1
ATOM 3155 C C . LYS B 1 182 ? -3.941 -14.898 9.531 1 64.06 182 LYS B C 1
ATOM 3157 O O . LYS B 1 182 ? -4.762 -14.203 10.133 1 64.06 182 LYS B O 1
ATOM 3162 N N . VAL B 1 183 ? -3.539 -14.727 8.32 1 65.69 183 VAL B N 1
ATOM 3163 C CA . VAL B 1 183 ? -4.273 -13.805 7.457 1 65.69 183 VAL B CA 1
ATOM 3164 C C . VAL B 1 183 ? -4.824 -14.562 6.25 1 65.69 183 VAL B C 1
ATOM 3166 O O . VAL B 1 183 ? -4.223 -15.539 5.793 1 65.69 183 VAL B O 1
ATOM 3169 N N . ARG B 1 184 ? -6.074 -14.25 6.012 1 68.25 184 ARG B N 1
ATOM 3170 C CA . ARG B 1 184 ? -6.684 -14.781 4.801 1 68.25 184 ARG B CA 1
ATOM 3171 C C . ARG B 1 184 ? -6.977 -13.664 3.801 1 68.25 184 ARG B C 1
ATOM 3173 O O . ARG B 1 184 ? -7.406 -12.578 4.188 1 68.25 184 ARG B O 1
ATOM 3180 N N . LEU B 1 185 ? -6.633 -13.953 2.59 1 68.44 185 LEU B N 1
ATOM 3181 C CA . LEU B 1 185 ? -6.871 -13 1.511 1 68.44 185 LEU B CA 1
ATOM 3182 C C . LEU B 1 185 ? -8.07 -13.422 0.668 1 68.44 185 LEU B C 1
ATOM 3184 O O . LEU B 1 185 ? -8.148 -14.57 0.231 1 68.44 185 LEU B O 1
ATOM 3188 N N . GLU B 1 186 ? -9.016 -12.547 0.597 1 68.06 186 GLU B N 1
ATOM 3189 C CA . GLU B 1 186 ? -10.188 -12.742 -0.254 1 68.06 186 GLU B CA 1
ATOM 3190 C C . GLU B 1 186 ? -10.234 -11.711 -1.375 1 68.06 186 GLU B C 1
ATOM 3192 O O . GLU B 1 186 ? -9.984 -10.523 -1.146 1 68.06 186 GLU B O 1
ATOM 3197 N N . VAL B 1 187 ? -10.273 -12.211 -2.52 1 60.94 187 VAL B N 1
ATOM 3198 C CA . VAL B 1 187 ? -10.352 -11.305 -3.66 1 60.94 187 VAL B CA 1
ATOM 3199 C C . VAL B 1 187 ? -11.688 -11.477 -4.371 1 60.94 187 VAL B C 1
ATOM 3201 O O . VAL B 1 187 ? -12.125 -12.602 -4.629 1 60.94 187 VAL B O 1
ATOM 3204 N N . GLY B 1 188 ? -12.469 -10.5 -4.41 1 62.19 188 GLY B N 1
ATOM 3205 C CA . GLY B 1 188 ? -13.719 -10.523 -5.145 1 62.19 188 GLY B CA 1
ATOM 3206 C C . GLY B 1 188 ? -13.859 -9.383 -6.133 1 62.19 188 GLY B C 1
ATOM 3207 O O . GLY B 1 188 ? -13.125 -8.391 -6.051 1 62.19 188 GLY B O 1
ATOM 3208 N N . VAL B 1 189 ? -14.469 -9.695 -7.305 1 55 189 VAL B N 1
ATOM 3209 C CA . VAL B 1 189 ? -14.766 -8.68 -8.312 1 55 189 VAL B CA 1
ATOM 3210 C C . VAL B 1 189 ? -15.977 -7.863 -7.883 1 55 189 VAL B C 1
ATOM 3212 O O . VAL B 1 189 ? -16.984 -8.414 -7.422 1 55 189 VAL B O 1
ATOM 3215 N N . VAL B 1 190 ? -15.742 -6.723 -7.555 1 56.47 190 VAL B N 1
ATOM 3216 C CA . VAL B 1 190 ? -16.875 -5.84 -7.316 1 56.47 190 VAL B CA 1
ATOM 3217 C C . VAL B 1 190 ? -17.375 -5.262 -8.641 1 56.47 190 VAL B C 1
ATOM 3219 O O . VAL B 1 190 ? -16.609 -4.625 -9.375 1 56.47 190 VAL B O 1
ATOM 3222 N N . GLY B 1 191 ? -18.062 -6.105 -9.555 1 46.81 191 GLY B N 1
ATOM 3223 C CA . GLY B 1 191 ? -18.719 -5.562 -10.734 1 46.81 191 GLY B CA 1
ATOM 3224 C C . GLY B 1 191 ? -20.125 -5.082 -10.445 1 46.81 191 GLY B C 1
ATOM 3225 O O . GLY B 1 191 ? -20.875 -5.727 -9.711 1 46.81 191 GLY B O 1
ATOM 3226 N N . TRP B 1 192 ? -20.281 -3.922 -10.055 1 38.19 192 TRP B N 1
ATOM 3227 C CA . TRP B 1 192 ? -21.672 -3.5 -10.008 1 38.19 192 TRP B CA 1
ATOM 3228 C C . TRP B 1 192 ? -22.406 -3.861 -11.305 1 38.19 192 TRP B C 1
ATOM 3230 O O . TRP B 1 192 ? -22.25 -3.176 -12.32 1 38.19 192 TRP B O 1
ATOM 3240 N N . TYR B 1 193 ? -22.375 -5.066 -11.992 1 29.7 193 TYR B N 1
ATOM 3241 C CA . TYR B 1 193 ? -23.625 -5.188 -12.734 1 29.7 193 TYR B CA 1
ATOM 3242 C C . TYR B 1 193 ? -24.828 -5.125 -11.797 1 29.7 193 TYR B C 1
ATOM 3244 O O . TYR B 1 193 ? -24.703 -5.41 -10.609 1 29.7 193 TYR B O 1
ATOM 3252 N N . CYS B 1 194 ? -26.109 -4.676 -12.195 1 25.89 194 CYS B N 1
ATOM 3253 C CA . CYS B 1 194 ? -27.469 -4.809 -11.688 1 25.89 194 CYS B CA 1
ATOM 3254 C C . CYS B 1 194 ? -27.688 -6.184 -11.07 1 25.89 194 CYS B C 1
ATOM 3256 O O . CYS B 1 194 ? -28.578 -6.359 -10.242 1 25.89 194 CYS B O 1
ATOM 3258 N N . THR B 1 195 ? -27.625 -7.469 -11.695 1 25.5 195 THR B N 1
ATOM 3259 C CA . THR B 1 195 ? -28.484 -8.484 -11.109 1 25.5 195 THR B CA 1
ATOM 3260 C C . THR B 1 195 ? -28.016 -8.852 -9.703 1 25.5 195 THR B C 1
ATOM 3262 O O . THR B 1 195 ? -26.891 -8.508 -9.312 1 25.5 195 THR B O 1
ATOM 3265 N N . CYS B 1 196 ? -28.266 -10.484 -9.227 1 22.31 196 CYS B N 1
ATOM 3266 C CA . CYS B 1 196 ? -28.688 -11.344 -8.125 1 22.31 196 CYS B CA 1
ATOM 3267 C C . CYS B 1 196 ? -27.5 -11.727 -7.25 1 22.31 196 CYS B C 1
ATOM 3269 O O . CYS B 1 196 ? -26.484 -12.211 -7.758 1 22.31 196 CYS B O 1
ATOM 3271 N N . PHE B 1 197 ? -27.156 -11.078 -6.133 1 26.22 197 PHE B N 1
ATOM 3272 C CA . PHE B 1 197 ? -26.406 -11.461 -4.941 1 26.22 197 PHE B CA 1
ATOM 3273 C C . PHE B 1 197 ? -26.641 -12.922 -4.598 1 26.22 197 PHE B C 1
ATOM 3275 O O . PHE B 1 197 ? -27.672 -13.266 -4.016 1 26.22 197 PHE B O 1
ATOM 3282 N N . THR B 1 198 ? -26.5 -13.953 -5.48 1 24.88 198 THR B N 1
ATOM 3283 C CA . THR B 1 198 ? -26.859 -15.266 -4.969 1 24.88 198 THR B CA 1
ATOM 3284 C C . THR B 1 198 ? -26 -15.641 -3.762 1 24.88 198 THR B C 1
ATOM 3286 O O . THR B 1 198 ? -24.906 -15.109 -3.59 1 24.88 198 THR B O 1
ATOM 3289 N N . GLY B 1 199 ? -26.531 -16.422 -2.783 1 23.56 199 GLY B N 1
ATOM 3290 C CA . GLY B 1 199 ? -26.312 -17 -1.466 1 23.56 199 GLY B CA 1
ATOM 3291 C C . GLY B 1 199 ? -24.969 -17.688 -1.339 1 23.56 199 GLY B C 1
ATOM 3292 O O . GLY B 1 199 ? -24.516 -18.344 -2.275 1 23.56 199 GLY B O 1
ATOM 3293 N N . VAL B 1 200 ? -24.031 -17.094 -0.582 1 26.95 200 VAL B N 1
ATOM 3294 C CA . VAL B 1 200 ? -22.875 -17.797 -0.069 1 26.95 200 VAL B CA 1
ATOM 3295 C C . VAL B 1 200 ? -23.297 -19.188 0.428 1 26.95 200 VAL B C 1
ATOM 3297 O O . VAL B 1 200 ? -24.094 -19.297 1.352 1 26.95 200 VAL B O 1
ATOM 3300 N N . THR B 1 201 ? -23.484 -20.141 -0.441 1 23.25 201 THR B N 1
ATOM 3301 C CA . THR B 1 201 ? -23.797 -21.469 0.088 1 23.25 201 THR B CA 1
ATOM 3302 C C . THR B 1 201 ? -22.641 -22 0.931 1 23.25 201 THR B C 1
ATOM 3304 O O . THR B 1 201 ? -21.484 -21.906 0.53 1 23.25 201 THR B O 1
ATOM 3307 N N . HIS B 1 202 ? -22.781 -21.953 2.271 1 21.95 202 HIS B N 1
ATOM 3308 C CA . HIS B 1 202 ? -22.094 -22.609 3.377 1 21.95 202 HIS B CA 1
ATOM 3309 C C . HIS B 1 202 ? -21.844 -24.078 3.062 1 21.95 202 HIS B C 1
ATOM 3311 O O . HIS B 1 202 ? -22.766 -24.812 2.709 1 21.95 202 HIS B O 1
ATOM 3317 N N . PHE B 1 203 ? -20.812 -24.422 2.369 1 21.28 203 PHE B N 1
ATOM 3318 C CA . PHE B 1 203 ? -20.594 -25.875 2.314 1 21.28 203 PHE B CA 1
ATOM 3319 C C . PHE B 1 203 ? -20.469 -26.453 3.717 1 21.28 203 PHE B C 1
ATOM 3321 O O . PHE B 1 203 ? -19.625 -26 4.5 1 21.28 203 PHE B O 1
ATOM 3328 N N . THR B 1 204 ? -21.656 -26.891 4.328 1 20.41 204 THR B N 1
ATOM 3329 C CA . THR B 1 204 ? -21.828 -27.719 5.512 1 20.41 204 THR B CA 1
ATOM 3330 C C . THR B 1 204 ? -20.953 -28.969 5.43 1 20.41 204 THR B C 1
ATOM 3332 O O . THR B 1 204 ? -20.781 -29.547 4.352 1 20.41 204 THR B O 1
ATOM 3335 N N . GLU B 1 205 ? -20 -29.109 6.41 1 21.64 205 GLU B N 1
ATOM 3336 C CA . GLU B 1 205 ? -19.469 -30.438 6.707 1 21.64 205 GLU B CA 1
ATOM 3337 C C . GLU B 1 205 ? -20.562 -31.5 6.566 1 21.64 205 GLU B C 1
ATOM 3339 O O . GLU B 1 205 ? -21.703 -31.281 6.945 1 21.64 205 GLU B O 1
ATOM 3344 N N . PRO B 1 206 ? -20.266 -32.5 5.668 1 22.86 206 PRO B N 1
ATOM 3345 C CA . PRO B 1 206 ? -21.125 -33.656 5.961 1 22.86 206 PRO B CA 1
ATOM 3346 C C . PRO B 1 206 ? -21.062 -34.094 7.422 1 22.86 206 PRO B C 1
ATOM 3348 O O . PRO B 1 206 ? -20.047 -33.844 8.094 1 22.86 206 PRO B O 1
#

Sequence (412 aa):
MSTHSVTPPFSFPGSSTVACKPLVIEGELFVVVAQLFRGSHIYKRHEATGQFLHTQVIESSRIRKPNDIEVFRMEGDWYFIMADSSKAGSTTLYRWNGHGFYSHQSLHSWYRDTDAEFLEIAGKPHLILASSSQRPVVYQWNKQQFVRRTDIPDMDDVYAVKHFKVKEDVYICLTRFLGDSKVRLEVGVVGWYCTCFTGVTHFTEPMSTHSVTPPFSFPGSSTVACKPLVIEGELFVVVAQLFRGSHIYKRHEATGQFLHTQVIESSRIRKPNDIEVFRMEGDWYFIMADSSKAGSTTLYRWNGHGFYSHQSLHSWYRDTDAEFLEIAGKPHLILASSSQRPVVYQWNKQQFVRRTDIPDMDDVYAVKHFKVKEDVYICLTRFLGDSKVRLEVGVVGWYCTCFTGVTHFTEP

Solvent-accessible surface area (backbone atoms only — not comparable to full-atom values): 22085 Å² total; per-residue (Å²): 130,81,45,72,18,61,48,78,52,46,68,52,85,60,57,38,47,58,35,73,45,77,45,72,58,93,86,37,49,32,35,42,36,34,22,57,61,97,31,21,38,30,30,34,52,36,80,90,79,65,46,70,40,84,73,46,75,44,64,44,81,48,36,52,32,45,43,26,67,34,74,49,73,56,97,91,35,48,36,39,34,37,17,6,45,23,50,87,19,24,21,36,31,28,32,54,72,87,84,49,73,41,85,69,43,79,40,70,70,64,32,26,22,35,19,51,33,78,48,67,59,96,87,35,54,30,38,37,38,17,11,66,71,42,50,26,35,32,26,36,56,70,92,81,49,73,39,84,71,46,64,47,79,98,35,63,30,18,44,37,58,49,71,50,73,58,91,90,40,38,33,36,38,35,36,24,57,77,53,93,88,20,24,34,50,30,42,18,43,40,42,68,52,62,69,84,72,73,75,84,76,75,82,69,78,130,131,81,45,72,16,58,49,78,54,46,67,52,86,58,59,40,48,58,34,74,46,76,46,72,58,94,85,38,47,32,35,42,36,34,21,58,60,96,32,21,39,30,29,33,51,35,80,90,79,64,44,71,42,83,72,45,75,44,64,43,81,47,36,52,30,44,43,25,69,34,74,48,75,56,98,89,34,49,33,39,34,38,16,6,46,24,52,88,19,25,19,34,33,28,33,53,73,89,85,50,74,41,84,70,44,77,39,69,68,65,32,25,21,36,18,50,33,78,47,67,58,96,85,36,55,30,39,38,38,16,10,64,70,41,50,27,35,34,25,35,55,71,93,81,50,74,39,84,72,47,66,47,80,96,37,63,30,19,44,37,59,48,72,51,72,59,90,90,39,38,33,37,38,35,37,23,57,76,55,95,87,21,25,33,49,30,41,19,44,41,43,67,51,64,73,83,74,74,75,84,74,74,83,68,78,129

InterPro domains:
  IPR005492 Leucine-rich glioma-inactivated , EPTP repeat [PF03736] (12-45)
  IPR005492 Leucine-rich glioma-inactivated , EPTP repeat [PF03736] (52-97)
  IPR005492 Leucine-rich glioma-inactivated , EPTP repeat [PF03736] (100-142)
  IPR005492 Leucine-rich glioma-inactivated , EPTP repeat [PF03736] (145-183)
  IPR009039 EAR [PS50912] (5-47)
  IPR009039 EAR [PS50912] (51-98)
  IPR009039 EAR [PS50912] (100-143)
  IPR051295 Leucine-rich glioma-inactivated/LGI-related [PTHR24367] (13-184)

Secondary structure (DSSP, 8-state):
----EE-PPEE-S-SBEEEEEEEEETTEEEEEEEESSS-EEEEEE-TTT-PEEEEEEE-TTT-SSEEEEEEEEETTEEEEEEEE--TTS-EEEEEE-SS-EEEEEEESTTS-EEEEEEEEETTEEEEEEEESSS--EEEEE-SSSEEEEEE-TT-TTEEEEEEEEETTEEEEEEEEEEETTEEEEEEEEEE--SS-----------/----EE-PPEE-S-SBEEEEEEEEETTEEEEEEEESSS-EEEEEE-TTT-PEEEEEEE-TTT-SSEEEEEEEEETTEEEEEEEE--TTS-EEEEEE-SS-EEEEEEESTTS-EEEEEEEEETTEEEEEEEESSS--EEEEE-SSSEEEEEE-TT-TTEEEEEEEEETTEEEEEEEEEEETTEEEEEEEEEE--SS-----------

Organism: Ophiophagus hannah (NCBI:txid8665)

pLDDT: mean 81.0, std 20.43, range [20.41, 97.94]

Foldseek 3Di:
DPPPDDPPDDDDDDPFWQEKDWDADPNWIKIWTAGQPPATWIWTADPVVRDTHTQDGDDCPAARAFAYKDWDDDPRWIKMWTFHQDLNHFTFIWTDDPRDIDTQDTDDHRFGWREKDWDDAPNWIKIWTATQGAFIWIWTDPVRDTDTDGGDPPAHQFRYWDWDDDDNWIKIWTWHDPDPRDIDIDIDIPHPDPDDPDDPPDPDDD/DPPPDDPPDDDDDDPFWQEKDWDADPNWIKIWTAGQPPATWIWTADPVVRDTHTQDGDDCPAANAFAYKDWDDDPRWIKMWTFHQDLNHFTFIWTDPPRDIDTQDTDDHRFGWREKDWDDAPNWIKIWTDTQGAFIWIWTDPVRDTDTDGGDPPAHQFRYWDWDDDPNWIKIWTWHDPDPPDIDIDIDIPHPDPDDPDDPPPPDDD

Radius of gyration: 21.67 Å; Cα contacts (8 Å, |Δi|>4): 1081; chains: 2; bounding box: 62×61×46 Å

Nearest PDB structures (foldseek):
  5y2z-assembly3_F  TM=9.351E-01  e=2.577E-19  Homo sapiens
  8hq2-assembly2_E  TM=9.187E-01  e=5.225E-19  Homo sapiens
  5y31-assembly2_D  TM=9.227E-01  e=4.723E-19  Homo sapiens
  8y6b-assembly3_E  TM=9.381E-01  e=9.105E-19  Homo sapiens
  8tie-assembly1_o  TM=7.026E-01  e=3.093E-02  Saccharomyces cerevisiae